Protein AF-A0A653D840-F1 (afdb_monomer_lite)

Sequence (716 aa):
MEGEEGAADGENFETDLDVPADEGDDDEIKEVEQMIEQAAEELQQVAEENQNLMQVLEEGEEEGEDGEQKPPAAAGDSAFKFDPEIDSAILKELDDAERQAKETANVIFQLKTRVGELAQKEKMTEEEAKELEAKNKELEQLMVDFEEKVKRIQQLIMQSNLFESMTPIQPMLQTRHKEDTLPQVLVCGITEENIPKIIVCDKKGTGTCKPKKQKTPRSPQTTATCTHRRPKSPIRQMAPMMSLMPQMPQMTQQPQMNMFAQKLNECICMQEKLAAENANLEGTRYELQGELMNKDQTVESLQRQLTGLQAELRMVCQENRALSQRLQQGSGAPCGPPCDTGSRPSSPQKQQKCGKGRGVCPADIESRLQEYSENTENLERQLRDMENEVRAMQEELTAVQRERAHLEHHRKMMCPPPPCYLPPCMPPPCMPPPCASVPPCMPMPCRSPPCVMPPPCTCDEDTGSSADQQVKEMKEQYNLLQDDFKSKLKEVGTLRAENQNLHAELEAERENLKVYQEKIRKLEDELKALLGDKGKGAGLKEQLMELEQQLAVAKQRFKDAQDELEELRLLVQDQQQQMDDYRNKYLETMQQVEEQRRQIDLMEMENQRVSEQVNLEIQRVKNQFQEKVQELMPLPDILKNTQMKLQEAQQMHLLAERNNESITRELNMYKEKLAALTNQLELAKSDEALGKAKRRTATKNRRLRAGAREYQRGES

Organism: Callosobruchus maculatus (NCBI:txid64391)

InterPro domains:
  IPR026099 Outer dense fiber protein 2/Protein BCAP [PTHR23162] (27-693)

pLDDT: mean 75.12, std 21.75, range [26.06, 98.38]

Secondary structure (DSSP, 8-state):
------------------PPP-TTHHHHHHHHHHHHHHHHHHHHHHHHHHHHHHHHHHTTSSS--------------------HHHHHHHHHHHHHHHHHHHHHHHHHHHHHHHHHHHHT-SS--HHHHHHHHHHHHHHHHHHHHHHHHHHHHHHHHHHT-TTTS----PPP-----TTS-PPEEEEEEE-TTS-EEEEEE--------PPPP----------------------------------------HHHHHHHHHHHHHHHHHHHHHHHHHHHHHHHHHHHHHHHHHHHHHHHHHHHHHHHHHHHHHHHHHHHHHHHHHHHHHS--PPPPP-------------PPPPTTS---HHHHHHHHHHHHHHHHHHHHHHHHHHHHHHHHHHHHHHHHHHHHHHHHHHHHHSPPPPP----------------------------------------------SHHHHHHHHHHHHHHHHHHHHHHHHHHHHHHHHHHHHHHHHHHHHHHHHHHHHHHHHHHHHHHHHHGGGGHHHHHHHHHHHHHHHHHHHHHHHHHHHHHHHHHHHHHHHHHHHHHHHHHHHHHHHHHHHHHHHHHHHHHHHHHHHHHHHHHHHHHHHHHHHHHHHHTTHHHHHHHHHHHHHHHHHHHHHHHHHHHHHHHHHHHHHHHHHHHHHHHHHHHHHHHHHHHHHHHHHHHHHHHHHHHHTT----

Foldseek 3Di:
DDDDDDDDDDDPPDDPDPDDDPPPVVVVVVVVVVVVVVVVVVVVVVVVVVVVVVVVVVVVPDPDPDDDDDDDDDDDCPVDDDDVVLVVVLVVLVVVLVVLVVVLVVLVVVLVVLVVVQVPDPDDDPVSVVVNVVSVVVNVVSVVVSVVSVVVSVVSVVVRCPVVVCPDDDPPDPPDDPPPDQFDWDQPQADPVRHTPTDGDDPDDPDDDDDDDDDDDDDDDDDDDDDDDDDDDDDDDDDDDDDDDDDDDDDPPPPVVVVVVVVVVVVVVVVVVVVVVVVVVVVVVVVVVVVVVVVVVVVVVVVVVVVVVVVVVVVVVVVVVVVVVVVVVVPPDDDDDDDDDDDDDDDDDDDDDDDPPDDDDVVNVVVVVVVVVVVVVVVVVVVVVVVVVVVVVVVVVVVVVVVVVVVVVVVVVPDDDDDDDDDDDDDDDDDDDDDDYYDDYDDDDDDDDDDDDDDDDDDDDDDDDDPVVVVVVVVVVVVVVVVVVVVVVVVVVVVVVVVVVVVVVVVVVVVVVVVVVVVVVVVVVVVVVVVVCCVVCVVVVVVVVVVVVVVVVVVVVVVVVVVVVVVVVVVVVVVVVVVVVVVVVVVVVVVVVVVVVVVVVVVVVVVVVVVVVVVVVVVVVVVVVVVVCVVCVCVVVVVVVVVVVVVVVVVVVVVVVVVVVVVVVVVVVVVVVVVVVVVVVVVVVVVVVVVVVVVVVVVVVVVVVVVVVVVPPPDD

Radius of gyration: 76.81 Å; chains: 1; bounding box: 176×128×312 Å

Structure (mmCIF, N/CA/C/O backbone):
data_AF-A0A653D840-F1
#
_entry.id   AF-A0A653D840-F1
#
loop_
_atom_site.group_PDB
_atom_site.id
_atom_site.type_symbol
_atom_site.label_atom_id
_atom_site.label_alt_id
_atom_site.label_comp_id
_atom_site.label_asym_id
_atom_site.label_entity_id
_atom_site.label_seq_id
_atom_site.pdbx_PDB_ins_code
_atom_site.Cartn_x
_atom_site.Cartn_y
_atom_site.Cartn_z
_atom_site.occupancy
_atom_site.B_iso_or_equiv
_atom_site.auth_seq_id
_atom_site.auth_comp_id
_atom_site.auth_asym_id
_atom_site.auth_atom_id
_atom_site.pdbx_PDB_model_num
ATOM 1 N N . MET A 1 1 ? 9.394 -15.070 -72.893 1.00 38.47 1 MET A N 1
ATOM 2 C CA . MET A 1 1 ? 10.376 -14.014 -72.602 1.00 38.47 1 MET A CA 1
ATOM 3 C C . MET A 1 1 ? 9.942 -13.409 -71.275 1.00 38.47 1 MET A C 1
ATOM 5 O O . MET A 1 1 ? 9.247 -12.404 -71.288 1.00 38.47 1 MET A O 1
ATOM 9 N N . GLU A 1 2 ? 10.031 -14.122 -70.145 1.00 41.50 2 GLU A N 1
ATOM 10 C CA . GLU A 1 2 ? 11.121 -14.986 -69.607 1.00 41.50 2 GLU A CA 1
ATOM 11 C C . GLU A 1 2 ? 12.355 -14.184 -69.181 1.00 41.50 2 GLU A C 1
ATOM 13 O O . GLU A 1 2 ? 12.830 -13.360 -69.959 1.00 41.50 2 GLU A O 1
ATOM 18 N N . GLY A 1 3 ? 12.882 -14.513 -67.996 1.00 42.03 3 GLY A N 1
ATOM 19 C CA . GLY A 1 3 ? 14.089 -13.930 -67.407 1.00 42.03 3 GLY A CA 1
ATOM 20 C C . GLY A 1 3 ? 13.822 -12.671 -66.561 1.00 42.03 3 GLY A C 1
ATOM 21 O O . GLY A 1 3 ? 13.050 -11.813 -66.978 1.00 42.03 3 GLY A O 1
ATOM 22 N N . GLU A 1 4 ? 14.407 -12.498 -65.373 1.00 47.88 4 GLU A N 1
ATOM 23 C CA . GLU A 1 4 ? 15.236 -13.417 -64.568 1.00 47.88 4 GLU A CA 1
ATOM 24 C C . GLU A 1 4 ? 14.936 -13.186 -63.074 1.00 47.88 4 GLU A C 1
ATOM 26 O O . GLU A 1 4 ? 14.755 -12.045 -62.648 1.00 47.88 4 GLU A O 1
ATOM 31 N N . GLU A 1 5 ? 14.881 -14.256 -62.278 1.00 47.09 5 GLU A N 1
ATOM 32 C CA . GLU A 1 5 ? 14.787 -14.167 -60.815 1.00 47.09 5 GLU A CA 1
ATOM 33 C C . GLU A 1 5 ? 16.201 -14.092 -60.228 1.00 47.09 5 GLU A C 1
ATOM 35 O O . GLU A 1 5 ? 17.003 -15.013 -60.383 1.00 47.09 5 GLU A O 1
ATOM 40 N N . GLY A 1 6 ? 16.523 -12.979 -59.566 1.00 47.53 6 GLY A N 1
ATOM 41 C CA . GLY A 1 6 ? 17.805 -12.800 -58.889 1.00 47.53 6 GLY A CA 1
ATOM 42 C C . GLY A 1 6 ? 17.801 -13.468 -57.519 1.00 47.53 6 GLY A C 1
ATOM 43 O O . GLY A 1 6 ? 17.358 -12.856 -56.549 1.00 47.53 6 GLY A O 1
ATOM 44 N N . ALA A 1 7 ? 18.308 -14.698 -57.434 1.00 42.75 7 ALA A N 1
ATOM 45 C CA . ALA A 1 7 ? 18.621 -15.316 -56.149 1.00 42.75 7 ALA A CA 1
ATOM 46 C C . ALA A 1 7 ? 19.710 -14.503 -55.426 1.00 42.75 7 ALA A C 1
ATOM 48 O O . ALA A 1 7 ? 20.712 -14.119 -56.032 1.00 42.75 7 ALA A O 1
ATOM 49 N N . ALA A 1 8 ? 19.505 -14.248 -54.135 1.00 50.47 8 ALA A N 1
ATOM 50 C CA . ALA A 1 8 ? 20.500 -13.658 -53.252 1.00 50.47 8 ALA A CA 1
ATOM 51 C C . ALA A 1 8 ? 20.873 -14.703 -52.198 1.00 50.47 8 ALA A C 1
ATOM 53 O O . ALA A 1 8 ? 20.041 -15.059 -51.363 1.00 50.47 8 ALA A O 1
ATOM 54 N N . ASP A 1 9 ? 22.104 -15.208 -52.264 1.00 42.38 9 ASP A N 1
ATOM 55 C CA . ASP A 1 9 ? 22.613 -16.187 -51.308 1.00 42.38 9 ASP A CA 1
ATOM 56 C C . ASP A 1 9 ? 22.750 -15.540 -49.921 1.00 42.38 9 ASP A C 1
ATOM 58 O O . ASP A 1 9 ? 23.583 -14.660 -49.701 1.00 42.38 9 ASP A O 1
ATOM 62 N N . GLY A 1 10 ? 21.903 -15.964 -48.982 1.00 50.12 10 GLY A N 1
ATOM 63 C CA . GLY A 1 10 ? 22.042 -15.623 -47.570 1.00 50.12 10 GLY A CA 1
ATOM 64 C C . GLY A 1 10 ? 23.066 -16.542 -46.916 1.00 50.12 10 GLY A C 1
ATOM 65 O O . GLY A 1 10 ? 22.800 -17.730 -46.744 1.00 50.12 10 GLY A O 1
ATOM 66 N N . GLU A 1 11 ? 24.230 -16.008 -46.548 1.00 47.94 11 GLU A N 1
ATOM 67 C CA . GLU A 1 11 ? 25.236 -16.758 -45.790 1.00 47.94 11 GLU A CA 1
ATOM 68 C C . GLU A 1 11 ? 24.712 -17.049 -44.372 1.00 47.94 11 GLU A C 1
ATOM 70 O O . GLU A 1 11 ? 24.687 -16.172 -43.508 1.00 47.94 11 GLU A O 1
ATOM 75 N N . ASN A 1 12 ? 24.281 -18.293 -44.136 1.00 42.53 12 ASN A N 1
ATOM 76 C CA . ASN A 1 12 ? 23.883 -18.773 -42.813 1.00 42.53 12 ASN A CA 1
ATOM 77 C C . ASN A 1 12 ? 25.105 -18.773 -41.881 1.00 42.53 12 ASN A C 1
ATOM 79 O O . ASN A 1 12 ? 25.986 -19.626 -41.989 1.00 42.53 12 ASN A O 1
ATOM 83 N N . PHE A 1 13 ? 25.158 -17.816 -40.956 1.00 50.16 13 PHE A N 1
ATOM 84 C CA . PHE A 1 13 ? 26.176 -17.765 -39.909 1.00 50.16 13 PHE A CA 1
ATOM 85 C C . PHE A 1 13 ? 25.707 -18.591 -38.703 1.00 50.16 13 PHE A C 1
ATOM 87 O O . PHE A 1 13 ? 25.208 -18.048 -37.719 1.00 50.16 13 PHE A O 1
ATOM 94 N N . GLU A 1 14 ? 25.820 -19.916 -38.814 1.00 44.62 14 GLU A N 1
ATOM 95 C CA . GLU A 1 14 ? 25.539 -20.849 -37.718 1.00 44.62 14 GLU A CA 1
ATOM 96 C C . GLU A 1 14 ? 26.558 -20.639 -36.585 1.00 44.62 14 GLU A C 1
ATOM 98 O O . GLU A 1 14 ? 27.717 -21.047 -36.667 1.00 44.62 14 GLU A O 1
ATOM 103 N N . THR A 1 15 ? 26.134 -19.951 -35.522 1.00 47.72 15 THR A N 1
ATOM 104 C CA . THR A 1 15 ? 26.882 -19.874 -34.265 1.00 47.72 15 THR A CA 1
ATOM 105 C C . THR A 1 15 ? 26.479 -21.026 -33.360 1.00 47.72 15 THR A C 1
ATOM 107 O O . THR A 1 15 ? 25.536 -20.890 -32.578 1.00 47.72 15 THR A O 1
ATOM 110 N N . ASP A 1 16 ? 27.223 -22.129 -33.437 1.00 43.56 16 ASP A N 1
ATOM 111 C CA . ASP A 1 16 ? 27.165 -23.208 -32.450 1.00 43.56 16 ASP A CA 1
ATOM 112 C C . ASP A 1 16 ? 27.583 -22.669 -31.070 1.00 43.56 16 ASP A C 1
ATOM 114 O O . ASP A 1 16 ? 28.765 -22.586 -30.722 1.00 43.56 16 ASP A O 1
ATOM 118 N N . LEU A 1 17 ? 26.588 -22.259 -30.285 1.00 45.84 17 LEU A N 1
ATOM 119 C CA . LEU A 1 17 ? 26.705 -21.992 -28.860 1.00 45.84 17 LEU A CA 1
ATOM 120 C C . LEU A 1 17 ? 25.919 -23.075 -28.125 1.00 45.84 17 LEU A C 1
ATOM 122 O O . LEU A 1 17 ? 24.742 -22.893 -27.823 1.00 45.84 17 LEU A O 1
ATOM 126 N N . ASP A 1 18 ? 26.600 -24.188 -27.839 1.00 42.91 18 ASP A N 1
ATOM 127 C CA . ASP A 1 18 ? 26.139 -25.229 -26.915 1.00 42.91 18 ASP A CA 1
ATOM 128 C C . ASP A 1 18 ? 25.967 -24.634 -25.504 1.00 42.91 18 ASP A C 1
ATOM 130 O O . ASP A 1 18 ? 26.844 -24.729 -24.640 1.00 42.91 18 ASP A O 1
ATOM 134 N N . VAL A 1 19 ? 24.827 -23.985 -25.269 1.00 47.69 19 VAL A N 1
ATOM 135 C CA . VAL A 1 19 ? 24.332 -23.703 -23.923 1.00 47.69 19 VAL A CA 1
ATOM 136 C C . VAL A 1 19 ? 23.741 -25.015 -23.404 1.00 47.69 19 VAL A C 1
ATOM 138 O O . VAL A 1 19 ? 22.802 -25.522 -24.021 1.00 47.69 19 VAL A O 1
ATOM 141 N N . PRO A 1 20 ? 24.268 -25.605 -22.316 1.00 49.97 20 PRO A N 1
ATOM 142 C CA . PRO A 1 20 ? 23.661 -26.796 -21.742 1.00 49.97 20 PRO A CA 1
ATOM 143 C C . PRO A 1 20 ? 22.250 -26.447 -21.264 1.00 49.97 20 PRO A C 1
ATOM 145 O O . PRO A 1 20 ? 22.075 -25.494 -20.505 1.00 49.97 20 PRO A O 1
ATOM 148 N N . ALA A 1 21 ? 21.253 -27.208 -21.717 1.00 49.97 21 ALA A N 1
ATOM 149 C CA . ALA A 1 21 ? 19.907 -27.121 -21.172 1.00 49.97 21 ALA A CA 1
ATOM 150 C C . ALA A 1 21 ? 19.949 -27.591 -19.712 1.00 49.97 21 ALA A C 1
ATOM 152 O O . ALA A 1 21 ? 20.305 -28.740 -19.441 1.00 49.97 21 ALA A O 1
ATOM 153 N N . ASP A 1 22 ? 19.641 -26.689 -18.784 1.00 54.12 22 ASP A N 1
ATOM 154 C CA . ASP A 1 22 ? 19.590 -26.995 -17.358 1.00 54.12 22 ASP A CA 1
ATOM 155 C C . ASP A 1 22 ? 18.198 -27.566 -17.047 1.00 54.12 22 ASP A C 1
ATOM 157 O O . ASP A 1 22 ? 17.257 -26.838 -16.743 1.00 54.12 22 ASP A O 1
ATOM 161 N N . GLU A 1 23 ? 18.037 -28.884 -17.216 1.00 57.94 23 GLU A N 1
ATOM 162 C CA . GLU A 1 23 ? 16.768 -29.623 -17.046 1.00 57.94 23 GLU A CA 1
ATOM 163 C C . GLU A 1 23 ? 16.310 -29.716 -15.562 1.00 57.94 23 GLU A C 1
ATOM 165 O O . GLU A 1 23 ? 15.686 -30.697 -15.162 1.00 57.94 23 GLU A O 1
ATOM 170 N N . GLY A 1 24 ? 16.665 -28.732 -14.724 1.00 54.69 24 GLY A N 1
ATOM 171 C CA . GLY A 1 24 ? 16.397 -28.697 -13.280 1.00 54.69 24 GLY A CA 1
ATOM 172 C C . GLY A 1 24 ? 15.178 -27.862 -12.870 1.00 54.69 24 GLY A C 1
ATOM 173 O O . GLY A 1 24 ? 14.378 -28.318 -12.055 1.00 54.69 24 GLY A O 1
ATOM 174 N N . ASP A 1 25 ? 15.007 -26.669 -13.449 1.00 57.34 25 ASP A N 1
ATOM 175 C CA . ASP A 1 25 ? 14.005 -25.684 -12.992 1.00 57.34 25 ASP A CA 1
ATOM 176 C C . ASP A 1 25 ? 12.556 -26.080 -13.348 1.00 57.34 25 ASP A C 1
ATOM 178 O O . ASP A 1 25 ? 11.593 -25.647 -12.711 1.00 57.34 25 ASP A O 1
ATOM 182 N N . ASP A 1 26 ? 12.396 -26.944 -14.353 1.00 69.38 26 ASP A N 1
ATOM 183 C CA . ASP A 1 26 ? 11.106 -27.374 -14.898 1.00 69.38 26 ASP A CA 1
ATOM 184 C C . ASP A 1 26 ? 10.212 -28.062 -13.850 1.00 69.38 26 ASP A C 1
ATOM 186 O O . ASP A 1 26 ? 8.989 -28.020 -13.976 1.00 69.38 26 ASP A O 1
ATOM 190 N N . ASP A 1 27 ? 10.775 -28.733 -12.840 1.00 76.44 27 ASP A N 1
ATOM 191 C CA . ASP A 1 27 ? 9.994 -29.428 -11.803 1.00 76.44 27 ASP A CA 1
ATOM 192 C C . ASP A 1 27 ? 9.594 -28.508 -10.632 1.00 76.44 27 ASP A C 1
ATOM 194 O O . ASP A 1 27 ? 8.494 -28.674 -10.102 1.00 76.44 27 ASP A O 1
ATOM 198 N N . GLU A 1 28 ? 10.387 -27.480 -10.295 1.00 78.56 28 GLU A N 1
ATOM 199 C CA . GLU A 1 28 ? 9.973 -26.455 -9.316 1.00 78.56 28 GLU A CA 1
ATOM 200 C C . GLU A 1 28 ? 8.800 -25.617 -9.856 1.00 78.56 28 GLU A C 1
ATOM 202 O O . GLU A 1 28 ? 7.852 -25.317 -9.126 1.00 78.56 28 GLU A O 1
ATOM 207 N N . ILE A 1 29 ? 8.801 -25.305 -11.160 1.00 79.31 29 ILE A N 1
ATOM 208 C CA . ILE A 1 29 ? 7.690 -24.598 -11.820 1.00 79.31 29 ILE A CA 1
ATOM 209 C C . ILE A 1 29 ? 6.385 -25.407 -11.720 1.00 79.31 29 ILE A C 1
ATOM 211 O O . ILE A 1 29 ? 5.345 -24.836 -11.388 1.00 79.31 29 ILE A O 1
ATOM 215 N N . LYS A 1 30 ? 6.429 -26.734 -11.920 1.00 84.44 30 LYS A N 1
ATOM 216 C CA . LYS A 1 30 ? 5.245 -27.608 -11.788 1.00 84.44 30 LYS A CA 1
ATOM 217 C C . LYS A 1 30 ? 4.700 -27.653 -10.357 1.00 84.44 30 LYS A C 1
ATOM 219 O O . LYS A 1 30 ? 3.484 -27.686 -10.182 1.00 84.44 30 LYS A O 1
ATOM 224 N N . GLU A 1 31 ? 5.562 -27.652 -9.337 1.00 88.50 31 GLU A N 1
ATOM 225 C CA . GLU A 1 31 ? 5.119 -27.621 -7.933 1.00 88.50 31 GLU A CA 1
ATOM 226 C C . GLU A 1 31 ? 4.430 -26.283 -7.594 1.00 88.50 31 GLU A C 1
ATOM 228 O O . GLU A 1 31 ? 3.411 -26.263 -6.899 1.00 88.50 31 GLU A O 1
ATOM 233 N N . VAL A 1 32 ? 4.909 -25.169 -8.163 1.00 80.44 32 VAL A N 1
ATOM 234 C CA . VAL A 1 32 ? 4.260 -23.852 -8.042 1.00 80.44 32 VAL A CA 1
ATOM 235 C C . VAL A 1 32 ? 2.920 -23.794 -8.786 1.00 80.44 32 VAL A C 1
ATOM 237 O O . VAL A 1 32 ? 1.943 -23.315 -8.210 1.00 80.44 32 VAL A O 1
ATOM 240 N N . GLU A 1 33 ? 2.827 -24.305 -10.019 1.00 87.62 33 GLU A N 1
ATOM 241 C CA . GLU A 1 33 ? 1.549 -24.391 -10.748 1.00 87.62 33 GLU A CA 1
ATOM 242 C C . GLU A 1 33 ? 0.517 -25.235 -9.981 1.00 87.62 33 GLU A C 1
ATOM 244 O O . GLU A 1 33 ? -0.631 -24.816 -9.827 1.00 87.62 33 GLU A O 1
ATOM 249 N N . GLN A 1 34 ? 0.935 -26.370 -9.413 1.00 93.62 34 GLN A N 1
ATOM 250 C CA . GLN A 1 34 ? 0.062 -27.257 -8.641 1.00 93.62 34 GLN A CA 1
ATOM 251 C C . GLN A 1 34 ? -0.420 -26.625 -7.320 1.00 93.62 34 GLN A C 1
ATOM 253 O O . GLN A 1 34 ? -1.578 -26.810 -6.943 1.00 93.62 34 GLN A O 1
ATOM 258 N N . MET A 1 35 ? 0.411 -25.818 -6.646 1.00 87.25 35 MET A N 1
ATOM 259 C CA . MET A 1 35 ? -0.032 -25.015 -5.495 1.00 87.25 35 MET A CA 1
ATOM 260 C C . MET A 1 35 ? -1.029 -23.913 -5.885 1.00 87.25 35 MET A C 1
ATOM 262 O O . MET A 1 35 ? -1.948 -23.628 -5.118 1.00 87.25 35 MET A O 1
ATOM 266 N N . ILE A 1 36 ? -0.874 -23.295 -7.062 1.00 87.75 36 ILE A N 1
ATOM 267 C CA . ILE A 1 36 ? -1.812 -22.278 -7.567 1.00 87.75 36 ILE A CA 1
ATOM 268 C C . ILE A 1 36 ? -3.166 -22.914 -7.915 1.00 87.75 36 ILE A C 1
ATOM 270 O O . ILE A 1 36 ? -4.204 -22.342 -7.581 1.00 87.75 36 ILE A O 1
ATOM 274 N N . GLU A 1 37 ? -3.166 -24.097 -8.536 1.00 93.81 37 GLU A N 1
ATOM 275 C CA . GLU A 1 37 ? -4.387 -24.842 -8.867 1.00 93.81 37 GLU A CA 1
ATOM 276 C C . GLU A 1 37 ? -5.144 -25.269 -7.595 1.00 93.81 37 GLU A C 1
ATOM 278 O O . GLU A 1 37 ? -6.329 -24.958 -7.461 1.00 93.81 37 GLU A O 1
ATOM 283 N N . GLN A 1 38 ? -4.457 -25.843 -6.595 1.00 91.50 38 GLN A N 1
ATOM 284 C CA . GLN A 1 38 ? -5.083 -26.194 -5.310 1.00 91.50 38 GLN A CA 1
ATOM 285 C C . GLN A 1 38 ? -5.644 -24.958 -4.576 1.00 91.50 38 GLN A C 1
ATOM 287 O O . GLN A 1 38 ? -6.762 -24.995 -4.062 1.00 91.50 38 GLN A O 1
ATOM 292 N N . ALA A 1 39 ? -4.908 -23.841 -4.547 1.00 84.81 39 ALA A N 1
ATOM 293 C CA . ALA A 1 39 ? -5.382 -22.610 -3.908 1.00 84.81 39 ALA A CA 1
ATOM 294 C C . ALA A 1 39 ? -6.620 -22.010 -4.608 1.00 84.81 39 ALA A C 1
ATOM 296 O O . ALA A 1 39 ? -7.442 -21.361 -3.957 1.00 84.81 39 ALA A O 1
ATOM 297 N N . ALA A 1 40 ? -6.775 -22.232 -5.919 1.00 88.12 40 ALA A N 1
ATOM 298 C CA . ALA A 1 40 ? -7.967 -21.841 -6.664 1.00 88.12 40 ALA A CA 1
ATOM 299 C C . ALA A 1 40 ? -9.177 -22.738 -6.338 1.00 88.12 40 ALA A C 1
ATOM 301 O O . ALA A 1 40 ? -10.276 -22.210 -6.154 1.00 88.12 40 ALA A O 1
ATOM 302 N N . GLU A 1 41 ? -8.983 -24.056 -6.201 1.00 93.19 41 GLU A N 1
ATOM 303 C CA . GLU A 1 41 ? -10.040 -24.980 -5.753 1.00 93.19 41 GLU A CA 1
ATOM 304 C C . GLU A 1 41 ? -10.527 -24.639 -4.332 1.00 93.19 41 GLU A C 1
ATOM 306 O O . GLU A 1 41 ? -11.734 -24.525 -4.108 1.00 93.19 41 GLU A O 1
ATOM 311 N N . GLU A 1 42 ? -9.612 -24.392 -3.386 1.00 89.44 42 GLU A N 1
ATOM 312 C CA . GLU A 1 42 ? -9.961 -24.008 -2.007 1.00 89.44 42 GLU A CA 1
ATOM 313 C C . GLU A 1 42 ? -10.734 -22.674 -1.956 1.00 89.44 42 GLU A C 1
ATOM 315 O O . GLU A 1 42 ? -11.730 -22.556 -1.235 1.00 89.44 42 GLU A O 1
ATOM 320 N N . LEU A 1 43 ? -10.343 -21.680 -2.765 1.00 89.75 43 LEU A N 1
ATOM 321 C CA . LEU A 1 43 ? -11.074 -20.412 -2.891 1.00 89.75 43 LEU A CA 1
ATOM 322 C C . LEU A 1 43 ? -12.479 -20.590 -3.481 1.00 89.75 43 LEU A C 1
ATOM 324 O O . LEU A 1 43 ? -13.417 -19.939 -3.012 1.00 89.75 43 LEU A O 1
ATOM 328 N N . GLN A 1 44 ? -12.648 -21.461 -4.482 1.00 93.12 44 GLN A N 1
ATOM 329 C CA . GLN A 1 44 ? -13.970 -21.735 -5.043 1.00 93.12 44 GLN A CA 1
ATOM 330 C C . GLN A 1 44 ? -14.859 -22.488 -4.042 1.00 93.12 44 GLN A C 1
ATOM 332 O O . GLN A 1 44 ? -16.023 -22.118 -3.885 1.00 93.12 44 GLN A O 1
ATOM 337 N N . GLN A 1 45 ? -14.322 -23.463 -3.301 1.00 92.81 45 GLN A N 1
ATOM 338 C CA . GLN A 1 45 ? -15.086 -24.154 -2.259 1.00 92.81 45 GLN A CA 1
ATOM 339 C C . GLN A 1 45 ? -15.577 -23.175 -1.178 1.00 92.81 45 GLN A C 1
ATOM 341 O O . GLN A 1 45 ? -16.746 -23.217 -0.799 1.00 92.81 45 GLN A O 1
ATOM 346 N N . VAL A 1 46 ? -14.733 -22.238 -0.729 1.00 87.38 46 VAL A N 1
ATOM 347 C CA . VAL A 1 46 ? -15.138 -21.196 0.234 1.00 87.38 46 VAL A CA 1
ATOM 348 C C . VAL A 1 46 ? -16.198 -20.252 -0.353 1.00 87.38 46 VAL A C 1
ATOM 350 O O . VAL A 1 46 ? -17.085 -19.800 0.375 1.00 87.38 46 VAL A O 1
ATOM 353 N N . ALA A 1 47 ? -16.166 -19.957 -1.655 1.00 85.75 47 ALA A N 1
ATOM 354 C CA . ALA A 1 47 ? -17.219 -19.176 -2.307 1.00 85.75 47 ALA A CA 1
ATOM 355 C C . ALA A 1 47 ? -18.564 -19.930 -2.333 1.00 85.75 47 ALA A C 1
ATOM 357 O O . ALA A 1 47 ? -19.596 -19.348 -1.997 1.00 85.75 47 ALA A O 1
ATOM 358 N N . GLU A 1 48 ? -18.550 -21.226 -2.655 1.00 91.81 48 GLU A N 1
ATOM 359 C CA . GLU A 1 48 ? -19.741 -22.084 -2.646 1.00 91.81 48 GLU A CA 1
ATOM 360 C C . GLU A 1 48 ? -20.295 -22.281 -1.220 1.00 91.81 48 GLU A C 1
ATOM 362 O O . GLU A 1 48 ? -21.506 -22.198 -1.013 1.00 91.81 48 GLU A O 1
ATOM 367 N N . GLU A 1 49 ? -19.446 -22.457 -0.201 1.00 85.94 49 GLU A N 1
ATOM 368 C CA . GLU A 1 49 ? -19.876 -22.540 1.206 1.00 85.94 49 GLU A CA 1
ATOM 369 C C . GLU A 1 49 ? -20.519 -21.229 1.696 1.00 85.94 49 GLU A C 1
ATOM 371 O O . GLU A 1 49 ? -21.585 -21.266 2.314 1.00 85.94 49 GLU A O 1
ATOM 376 N N . ASN A 1 50 ? -19.951 -20.066 1.354 1.00 78.50 50 ASN A N 1
ATOM 377 C CA . ASN A 1 50 ? -20.554 -18.765 1.673 1.00 78.50 50 ASN A CA 1
ATOM 378 C C . ASN A 1 50 ? -21.882 -18.530 0.931 1.00 78.50 50 ASN A C 1
ATOM 380 O O . ASN A 1 50 ? -22.814 -17.970 1.509 1.00 78.50 50 ASN A O 1
ATOM 384 N N . GLN A 1 51 ? -22.004 -18.977 -0.324 1.00 88.25 51 GLN A N 1
ATOM 385 C CA . GLN A 1 51 ? -23.253 -18.868 -1.082 1.00 88.25 51 GLN A CA 1
ATOM 386 C C . GLN A 1 51 ? -24.364 -19.741 -0.475 1.00 88.25 51 GLN A C 1
ATOM 388 O O . GLN A 1 51 ? -25.497 -19.279 -0.338 1.00 88.25 51 GLN A O 1
ATOM 393 N N . ASN A 1 52 ? -24.037 -20.962 -0.036 1.00 87.75 52 ASN A N 1
ATOM 394 C CA . ASN A 1 52 ? -24.966 -21.807 0.721 1.00 87.75 52 ASN A CA 1
ATOM 395 C C . ASN A 1 52 ? -25.359 -21.163 2.065 1.00 87.75 52 ASN A C 1
ATOM 397 O O . ASN A 1 52 ? -26.524 -21.220 2.452 1.00 87.75 52 ASN A O 1
ATOM 401 N N . LEU A 1 53 ? -24.417 -20.520 2.769 1.00 82.00 53 LEU A N 1
ATOM 402 C CA . LEU A 1 53 ? -24.699 -19.843 4.039 1.00 82.00 53 LEU A CA 1
ATOM 403 C C . LEU A 1 53 ? -25.677 -18.669 3.863 1.00 82.00 53 LEU A C 1
ATOM 405 O O . LEU A 1 53 ? -26.607 -18.533 4.653 1.00 82.00 53 LEU A O 1
ATOM 409 N N . MET A 1 54 ? -25.504 -17.863 2.809 1.00 83.12 54 MET A N 1
ATOM 410 C CA . MET A 1 54 ? -26.447 -16.798 2.441 1.00 83.12 54 MET A CA 1
ATOM 411 C C . MET A 1 54 ? -27.842 -17.356 2.136 1.00 83.12 54 MET A C 1
ATOM 413 O O . MET A 1 54 ? -28.828 -16.848 2.661 1.00 83.12 54 MET A O 1
ATOM 417 N N . GLN A 1 55 ? -27.928 -18.438 1.359 1.00 82.12 55 GLN A N 1
ATOM 418 C CA . GLN A 1 55 ? -29.206 -19.055 0.994 1.00 82.12 55 GLN A CA 1
ATOM 419 C C . GLN A 1 55 ? -29.962 -19.615 2.216 1.00 82.12 55 GLN A C 1
ATOM 421 O O . GLN A 1 55 ? -31.175 -19.464 2.312 1.00 82.12 55 GLN A O 1
ATOM 426 N N . VAL A 1 56 ? -29.246 -20.171 3.202 1.00 79.88 56 VAL A N 1
ATOM 427 C CA . VAL A 1 56 ? -29.822 -20.615 4.490 1.00 79.88 56 VAL A CA 1
ATOM 428 C C . VAL A 1 56 ? -30.310 -19.446 5.361 1.00 79.88 56 VAL A C 1
ATOM 430 O O . VAL A 1 56 ? -31.204 -19.638 6.185 1.00 79.88 56 VAL A O 1
ATOM 433 N N . LEU A 1 57 ? -29.751 -18.242 5.199 1.00 73.38 57 LEU A N 1
ATOM 434 C CA . LEU A 1 57 ? -30.237 -17.036 5.878 1.00 73.38 57 LEU A CA 1
ATOM 435 C C . LEU A 1 57 ? -31.481 -16.459 5.182 1.00 73.38 57 LEU A C 1
ATOM 437 O O . LEU A 1 57 ? -32.431 -16.099 5.872 1.00 73.38 57 LEU A O 1
ATOM 441 N N . GLU A 1 58 ? -31.517 -16.437 3.846 1.00 74.56 58 GLU A N 1
ATOM 442 C CA . GLU A 1 58 ? -32.690 -16.000 3.067 1.00 74.56 58 GLU A CA 1
ATOM 443 C C . GLU A 1 58 ? -33.907 -16.922 3.278 1.00 74.56 58 GLU A C 1
ATOM 445 O O . GLU A 1 58 ? -35.016 -16.438 3.502 1.00 74.56 58 GLU A O 1
ATOM 450 N N . GLU A 1 59 ? -33.713 -18.247 3.313 1.00 64.69 59 GLU A N 1
ATOM 451 C CA . GLU A 1 59 ? -34.778 -19.217 3.643 1.00 64.69 59 GLU A CA 1
ATOM 452 C C . GLU A 1 59 ? -35.258 -19.131 5.113 1.00 64.69 59 GLU A C 1
ATOM 454 O O . GLU A 1 59 ? -36.234 -19.784 5.490 1.00 64.69 59 GLU A O 1
ATOM 459 N N . GLY A 1 60 ? -34.601 -18.326 5.957 1.00 49.22 60 GLY A N 1
ATOM 460 C CA . GLY A 1 60 ? -34.920 -18.168 7.377 1.00 49.22 60 GLY A CA 1
ATOM 461 C C . GLY A 1 60 ? -36.013 -17.144 7.712 1.00 49.22 60 GLY A C 1
ATOM 462 O O . GLY A 1 60 ? -36.493 -17.154 8.847 1.00 49.22 60 GLY A O 1
ATOM 463 N N . GLU A 1 61 ? -36.412 -16.266 6.780 1.00 51.81 61 GLU A N 1
ATOM 464 C CA . GLU A 1 61 ? -37.263 -15.099 7.093 1.00 51.81 61 GLU A CA 1
ATOM 465 C C . GLU A 1 61 ? -38.740 -15.191 6.633 1.00 51.81 61 GLU A C 1
ATOM 467 O O . GLU A 1 61 ? -39.547 -14.362 7.057 1.00 51.81 61 GLU A O 1
ATOM 472 N N . GLU A 1 62 ? -39.155 -16.187 5.831 1.00 47.28 62 GLU A N 1
ATOM 473 C CA . GLU A 1 62 ? -40.518 -16.207 5.242 1.00 47.28 62 GLU A CA 1
ATOM 474 C C . GLU A 1 62 ? -41.661 -16.752 6.142 1.00 47.28 62 GLU A C 1
ATOM 476 O O . GLU A 1 62 ? -42.825 -16.433 5.889 1.00 47.28 62 GLU A O 1
ATOM 481 N N . GLU A 1 63 ? -41.410 -17.514 7.218 1.00 44.47 63 GLU A N 1
ATOM 482 C CA . GLU A 1 63 ? -42.487 -18.015 8.110 1.00 44.47 63 GLU A CA 1
ATOM 483 C C . GLU A 1 63 ? -42.743 -17.097 9.330 1.00 44.47 63 GLU A C 1
ATOM 485 O O . GLU A 1 63 ? -42.460 -17.458 10.476 1.00 44.47 63 GLU A O 1
ATOM 490 N N . GLY A 1 64 ? -43.305 -15.898 9.091 1.00 43.72 64 GLY A N 1
ATOM 491 C CA . GLY A 1 64 ? -43.507 -14.873 10.138 1.00 43.72 64 GLY A CA 1
ATOM 492 C C . GLY A 1 64 ? -44.804 -14.036 10.139 1.00 43.72 64 GLY A C 1
ATOM 493 O O . GLY A 1 64 ? -45.061 -13.345 11.130 1.00 43.72 64 GLY A O 1
ATOM 494 N N . GLU A 1 65 ? -45.649 -14.065 9.099 1.00 46.75 65 GLU A N 1
ATOM 495 C CA . GLU A 1 65 ? -46.879 -13.244 9.055 1.00 46.75 65 GLU A CA 1
ATOM 496 C C . GLU A 1 65 ? -48.074 -13.863 9.816 1.00 46.75 65 GLU A C 1
ATOM 498 O O . GLU A 1 65 ? -48.868 -14.596 9.235 1.00 46.75 65 GLU A O 1
ATOM 503 N N . ASP A 1 66 ? -48.245 -13.511 11.100 1.00 40.88 66 ASP A N 1
ATOM 504 C CA . ASP A 1 66 ? -49.563 -13.207 11.715 1.00 40.88 66 ASP A CA 1
ATOM 505 C C . ASP A 1 66 ? -49.390 -12.716 13.177 1.00 40.88 66 ASP A C 1
ATOM 507 O O . ASP A 1 66 ? -49.289 -13.506 14.121 1.00 40.88 66 ASP A O 1
ATOM 511 N N . GLY A 1 67 ? -49.325 -11.394 13.406 1.00 39.47 67 GLY A N 1
ATOM 512 C CA . GLY A 1 67 ? -48.872 -10.868 14.708 1.00 39.47 67 GLY A CA 1
ATOM 513 C C . GLY A 1 67 ? -49.127 -9.386 15.010 1.00 39.47 67 GLY A C 1
ATOM 514 O O . GLY A 1 67 ? -48.224 -8.698 15.481 1.00 39.47 67 GLY A O 1
ATOM 515 N N . GLU A 1 68 ? -50.337 -8.866 14.774 1.00 46.91 68 GLU A N 1
ATOM 516 C CA . GLU A 1 68 ? -50.670 -7.444 15.003 1.00 46.91 68 GLU A CA 1
ATOM 517 C C . GLU A 1 68 ? -50.604 -7.023 16.497 1.00 46.91 68 GLU A C 1
ATOM 519 O O . GLU A 1 68 ? -51.616 -6.986 17.202 1.00 46.91 68 GLU A O 1
ATOM 524 N N . GLN A 1 69 ? -49.420 -6.637 16.998 1.00 39.91 69 GLN A N 1
ATOM 525 C CA . GLN A 1 69 ? -49.271 -5.931 18.280 1.00 39.91 69 GLN A CA 1
ATOM 526 C C . GLN A 1 69 ? -48.396 -4.676 18.182 1.00 39.91 69 GLN A C 1
ATOM 528 O O . GLN A 1 69 ? -47.197 -4.705 17.925 1.00 39.91 69 GLN A O 1
ATOM 533 N N . LYS A 1 70 ? -49.041 -3.539 18.448 1.00 45.50 70 LYS A N 1
ATOM 534 C CA . LYS A 1 70 ? -48.505 -2.183 18.327 1.00 45.50 70 LYS A CA 1
ATOM 535 C C . LYS A 1 70 ? -47.809 -1.720 19.621 1.00 45.50 70 LYS A C 1
ATOM 537 O O . LYS A 1 70 ? -48.511 -1.498 20.613 1.00 45.50 70 LYS A O 1
ATOM 542 N N . PRO A 1 71 ? -46.482 -1.485 19.636 1.00 42.88 71 PRO A N 1
ATOM 543 C CA . PRO A 1 71 ? -45.808 -0.873 20.780 1.00 42.88 71 PRO A CA 1
ATOM 544 C C . PRO A 1 71 ? -46.133 0.634 20.899 1.00 42.88 71 PRO A C 1
ATOM 546 O O . PRO A 1 71 ? -46.505 1.280 19.911 1.00 42.88 71 PRO A O 1
ATOM 549 N N . PRO A 1 72 ? -46.018 1.231 22.101 1.00 43.78 72 PRO A N 1
ATOM 550 C CA . PRO A 1 72 ? -46.287 2.651 22.318 1.00 43.78 72 PRO A CA 1
ATOM 551 C C . PRO A 1 72 ? -45.146 3.540 21.800 1.00 43.78 72 PRO A C 1
ATOM 553 O O . PRO A 1 72 ? -43.970 3.210 21.929 1.00 43.78 72 PRO A O 1
ATOM 556 N N . ALA A 1 73 ? -45.493 4.713 21.269 1.00 42.75 73 ALA A N 1
ATOM 557 C CA . ALA A 1 73 ? -44.517 5.664 20.743 1.00 42.75 73 ALA A CA 1
ATOM 558 C C . ALA A 1 73 ? -43.656 6.293 21.857 1.00 42.75 73 ALA A C 1
ATOM 560 O O . ALA A 1 73 ? -44.151 7.084 22.663 1.00 42.75 73 ALA A O 1
ATOM 561 N N . ALA A 1 74 ? -42.355 5.995 21.848 1.00 38.00 74 ALA A N 1
ATOM 562 C CA . ALA A 1 74 ? -41.327 6.759 22.548 1.00 38.00 74 ALA A CA 1
ATOM 563 C C . ALA A 1 74 ? -40.628 7.689 21.541 1.00 38.00 74 ALA A C 1
ATOM 565 O O . ALA A 1 74 ? -40.194 7.248 20.480 1.00 38.00 74 ALA A O 1
ATOM 566 N N . ALA A 1 75 ? -40.556 8.987 21.841 1.00 47.72 75 ALA A N 1
ATOM 567 C CA . ALA A 1 75 ? -40.104 9.991 20.880 1.00 47.72 75 ALA A CA 1
ATOM 568 C C . ALA A 1 75 ? -38.567 10.075 20.792 1.00 47.72 75 ALA A C 1
ATOM 570 O O . ALA A 1 75 ? -37.934 10.778 21.579 1.00 47.72 75 ALA A O 1
ATOM 571 N N . GLY A 1 76 ? -37.990 9.396 19.799 1.00 42.72 76 GLY A N 1
ATOM 572 C CA . GLY A 1 76 ? -36.652 9.672 19.269 1.00 42.72 76 GLY A CA 1
ATOM 573 C C . GLY A 1 76 ? -36.774 10.272 17.869 1.00 42.72 76 GLY A C 1
ATOM 574 O O . GLY A 1 76 ? -36.947 9.534 16.905 1.00 42.72 76 GLY A O 1
ATOM 575 N N . ASP A 1 77 ? -36.732 11.602 17.759 1.00 45.53 77 ASP A N 1
ATOM 576 C CA . ASP A 1 77 ? -36.935 12.325 16.494 1.00 45.53 77 ASP A CA 1
ATOM 577 C C . ASP A 1 77 ? -35.663 12.279 15.625 1.00 45.53 77 ASP A C 1
ATOM 579 O O . ASP A 1 77 ? -34.871 13.223 15.575 1.00 45.53 77 ASP A O 1
ATOM 583 N N . SER A 1 78 ? -35.419 11.122 15.000 1.00 45.78 78 SER A N 1
ATOM 584 C CA . SER A 1 78 ? -34.321 10.937 14.048 1.00 45.78 78 SER A CA 1
ATOM 585 C C . SER A 1 78 ? -34.617 11.720 12.770 1.00 45.78 78 SER A C 1
ATOM 587 O O . SER A 1 78 ? -35.465 11.334 11.967 1.00 45.78 78 SER A O 1
ATOM 589 N N . ALA A 1 79 ? -33.905 12.829 12.570 1.00 50.22 79 ALA A N 1
ATOM 590 C CA . ALA A 1 79 ? -34.142 13.760 11.467 1.00 50.22 79 ALA A CA 1
ATOM 591 C C . ALA A 1 79 ? -33.729 13.235 10.070 1.00 50.22 79 ALA A C 1
ATOM 593 O O . ALA A 1 79 ? -33.825 13.976 9.092 1.00 50.22 79 ALA A O 1
ATOM 594 N N . PHE A 1 80 ? -33.297 11.974 9.958 1.00 52.81 80 PHE A N 1
ATOM 595 C CA . PHE A 1 80 ? -33.016 11.311 8.684 1.00 52.81 80 PHE A CA 1
ATOM 596 C C . PHE A 1 80 ? -34.241 10.534 8.202 1.00 52.81 80 PHE A C 1
ATOM 598 O O . PHE A 1 80 ? -34.512 9.418 8.644 1.00 52.81 80 PHE A O 1
ATOM 605 N N . LYS A 1 81 ? -34.970 11.131 7.256 1.00 58.53 81 LYS A N 1
ATOM 606 C CA . LYS A 1 81 ? -35.922 10.399 6.420 1.00 58.53 81 LYS A CA 1
ATOM 607 C C . LYS A 1 81 ? -35.164 9.776 5.256 1.00 58.53 81 LYS A C 1
ATOM 609 O O . LYS A 1 81 ? -34.811 10.489 4.323 1.00 58.53 81 LYS A O 1
ATOM 614 N N . PHE A 1 82 ? -34.933 8.473 5.337 1.00 68.69 82 PHE A N 1
ATOM 615 C CA . PHE A 1 82 ? -34.567 7.670 4.175 1.00 68.69 82 PHE A CA 1
ATOM 616 C C . PHE A 1 82 ? -35.720 7.679 3.167 1.00 68.69 82 PHE A C 1
ATOM 618 O O . PHE A 1 82 ? -36.891 7.702 3.564 1.00 68.69 82 PHE A O 1
ATOM 625 N N . ASP A 1 83 ? -35.379 7.687 1.882 1.00 78.44 83 ASP A N 1
ATOM 626 C CA . ASP A 1 83 ? -36.338 7.609 0.784 1.00 78.44 83 ASP A CA 1
ATOM 627 C C . ASP A 1 83 ? -36.075 6.291 0.041 1.00 78.44 83 ASP A C 1
ATOM 629 O O . ASP A 1 83 ? -35.145 6.217 -0.769 1.00 78.44 83 ASP A O 1
ATOM 633 N N . PRO A 1 84 ? -36.837 5.222 0.345 1.00 83.81 84 PRO A N 1
ATOM 634 C CA . PRO A 1 84 ? -36.503 3.875 -0.106 1.00 83.81 84 PRO A CA 1
ATOM 635 C C . PRO A 1 84 ? -36.574 3.715 -1.631 1.00 83.81 84 PRO A C 1
ATOM 637 O O . PRO A 1 84 ? -35.961 2.792 -2.162 1.00 83.81 84 PRO A O 1
ATOM 640 N N . GLU A 1 85 ? -37.263 4.609 -2.353 1.00 85.06 85 GLU A N 1
ATOM 641 C CA . GLU A 1 85 ? -37.227 4.626 -3.822 1.00 85.06 85 GLU A CA 1
ATOM 642 C C . GLU A 1 85 ? -35.858 5.094 -4.349 1.00 85.06 85 GLU A C 1
ATOM 644 O O . GLU A 1 85 ? -35.359 4.553 -5.338 1.00 85.06 85 GLU A O 1
ATOM 649 N N . ILE A 1 86 ? -35.216 6.054 -3.670 1.00 83.00 86 ILE A N 1
ATOM 650 C CA . ILE A 1 86 ? -33.880 6.555 -4.026 1.00 83.00 86 ILE A CA 1
ATOM 651 C C . ILE A 1 86 ? -32.808 5.537 -3.629 1.00 83.00 86 ILE A C 1
ATOM 653 O O . ILE A 1 86 ? -31.933 5.230 -4.439 1.00 83.00 86 ILE A O 1
ATOM 657 N N . ASP A 1 87 ? -32.893 4.975 -2.422 1.00 82.44 87 ASP A N 1
ATOM 658 C CA . ASP A 1 87 ? -31.920 3.989 -1.941 1.00 82.44 87 ASP A CA 1
ATOM 659 C C . ASP A 1 87 ? -31.972 2.697 -2.782 1.00 82.44 87 ASP A C 1
ATOM 661 O O . ASP A 1 87 ? -30.931 2.185 -3.196 1.00 82.44 87 ASP A O 1
ATOM 665 N N . SER A 1 88 ? -33.171 2.227 -3.157 1.00 89.62 88 SER A N 1
ATOM 666 C CA . SER A 1 88 ? -33.342 1.102 -4.092 1.00 89.62 88 SER A CA 1
ATOM 667 C C . SER A 1 88 ? -32.775 1.400 -5.489 1.00 89.62 88 SER A C 1
ATOM 669 O O . SER A 1 88 ? -32.156 0.526 -6.102 1.00 89.62 88 SER A O 1
ATOM 671 N N . ALA A 1 89 ? -32.918 2.633 -5.988 1.00 88.88 89 ALA A N 1
ATOM 672 C CA . ALA A 1 89 ? -32.324 3.042 -7.261 1.00 88.88 89 ALA A CA 1
ATOM 673 C C . ALA A 1 89 ? -30.785 3.119 -7.207 1.00 88.88 89 ALA A C 1
ATOM 675 O O . ALA A 1 89 ? -30.128 2.757 -8.183 1.00 88.88 89 ALA A O 1
ATOM 676 N N . ILE A 1 90 ? -30.207 3.553 -6.079 1.00 85.62 90 ILE A N 1
ATOM 677 C CA . ILE A 1 90 ? -28.751 3.569 -5.861 1.00 85.62 90 ILE A CA 1
ATOM 678 C C . ILE A 1 90 ? -28.201 2.141 -5.812 1.00 85.62 90 ILE A C 1
ATOM 680 O O . ILE A 1 90 ? -27.253 1.844 -6.537 1.00 85.62 90 ILE A O 1
ATOM 684 N N .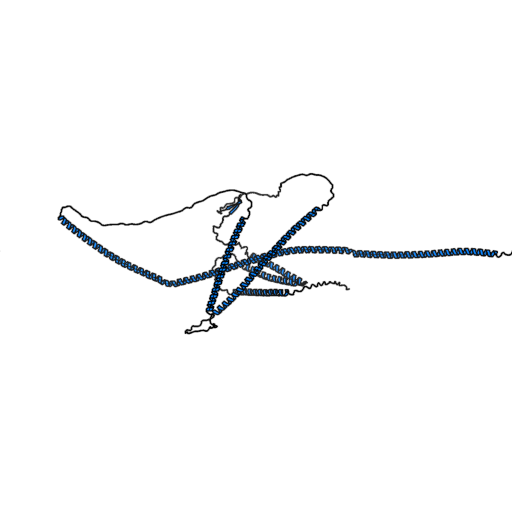 LEU A 1 91 ? -28.809 1.256 -5.013 1.00 88.31 91 LEU A N 1
ATOM 685 C CA . LEU A 1 91 ? -28.401 -0.150 -4.910 1.00 88.31 91 LEU A CA 1
ATOM 686 C C . LEU A 1 91 ? -28.452 -0.846 -6.276 1.00 88.31 91 LEU A C 1
ATOM 688 O O . LEU A 1 91 ? -27.470 -1.449 -6.694 1.00 88.31 91 LEU A O 1
ATOM 692 N N . LYS A 1 92 ? -29.533 -0.659 -7.038 1.00 91.62 92 LYS A N 1
ATOM 693 C CA . LYS A 1 92 ? -29.658 -1.276 -8.362 1.00 91.62 92 LYS A CA 1
ATOM 694 C C . LYS A 1 92 ? -28.597 -0.806 -9.367 1.00 91.62 92 LYS A C 1
ATOM 696 O O . LYS A 1 92 ? -28.090 -1.617 -10.138 1.00 91.62 92 LYS A O 1
ATOM 701 N N . GLU A 1 93 ? -28.263 0.486 -9.400 1.00 89.88 93 GLU A N 1
ATOM 702 C CA . GLU A 1 93 ? -27.194 0.974 -10.288 1.00 89.88 93 GLU A CA 1
ATOM 703 C C . GLU A 1 93 ? -25.801 0.525 -9.808 1.00 89.88 93 GLU A C 1
ATOM 705 O O . GLU A 1 93 ? -24.909 0.371 -10.641 1.00 89.88 93 GLU A O 1
ATOM 710 N N . LEU A 1 94 ? -25.611 0.257 -8.507 1.00 86.62 94 LEU A N 1
ATOM 711 C CA . LEU A 1 94 ? -24.404 -0.394 -7.984 1.00 86.62 94 LEU A CA 1
ATOM 712 C C . LEU A 1 94 ? -24.318 -1.861 -8.438 1.00 86.62 94 LEU A C 1
ATOM 714 O O . LEU A 1 94 ? -23.280 -2.243 -8.973 1.00 86.62 94 LEU A O 1
ATOM 718 N N . ASP A 1 95 ? -25.395 -2.647 -8.338 1.00 90.44 95 ASP A N 1
ATOM 719 C CA . ASP A 1 95 ? -25.449 -4.038 -8.829 1.00 90.44 95 ASP A CA 1
ATOM 720 C C . ASP A 1 95 ? -25.191 -4.121 -10.345 1.00 90.44 95 ASP A C 1
ATOM 722 O O . ASP A 1 95 ? -24.418 -4.952 -10.834 1.00 90.44 95 ASP A O 1
ATOM 726 N N . ASP A 1 96 ? -25.831 -3.237 -11.118 1.00 87.44 96 ASP A N 1
ATOM 727 C CA . ASP A 1 96 ? -25.651 -3.168 -12.568 1.00 87.44 96 ASP A CA 1
ATOM 728 C C . ASP A 1 96 ? -24.249 -2.639 -12.947 1.00 87.44 96 ASP A C 1
ATOM 730 O O . ASP A 1 96 ? -23.754 -2.969 -14.030 1.00 87.44 96 ASP A O 1
ATOM 734 N N . ALA A 1 97 ? -23.577 -1.861 -12.089 1.00 83.69 97 ALA A N 1
ATOM 735 C CA . ALA A 1 97 ? -22.172 -1.479 -12.263 1.00 83.69 97 ALA A CA 1
ATOM 736 C C . ALA A 1 97 ? -21.200 -2.605 -11.869 1.00 83.69 97 ALA A C 1
ATOM 738 O O . ALA A 1 97 ? -20.210 -2.811 -12.570 1.00 83.69 97 ALA A O 1
ATOM 739 N N . GLU A 1 98 ? -21.485 -3.372 -10.813 1.00 87.50 98 GLU A N 1
ATOM 740 C CA . GLU A 1 98 ? -20.667 -4.512 -10.381 1.00 87.50 98 GLU A CA 1
ATOM 741 C C . GLU A 1 98 ? -20.690 -5.641 -11.423 1.00 87.50 98 GLU A C 1
ATOM 743 O O . GLU A 1 98 ? -19.642 -6.181 -11.786 1.00 87.50 98 GLU A O 1
ATOM 748 N N . ARG A 1 99 ? -21.868 -5.945 -11.991 1.00 90.62 99 ARG A N 1
ATOM 749 C CA . ARG A 1 99 ? -21.996 -6.921 -13.086 1.00 90.62 99 ARG A CA 1
ATOM 750 C C . ARG A 1 99 ? -21.165 -6.515 -14.304 1.00 90.62 99 ARG A C 1
ATOM 752 O O . ARG A 1 99 ? -20.433 -7.339 -14.844 1.00 90.62 99 ARG A O 1
ATOM 759 N N . GLN A 1 100 ? -21.205 -5.236 -14.677 1.00 87.38 100 GLN A N 1
ATOM 760 C CA . GLN A 1 100 ? -20.387 -4.721 -15.776 1.00 87.38 100 GLN A CA 1
ATOM 761 C C . GLN A 1 100 ? -18.889 -4.712 -15.434 1.00 87.38 100 GLN A C 1
ATOM 763 O O . GLN A 1 100 ? -18.073 -5.001 -16.300 1.00 87.38 100 GLN A O 1
ATOM 768 N N . ALA A 1 101 ? -18.498 -4.442 -14.185 1.00 81.38 101 ALA A N 1
ATOM 769 C CA . ALA A 1 101 ? -17.100 -4.547 -13.766 1.00 81.38 101 ALA A CA 1
ATOM 770 C C . ALA A 1 101 ? -16.571 -5.989 -13.905 1.00 81.38 101 ALA A C 1
ATOM 772 O O . ALA A 1 101 ? -15.447 -6.181 -14.373 1.00 81.38 101 ALA A O 1
ATOM 773 N N . LYS A 1 102 ? -17.393 -7.001 -13.585 1.00 89.50 102 LYS A N 1
ATOM 774 C CA . LYS A 1 102 ? -17.085 -8.428 -13.806 1.00 89.50 102 LYS A CA 1
ATOM 775 C C . LYS A 1 102 ? -16.959 -8.769 -15.301 1.00 89.50 102 LYS A C 1
ATOM 777 O O . LYS A 1 102 ? -16.030 -9.478 -15.685 1.00 89.50 102 LYS A O 1
ATOM 782 N N . GLU A 1 103 ? -17.832 -8.230 -16.153 1.00 86.94 103 GLU A N 1
ATOM 783 C CA . GLU A 1 103 ? -17.750 -8.384 -17.617 1.00 86.94 103 GLU A CA 1
ATOM 784 C C . GLU A 1 103 ? -16.471 -7.741 -18.192 1.00 86.94 103 GLU A C 1
ATOM 786 O O . GLU A 1 103 ? -15.706 -8.406 -18.895 1.00 86.94 103 GLU A O 1
ATOM 791 N N . THR A 1 104 ? -16.168 -6.493 -17.821 1.00 82.62 104 THR A N 1
ATOM 792 C CA . THR A 1 104 ? -14.938 -5.785 -18.220 1.00 82.62 104 THR A CA 1
ATOM 793 C C . THR A 1 104 ? -13.679 -6.509 -17.737 1.00 82.62 104 THR A C 1
ATOM 795 O O . THR A 1 104 ? -12.726 -6.652 -18.503 1.00 82.62 104 THR A O 1
ATOM 798 N N . ALA A 1 105 ? -13.665 -7.028 -16.505 1.00 85.56 105 ALA A N 1
ATOM 799 C CA . ALA A 1 105 ? -12.543 -7.808 -15.980 1.00 85.56 105 ALA A CA 1
ATOM 800 C C . ALA A 1 105 ? -12.289 -9.091 -16.795 1.00 85.56 105 ALA A C 1
ATOM 802 O O . ALA A 1 105 ? -11.135 -9.432 -17.055 1.00 85.56 105 ALA A O 1
ATOM 803 N N . ASN A 1 106 ? -13.346 -9.764 -17.263 1.00 89.06 106 ASN A N 1
ATOM 804 C CA . ASN A 1 106 ? -13.235 -10.931 -18.141 1.00 89.06 106 ASN A CA 1
ATOM 805 C C . ASN A 1 106 ? -12.656 -10.552 -19.522 1.00 89.06 106 ASN A C 1
ATOM 807 O O . ASN A 1 106 ? -11.753 -11.225 -20.019 1.00 89.06 106 ASN A O 1
ATOM 811 N N . VAL A 1 107 ? -13.082 -9.427 -20.114 1.00 87.00 107 VAL A N 1
ATOM 812 C CA . VAL A 1 107 ? -12.497 -8.916 -21.373 1.00 87.00 107 VAL A CA 1
ATOM 813 C C . VAL A 1 107 ? -11.017 -8.542 -21.203 1.00 87.00 107 VAL A C 1
ATOM 815 O O . VAL A 1 107 ? -10.202 -8.901 -22.054 1.00 87.00 107 VAL A O 1
ATOM 818 N N . ILE A 1 108 ? -10.637 -7.908 -20.086 1.00 84.44 108 ILE A N 1
ATOM 819 C CA . ILE A 1 108 ? -9.231 -7.616 -19.745 1.00 84.44 108 ILE A CA 1
ATOM 820 C C . ILE A 1 108 ? -8.421 -8.910 -19.580 1.00 84.44 108 ILE A C 1
ATOM 822 O O . ILE A 1 108 ? -7.298 -8.992 -20.077 1.00 84.44 108 ILE A O 1
ATOM 826 N N . PHE A 1 109 ? -8.973 -9.931 -18.918 1.00 91.69 109 PHE A N 1
ATOM 827 C CA . PHE A 1 109 ? -8.313 -11.228 -18.752 1.00 91.69 109 PHE A CA 1
ATOM 828 C C . PHE A 1 109 ? -8.079 -11.921 -20.102 1.00 91.69 109 PHE A C 1
ATOM 830 O O . PHE A 1 109 ? -6.953 -12.317 -20.395 1.00 91.69 109 PHE A O 1
ATOM 837 N N . GLN A 1 110 ? -9.101 -11.981 -20.965 1.00 87.75 110 GLN A N 1
ATOM 838 C CA . GLN A 1 110 ? -8.983 -12.515 -22.329 1.00 87.75 110 GLN A CA 1
ATOM 839 C C . GLN A 1 110 ? -7.915 -11.770 -23.142 1.00 87.75 110 GLN A C 1
ATOM 841 O O . GLN A 1 110 ? -7.065 -12.409 -23.760 1.00 87.75 110 GLN A O 1
ATOM 846 N N . LEU A 1 111 ? -7.915 -10.431 -23.104 1.00 89.88 111 LEU A N 1
ATOM 847 C CA . LEU A 1 111 ? -6.888 -9.601 -23.742 1.00 89.88 111 LEU A CA 1
ATOM 848 C C . LEU A 1 111 ? -5.487 -9.922 -23.215 1.00 89.88 111 LEU A C 1
ATOM 850 O O . LEU A 1 111 ? -4.578 -10.139 -24.011 1.00 89.88 111 LEU A O 1
ATOM 854 N N . LYS A 1 112 ? -5.305 -9.992 -21.891 1.00 91.38 112 LYS A N 1
ATOM 855 C CA . LYS A 1 112 ? -4.008 -10.282 -21.264 1.00 91.38 112 LYS A CA 1
ATOM 856 C C . LYS A 1 112 ? -3.473 -11.654 -21.684 1.00 91.38 112 LYS A C 1
ATOM 858 O O . LYS A 1 112 ? -2.312 -11.749 -22.078 1.00 91.38 112 LYS A O 1
ATOM 863 N N . THR A 1 113 ? -4.311 -12.689 -21.642 1.00 93.06 113 THR A N 1
ATOM 864 C CA . THR A 1 113 ? -3.947 -14.047 -22.075 1.00 93.06 113 THR A CA 1
ATOM 865 C C . THR A 1 113 ? -3.587 -14.070 -23.560 1.00 93.06 113 THR A C 1
ATOM 867 O O . THR A 1 113 ? -2.519 -14.560 -23.921 1.00 93.06 113 THR A O 1
ATOM 870 N N . ARG A 1 114 ? -4.401 -13.440 -24.419 1.00 88.31 114 ARG A N 1
ATOM 871 C CA . ARG A 1 114 ? -4.163 -13.391 -25.870 1.00 88.31 114 ARG A CA 1
ATOM 872 C C . ARG A 1 114 ? -2.901 -12.605 -26.243 1.00 88.31 114 ARG A C 1
ATOM 874 O O . ARG A 1 114 ? -2.161 -13.025 -27.126 1.00 88.31 114 ARG A O 1
ATOM 881 N N . VAL A 1 115 ? -2.603 -11.505 -25.546 1.00 90.62 115 VAL A N 1
ATOM 882 C CA . VAL A 1 115 ? -1.326 -10.778 -25.684 1.00 90.62 115 VAL A CA 1
ATOM 883 C C . VAL A 1 115 ? -0.147 -11.658 -25.256 1.00 90.62 115 VAL A C 1
ATOM 885 O O . VAL A 1 115 ? 0.874 -11.653 -25.939 1.00 90.62 115 VAL A O 1
ATOM 888 N N . GLY A 1 116 ? -0.287 -12.444 -24.184 1.00 90.12 116 GLY A N 1
ATOM 889 C CA . GLY A 1 116 ? 0.726 -13.411 -23.746 1.00 90.12 116 GLY A CA 1
ATOM 890 C C . GLY A 1 116 ? 1.024 -14.483 -24.799 1.00 90.12 116 GLY A C 1
ATOM 891 O O . GLY A 1 116 ? 2.181 -14.664 -25.175 1.00 90.12 116 GLY A O 1
ATOM 892 N N . GLU A 1 117 ? -0.014 -15.130 -25.339 1.00 92.25 117 GLU A N 1
ATOM 893 C CA . GLU A 1 117 ? 0.110 -16.102 -26.439 1.00 92.25 117 GLU A CA 1
ATOM 894 C C . GLU A 1 117 ? 0.814 -15.510 -27.668 1.00 92.25 117 GLU A C 1
ATOM 896 O O . GLU A 1 117 ? 1.643 -16.166 -28.297 1.00 92.25 117 GLU A O 1
ATOM 901 N N . LEU A 1 118 ? 0.474 -14.272 -28.039 1.00 88.56 118 LEU A N 1
ATOM 902 C CA . LEU A 1 118 ? 1.030 -13.614 -29.221 1.00 88.56 118 LEU A CA 1
ATOM 903 C C . LEU A 1 118 ? 2.459 -13.107 -28.994 1.00 88.56 118 LEU A C 1
ATOM 905 O O . LEU A 1 118 ? 3.246 -13.116 -29.936 1.00 88.56 118 LEU A O 1
ATOM 909 N N . ALA A 1 119 ? 2.828 -12.739 -27.764 1.00 86.62 119 ALA A N 1
ATOM 910 C CA . ALA A 1 119 ? 4.201 -12.383 -27.403 1.00 86.62 119 ALA A CA 1
ATOM 911 C C . ALA A 1 119 ? 5.169 -13.581 -27.467 1.00 86.62 119 ALA A C 1
ATOM 913 O O . ALA A 1 119 ? 6.364 -13.389 -27.680 1.00 86.62 119 ALA A O 1
ATOM 914 N N . GLN A 1 120 ? 4.662 -14.813 -27.335 1.00 90.25 120 GLN A N 1
ATOM 915 C CA . GLN A 1 120 ? 5.439 -16.043 -27.541 1.00 90.25 120 GLN A CA 1
ATOM 916 C C . GLN A 1 120 ? 5.627 -16.405 -29.028 1.00 90.25 120 GLN A C 1
ATOM 918 O O . GLN A 1 120 ? 6.430 -17.282 -29.349 1.00 90.25 120 GLN A O 1
ATOM 923 N N . LYS A 1 121 ? 4.915 -15.752 -29.960 1.00 92.25 121 LYS A N 1
ATOM 924 C CA . LYS A 1 121 ? 5.048 -16.010 -31.401 1.00 92.25 121 LYS A CA 1
ATOM 925 C C . LYS A 1 121 ? 6.061 -15.067 -32.035 1.00 92.25 121 LYS A C 1
ATOM 927 O O . LYS A 1 121 ? 5.887 -13.855 -32.040 1.00 92.25 121 LYS A O 1
ATOM 932 N N . GLU A 1 122 ? 7.058 -15.645 -32.702 1.00 86.56 122 GLU A N 1
ATOM 933 C CA . GLU A 1 122 ? 8.084 -14.914 -33.463 1.00 86.56 122 GLU A CA 1
ATOM 934 C C . GLU A 1 122 ? 7.488 -13.964 -34.530 1.00 86.56 122 GLU A C 1
ATOM 936 O O . GLU A 1 122 ? 8.113 -12.974 -34.910 1.00 86.56 122 GLU A O 1
ATOM 941 N N . LYS A 1 123 ? 6.286 -14.272 -35.047 1.00 87.50 123 LYS A N 1
ATOM 942 C CA . LYS A 1 123 ? 5.590 -13.506 -36.093 1.00 87.50 123 LYS A CA 1
ATOM 943 C C . LYS A 1 123 ? 4.077 -13.495 -35.834 1.00 87.50 123 LYS A C 1
ATOM 945 O O . LYS A 1 123 ? 3.429 -14.533 -35.938 1.00 87.50 123 LYS A O 1
ATOM 950 N N . MET A 1 124 ? 3.522 -12.320 -35.530 1.00 88.31 124 MET A N 1
ATOM 951 C CA . MET A 1 124 ? 2.075 -12.076 -35.430 1.00 88.31 124 MET A CA 1
ATOM 952 C C . MET A 1 124 ? 1.447 -11.996 -36.830 1.00 88.31 124 MET A C 1
ATOM 954 O O . MET A 1 124 ? 2.007 -11.355 -37.723 1.00 88.31 124 MET A O 1
ATOM 958 N N . THR A 1 125 ? 0.283 -12.617 -37.034 1.00 94.50 125 THR A N 1
ATOM 959 C CA . THR A 1 125 ? -0.460 -12.522 -38.303 1.00 94.50 125 THR A CA 1
ATOM 960 C C . THR A 1 125 ? -1.374 -11.291 -38.362 1.00 94.50 125 THR A C 1
ATOM 962 O O . THR A 1 125 ? -1.769 -10.730 -37.341 1.00 94.50 125 THR A O 1
ATOM 965 N N . GLU A 1 126 ? -1.758 -10.870 -39.573 1.00 92.81 126 GLU A N 1
ATOM 966 C CA . GLU A 1 126 ? -2.681 -9.737 -39.771 1.00 92.81 126 GLU A CA 1
ATOM 967 C C . GLU A 1 126 ? -4.083 -10.008 -39.185 1.00 92.81 126 GLU A C 1
ATOM 969 O O . GLU A 1 126 ? -4.780 -9.078 -38.781 1.00 92.81 126 GLU A O 1
ATOM 974 N N . GLU A 1 127 ? -4.497 -11.278 -39.110 1.00 93.81 127 GLU A N 1
ATOM 975 C CA . GLU A 1 127 ? -5.771 -11.684 -38.506 1.00 93.81 127 GLU A CA 1
ATOM 976 C C . GLU A 1 127 ? -5.725 -11.564 -36.976 1.00 93.81 127 GLU A C 1
ATOM 978 O O . GLU A 1 127 ? -6.640 -10.994 -36.388 1.00 93.81 127 GLU A O 1
ATOM 983 N N . GLU A 1 128 ? -4.626 -11.986 -36.342 1.00 92.38 128 GLU A N 1
ATOM 984 C CA . GLU A 1 128 ? -4.403 -11.828 -34.895 1.00 92.38 128 GLU A CA 1
ATOM 985 C C . GLU A 1 128 ? -4.271 -10.351 -34.489 1.00 92.38 128 GLU A C 1
ATOM 987 O O . GLU A 1 128 ? -4.804 -9.940 -33.460 1.00 92.38 128 GLU A O 1
ATOM 992 N N . ALA A 1 129 ? -3.633 -9.520 -35.321 1.00 89.75 129 ALA A N 1
ATOM 993 C CA . ALA A 1 129 ? -3.575 -8.075 -35.098 1.00 89.75 129 ALA A CA 1
ATOM 994 C C . ALA A 1 129 ? -4.976 -7.425 -35.130 1.00 89.75 129 ALA A C 1
ATOM 996 O O . ALA A 1 129 ? -5.288 -6.580 -34.290 1.00 89.75 129 ALA A O 1
ATOM 997 N N . LYS A 1 130 ? -5.841 -7.850 -36.062 1.00 93.94 130 LYS A N 1
ATOM 998 C CA . LYS A 1 130 ? -7.238 -7.383 -36.172 1.00 93.94 130 LYS A CA 1
ATOM 999 C C . LYS A 1 130 ? -8.134 -7.905 -35.050 1.00 93.94 130 LYS A C 1
ATOM 1001 O O . LYS A 1 130 ? -9.023 -7.184 -34.602 1.00 93.94 130 LYS A O 1
ATOM 1006 N N . GLU A 1 131 ? -7.908 -9.133 -34.590 1.00 93.44 131 GLU A N 1
ATOM 1007 C CA . GLU A 1 131 ? -8.556 -9.687 -33.399 1.00 93.44 131 GLU A CA 1
ATOM 1008 C C . GLU A 1 131 ? -8.231 -8.831 -32.166 1.00 93.44 131 GLU A C 1
ATOM 1010 O O . GLU A 1 131 ? -9.139 -8.434 -31.432 1.00 93.44 131 GLU A O 1
ATOM 1015 N N . LEU A 1 132 ? -6.953 -8.473 -31.988 1.00 90.06 132 LEU A N 1
ATOM 1016 C CA . LEU A 1 132 ? -6.506 -7.627 -30.883 1.00 90.06 132 LEU A CA 1
ATOM 1017 C C . LEU A 1 132 ? -7.078 -6.203 -30.967 1.00 90.06 132 LEU A C 1
ATOM 1019 O O . LEU A 1 132 ? -7.537 -5.674 -29.958 1.00 90.06 132 LEU A O 1
ATOM 1023 N N . GLU A 1 133 ? -7.099 -5.594 -32.159 1.00 91.88 133 GLU A N 1
ATOM 1024 C CA . GLU A 1 133 ? -7.708 -4.275 -32.394 1.00 91.88 133 GLU A CA 1
ATOM 1025 C C . GLU A 1 133 ? -9.207 -4.281 -32.043 1.00 91.88 133 GLU A C 1
ATOM 1027 O O . GLU A 1 133 ? -9.694 -3.384 -31.350 1.00 91.88 133 GLU A O 1
ATOM 1032 N N . ALA A 1 134 ? -9.938 -5.325 -32.453 1.00 92.81 134 ALA A N 1
ATOM 1033 C CA . ALA A 1 134 ? -11.354 -5.486 -32.134 1.00 92.81 134 ALA A CA 1
ATOM 1034 C C . ALA A 1 134 ? -11.597 -5.667 -30.624 1.00 92.81 134 ALA A C 1
ATOM 1036 O O . ALA A 1 134 ? -12.483 -5.015 -30.071 1.00 92.81 134 ALA A O 1
ATOM 1037 N N . LYS A 1 135 ? -10.788 -6.495 -29.948 1.00 87.81 135 LYS A N 1
ATOM 1038 C CA . LYS A 1 135 ? -10.853 -6.706 -28.490 1.00 87.81 135 LYS A CA 1
ATOM 1039 C C . LYS A 1 135 ? -10.484 -5.453 -27.693 1.00 87.81 135 LYS A C 1
ATOM 1041 O O . LYS A 1 135 ? -11.152 -5.135 -26.713 1.00 87.81 135 LYS A O 1
ATOM 1046 N N . ASN A 1 136 ? -9.474 -4.698 -28.122 1.00 86.56 136 ASN A N 1
ATOM 1047 C CA . ASN A 1 136 ? -9.099 -3.446 -27.463 1.00 86.56 136 ASN A CA 1
ATOM 1048 C C . ASN A 1 136 ? -10.211 -2.388 -27.593 1.00 86.56 136 ASN A C 1
ATOM 1050 O O . ASN A 1 136 ? -10.503 -1.669 -26.643 1.00 86.56 136 ASN A O 1
ATOM 1054 N N . LYS A 1 137 ? -10.903 -2.353 -28.737 1.00 93.75 137 LYS A N 1
ATOM 1055 C CA . LYS A 1 137 ? -12.064 -1.481 -28.959 1.00 93.75 137 LYS A CA 1
ATOM 1056 C C . LYS A 1 137 ? -13.317 -1.903 -28.174 1.00 93.75 137 LYS A C 1
ATOM 1058 O O . LYS A 1 137 ? -14.095 -1.046 -27.762 1.00 93.75 137 LYS A O 1
ATOM 1063 N N . GLU A 1 138 ? -13.516 -3.204 -27.954 1.00 90.62 138 GLU A N 1
ATOM 1064 C CA . GLU A 1 138 ? -14.539 -3.730 -27.033 1.00 90.62 138 GLU A CA 1
ATOM 1065 C C . GLU A 1 138 ? -14.282 -3.227 -25.600 1.00 90.62 138 GLU A C 1
ATOM 1067 O O . GLU A 1 138 ? -15.196 -2.718 -24.949 1.00 90.62 138 GLU A O 1
ATOM 1072 N N . LEU A 1 139 ? -13.022 -3.263 -25.149 1.00 89.75 139 LEU A N 1
ATOM 1073 C CA . LEU A 1 139 ? -12.606 -2.721 -23.854 1.00 89.75 139 LEU A CA 1
ATOM 1074 C C . LEU A 1 139 ? -12.785 -1.192 -23.753 1.00 89.75 139 LEU A C 1
ATOM 1076 O O . LEU A 1 139 ? -13.288 -0.711 -22.738 1.00 89.75 139 LEU A O 1
ATOM 1080 N N . GLU A 1 140 ? -12.429 -0.424 -24.790 1.00 89.12 140 GLU A N 1
ATOM 1081 C CA . GLU A 1 140 ? -12.660 1.032 -24.826 1.00 89.12 140 GLU A CA 1
ATOM 1082 C C . GLU A 1 140 ? -14.144 1.385 -24.624 1.00 89.12 140 GLU A C 1
ATOM 1084 O O . GLU A 1 140 ? -14.458 2.268 -23.823 1.00 89.12 140 GLU A O 1
ATOM 1089 N N . GLN A 1 141 ? -15.064 0.677 -25.292 1.00 92.25 141 GLN A N 1
ATOM 1090 C CA . GLN A 1 141 ? -16.504 0.912 -25.133 1.00 92.25 141 GLN A CA 1
ATOM 1091 C C . GLN A 1 141 ? -16.983 0.565 -23.716 1.00 92.25 141 GLN A C 1
ATOM 1093 O O . GLN A 1 141 ? -17.673 1.370 -23.091 1.00 92.25 141 GLN A O 1
ATOM 1098 N N . LEU A 1 142 ? -16.574 -0.589 -23.175 1.00 87.44 142 LEU A N 1
ATOM 1099 C CA . LEU A 1 142 ? -16.943 -1.009 -21.818 1.00 87.44 142 LEU A CA 1
ATOM 1100 C C . LEU A 1 142 ? -16.465 -0.023 -20.741 1.00 87.44 142 LEU A C 1
ATOM 1102 O O . LEU A 1 142 ? -17.167 0.179 -19.747 1.00 87.44 142 LEU A O 1
ATOM 1106 N N . MET A 1 143 ? -15.310 0.619 -20.945 1.00 87.56 143 MET A N 1
ATOM 1107 C CA . MET A 1 143 ? -14.798 1.662 -20.052 1.00 87.56 143 MET A CA 1
ATOM 1108 C C . MET A 1 143 ? -15.598 2.970 -20.129 1.00 87.56 143 MET A C 1
ATOM 1110 O O . MET A 1 143 ? -15.828 3.590 -19.090 1.00 87.56 143 MET A O 1
ATOM 1114 N N . VAL A 1 144 ? -16.055 3.380 -21.319 1.00 91.88 144 VAL A N 1
ATOM 1115 C CA . VAL A 1 144 ? -16.937 4.553 -21.484 1.00 91.88 144 VAL A CA 1
ATOM 1116 C C . VAL A 1 144 ? -18.283 4.316 -20.798 1.00 91.88 144 VAL A C 1
ATOM 1118 O O . VAL A 1 144 ? -18.719 5.143 -19.996 1.00 91.88 144 VAL A O 1
ATOM 1121 N N . ASP A 1 145 ? -18.900 3.160 -21.043 1.00 83.06 145 ASP A N 1
ATOM 1122 C CA . ASP A 1 145 ? -20.191 2.782 -20.463 1.00 83.06 145 ASP A CA 1
ATOM 1123 C C . ASP A 1 145 ? -20.116 2.703 -18.920 1.00 83.06 145 ASP A C 1
ATOM 1125 O O . ASP A 1 145 ? -21.049 3.100 -18.214 1.00 83.06 145 ASP A O 1
ATOM 1129 N N . PHE A 1 146 ? -18.979 2.250 -18.373 1.00 85.25 146 PHE A N 1
ATOM 1130 C CA . PHE A 1 146 ? -18.718 2.259 -16.930 1.00 85.25 146 PHE A CA 1
ATOM 1131 C C . PHE A 1 146 ? -18.566 3.686 -16.375 1.00 85.25 146 PHE A C 1
ATOM 1133 O O . PHE A 1 146 ? -19.112 3.996 -15.314 1.00 85.25 146 PHE A O 1
ATOM 1140 N N . GLU A 1 147 ? -17.889 4.590 -17.094 1.00 87.25 147 GLU A N 1
ATOM 1141 C CA . GLU A 1 147 ? -17.779 6.001 -16.696 1.00 87.25 147 GLU A CA 1
ATOM 1142 C C . GLU A 1 147 ? -19.157 6.695 -16.664 1.00 87.25 147 GLU A C 1
ATOM 1144 O O . GLU A 1 147 ? -19.407 7.534 -15.794 1.00 87.25 147 GLU A O 1
ATOM 1149 N N . GLU A 1 148 ? -20.081 6.336 -17.566 1.00 90.94 148 GLU A N 1
ATOM 1150 C CA . GLU A 1 148 ? -21.470 6.816 -17.526 1.00 90.94 148 GLU A CA 1
ATOM 1151 C C . GLU A 1 148 ? -22.241 6.293 -16.303 1.00 90.94 148 GLU A C 1
ATOM 1153 O O . GLU A 1 148 ? -22.904 7.087 -15.625 1.00 90.94 148 GLU A O 1
ATOM 1158 N N . LYS A 1 149 ? -22.102 5.008 -15.940 1.00 85.44 149 LYS A N 1
ATOM 1159 C CA . LYS A 1 149 ? -22.688 4.470 -14.694 1.00 85.44 149 LYS A CA 1
ATOM 1160 C C . LYS A 1 149 ? -22.133 5.153 -13.446 1.00 85.44 149 LYS A C 1
ATOM 1162 O O . LYS A 1 149 ? -22.911 5.558 -12.585 1.00 85.44 149 LYS A O 1
ATOM 1167 N N . VAL A 1 150 ? -20.819 5.378 -13.365 1.00 85.06 150 VAL A N 1
ATOM 1168 C CA . VAL A 1 150 ? -20.202 6.103 -12.238 1.00 85.06 150 VAL A CA 1
ATOM 1169 C C . VAL A 1 150 ? -20.757 7.529 -12.123 1.00 85.06 150 VAL A C 1
ATOM 1171 O O . VAL A 1 150 ? -21.122 7.952 -11.025 1.00 85.06 150 VAL A O 1
ATOM 1174 N N . LYS A 1 151 ? -20.911 8.257 -13.241 1.00 91.12 151 LYS A N 1
ATOM 1175 C CA . LYS A 1 151 ? -21.558 9.586 -13.258 1.00 91.12 151 LYS A CA 1
ATOM 1176 C C . LYS A 1 151 ? -23.016 9.522 -12.790 1.00 91.12 151 LYS A C 1
ATOM 1178 O O . LYS A 1 151 ? -23.468 10.418 -12.078 1.00 91.12 151 LYS A O 1
ATOM 1183 N N . ARG A 1 152 ? -23.750 8.465 -13.150 1.00 89.19 152 ARG A N 1
ATOM 1184 C CA . ARG A 1 152 ? -25.152 8.260 -12.753 1.00 89.19 152 ARG A CA 1
ATOM 1185 C C . ARG A 1 152 ? -25.303 7.953 -11.262 1.00 89.19 152 ARG A C 1
ATOM 1187 O O . ARG A 1 152 ? -26.141 8.568 -10.609 1.00 89.19 152 ARG A O 1
ATOM 1194 N N . ILE A 1 153 ? -24.449 7.092 -10.709 1.00 84.50 153 ILE A N 1
ATOM 1195 C CA . ILE A 1 153 ? -24.381 6.800 -9.268 1.00 84.50 153 ILE A CA 1
ATOM 1196 C C . ILE A 1 153 ? -24.033 8.077 -8.488 1.00 84.50 153 ILE A C 1
ATOM 1198 O O . ILE A 1 153 ? -24.726 8.422 -7.533 1.00 84.50 153 ILE A O 1
ATOM 1202 N N . GLN A 1 154 ? -23.034 8.849 -8.939 1.00 82.00 154 GLN A N 1
ATOM 1203 C CA . GLN A 1 154 ? -22.720 10.161 -8.356 1.00 82.00 154 GLN A CA 1
ATOM 1204 C C . GLN A 1 154 ? -23.922 11.118 -8.409 1.00 82.00 154 GLN A C 1
ATOM 1206 O O . GLN A 1 154 ? -24.201 11.805 -7.428 1.00 82.00 154 GLN A O 1
ATOM 1211 N N . GLN A 1 155 ? -24.673 11.143 -9.515 1.00 88.31 155 GLN A N 1
ATOM 1212 C CA . GLN A 1 155 ? -25.865 11.981 -9.644 1.00 88.31 155 GLN A CA 1
ATOM 1213 C C . GLN A 1 155 ? -26.990 11.561 -8.683 1.00 88.31 155 GLN A C 1
ATOM 1215 O O . GLN A 1 155 ? -27.631 12.437 -8.104 1.00 88.31 155 GLN A O 1
ATOM 1220 N N . LEU A 1 156 ? -27.210 10.259 -8.467 1.00 84.88 156 LEU A N 1
ATOM 1221 C CA . LEU A 1 156 ? -28.179 9.754 -7.486 1.00 84.88 156 LEU A CA 1
ATOM 1222 C C . LEU A 1 156 ? -27.755 10.087 -6.044 1.00 84.88 156 LEU A C 1
ATOM 1224 O O . LEU A 1 156 ? -28.568 10.582 -5.267 1.00 84.88 156 LEU A O 1
ATOM 1228 N N . ILE A 1 157 ? -26.469 9.930 -5.711 1.00 80.81 157 ILE A N 1
ATOM 1229 C CA . ILE A 1 157 ? -25.900 10.309 -4.403 1.00 80.81 157 ILE A CA 1
ATOM 1230 C C . ILE A 1 157 ? -25.978 11.831 -4.165 1.00 80.81 157 ILE A C 1
ATOM 1232 O O . ILE A 1 157 ? -26.158 12.276 -3.034 1.00 80.81 157 ILE A O 1
ATOM 1236 N N . MET A 1 158 ? -25.895 12.653 -5.216 1.00 81.31 158 MET A N 1
ATOM 1237 C CA . MET A 1 158 ? -26.167 14.093 -5.109 1.00 81.31 158 MET A CA 1
ATOM 1238 C C . MET A 1 158 ? -27.665 14.402 -4.942 1.00 81.31 158 MET A C 1
ATOM 1240 O O . MET A 1 158 ? -28.012 15.365 -4.263 1.00 81.31 158 MET A O 1
ATOM 1244 N N . GLN A 1 159 ? -28.560 13.606 -5.537 1.00 80.69 159 GLN A N 1
ATOM 1245 C CA . GLN A 1 159 ? -30.014 13.787 -5.430 1.00 80.69 159 GLN A CA 1
ATOM 1246 C C . GLN A 1 159 ? -30.598 13.317 -4.090 1.00 80.69 159 GLN A C 1
ATOM 1248 O O . GLN A 1 159 ? -31.613 13.864 -3.660 1.00 80.69 159 GLN A O 1
ATOM 1253 N N . SER A 1 160 ? -29.961 12.372 -3.392 1.00 73.56 160 SER A N 1
ATOM 1254 C CA . SER A 1 160 ? -30.422 11.885 -2.081 1.00 73.56 160 SER A CA 1
ATOM 1255 C C . SER A 1 160 ? -30.253 12.898 -0.935 1.00 73.56 160 SER A C 1
ATOM 1257 O O . SER A 1 160 ? -30.726 12.657 0.171 1.00 73.56 160 SER A O 1
ATOM 1259 N N . ASN A 1 161 ? -29.617 14.056 -1.179 1.00 58.91 161 ASN A N 1
ATOM 1260 C CA . ASN A 1 161 ? -29.460 15.186 -0.243 1.00 58.91 161 ASN A CA 1
ATOM 1261 C C . ASN A 1 161 ? -28.761 14.881 1.106 1.00 58.91 161 ASN A C 1
ATOM 1263 O O . ASN A 1 161 ? -28.594 15.798 1.915 1.00 58.91 161 ASN A O 1
ATOM 1267 N N . LEU A 1 162 ? -28.274 13.652 1.325 1.00 58.16 162 LEU A N 1
ATOM 1268 C CA . LEU A 1 162 ? -27.686 13.162 2.586 1.00 58.16 162 LEU A CA 1
ATOM 1269 C C . LEU A 1 162 ? -26.539 14.027 3.143 1.00 58.16 162 LEU A C 1
ATOM 1271 O O . LEU A 1 162 ? -26.293 14.017 4.349 1.00 58.16 162 LEU A O 1
ATOM 1275 N N . PHE A 1 163 ? -25.855 14.792 2.287 1.00 52.00 163 PHE A N 1
ATOM 1276 C CA . PHE A 1 163 ? -24.787 15.714 2.681 1.00 52.00 163 PHE A CA 1
ATOM 1277 C C . PHE A 1 163 ? -25.232 17.168 2.891 1.00 52.00 163 PHE A C 1
ATOM 1279 O O . PHE A 1 163 ? -24.616 17.862 3.696 1.00 52.00 163 PHE A O 1
ATOM 1286 N N . GLU A 1 164 ? -26.289 17.654 2.232 1.00 51.50 164 GLU A N 1
ATOM 1287 C CA . GLU A 1 164 ? -26.692 19.069 2.348 1.00 51.50 164 GLU A CA 1
ATOM 1288 C C . GLU A 1 164 ? -27.609 19.316 3.563 1.00 51.50 164 GLU A C 1
ATOM 1290 O O . GLU A 1 164 ? -27.607 20.406 4.138 1.00 51.50 164 GLU A O 1
ATOM 1295 N N . SER A 1 165 ? -28.292 18.274 4.056 1.00 49.53 165 SER A N 1
ATOM 1296 C CA . SER A 1 165 ? -28.918 18.266 5.388 1.00 49.53 165 SER A CA 1
ATOM 1297 C C . SER A 1 165 ? -27.927 18.012 6.533 1.00 49.53 165 SER A C 1
ATOM 1299 O O . SER A 1 165 ? -28.299 18.147 7.701 1.00 49.53 165 SER A O 1
ATOM 1301 N N . MET A 1 166 ? -26.669 17.659 6.237 1.00 43.53 166 MET A N 1
ATOM 1302 C CA . MET A 1 166 ? -25.650 17.335 7.239 1.00 43.53 166 MET A CA 1
ATOM 1303 C C . MET A 1 166 ? -25.048 18.603 7.868 1.00 43.53 166 MET A C 1
ATOM 1305 O O . MET A 1 166 ? -23.856 18.893 7.749 1.00 43.53 166 MET A O 1
ATOM 1309 N N . THR A 1 167 ? -25.866 19.367 8.601 1.00 49.53 167 THR A N 1
ATOM 1310 C CA . THR A 1 167 ? -25.326 20.344 9.556 1.00 49.53 167 THR A CA 1
ATOM 1311 C C . THR A 1 167 ? -24.367 19.614 10.500 1.00 49.53 167 THR A C 1
ATOM 1313 O O . THR A 1 167 ? -24.785 18.618 11.097 1.00 49.53 167 THR A O 1
ATOM 1316 N N . PRO A 1 168 ? -23.110 20.073 10.661 1.00 41.25 168 PRO A N 1
ATOM 1317 C CA . PRO A 1 168 ? -22.114 19.343 11.433 1.00 41.25 168 PRO A CA 1
ATOM 1318 C C . PRO A 1 168 ? -22.618 19.150 12.860 1.00 41.25 168 PRO A C 1
ATOM 1320 O O . PRO A 1 168 ? -23.020 20.122 13.509 1.00 41.25 168 PRO A O 1
ATOM 1323 N N . ILE A 1 169 ? -22.607 17.896 13.322 1.00 44.28 169 ILE A N 1
ATOM 1324 C CA . ILE A 1 169 ? -23.155 17.493 14.619 1.00 44.28 169 ILE A CA 1
ATOM 1325 C C . ILE A 1 169 ? -22.477 18.327 15.708 1.00 44.28 169 ILE A C 1
ATOM 1327 O O . ILE A 1 169 ? -21.321 18.095 16.066 1.00 44.28 169 ILE A O 1
ATOM 1331 N N . GLN A 1 170 ? -23.197 19.315 16.248 1.00 42.22 170 GLN A N 1
ATOM 1332 C CA . GLN A 1 170 ? -22.757 19.965 17.473 1.00 42.22 170 GLN A CA 1
ATOM 1333 C C . GLN A 1 170 ? -22.770 18.892 18.564 1.00 42.22 170 GLN A C 1
ATOM 1335 O O . GLN A 1 170 ? -23.803 18.237 18.728 1.00 42.22 170 GLN A O 1
ATOM 1340 N N . PRO A 1 171 ? -21.655 18.679 19.289 1.00 38.69 171 PRO A N 1
ATOM 1341 C CA . PRO A 1 171 ? -21.577 17.618 20.283 1.00 38.69 171 PRO A CA 1
ATOM 1342 C C . PRO A 1 171 ? -22.719 17.793 21.281 1.00 38.69 171 PRO A C 1
ATOM 1344 O O . PRO A 1 171 ? -22.909 18.892 21.817 1.00 38.69 171 PRO A O 1
ATOM 1347 N N . MET A 1 172 ? -23.507 16.728 21.470 1.00 37.50 172 MET A N 1
ATOM 1348 C CA . MET A 1 172 ? -24.740 16.798 22.250 1.00 37.50 172 MET A CA 1
ATOM 1349 C C . MET A 1 172 ? -24.482 17.384 23.636 1.00 37.50 172 MET A C 1
ATOM 1351 O O . MET A 1 172 ? -23.435 17.166 24.246 1.00 37.50 172 MET A O 1
ATOM 1355 N N . LEU A 1 173 ? -25.460 18.157 24.107 1.00 41.31 173 LEU A N 1
ATOM 1356 C CA . LEU A 1 173 ? -25.352 19.014 25.280 1.00 41.31 173 LEU A CA 1
ATOM 1357 C C . LEU A 1 173 ? -24.973 18.240 26.553 1.00 41.31 173 LEU A C 1
ATOM 1359 O O . LEU A 1 173 ? -25.831 17.889 27.361 1.00 41.31 173 LEU A O 1
ATOM 1363 N N . GLN A 1 174 ? -23.669 18.152 26.827 1.00 44.41 174 GLN A N 1
ATOM 1364 C CA . GLN A 1 174 ? -23.198 18.340 28.193 1.00 44.41 174 GLN A CA 1
ATOM 1365 C C . GLN A 1 174 ? -23.810 19.653 28.692 1.00 44.41 174 GLN A C 1
ATOM 1367 O O . GLN A 1 174 ? -23.610 20.719 28.097 1.00 44.41 174 GLN A O 1
ATOM 1372 N N . THR A 1 175 ? -24.594 19.578 29.765 1.00 43.91 175 THR A N 1
ATOM 1373 C CA . THR A 1 175 ? -25.225 20.741 30.388 1.00 43.91 175 THR A CA 1
ATOM 1374 C C . THR A 1 175 ? -24.143 21.640 30.972 1.00 43.91 175 THR A C 1
ATOM 1376 O O . THR A 1 175 ? -23.739 21.454 32.117 1.00 43.91 175 THR A O 1
ATOM 1379 N N . ARG A 1 176 ? -23.647 22.598 30.176 1.00 39.59 176 ARG A N 1
ATOM 1380 C CA . ARG A 1 176 ? -22.550 23.490 30.572 1.00 39.59 176 ARG A CA 1
ATOM 1381 C C . ARG A 1 176 ? -22.868 24.177 31.896 1.00 39.59 176 ARG A C 1
ATOM 1383 O O . ARG A 1 176 ? -23.724 25.065 31.962 1.00 39.59 176 ARG A O 1
ATOM 1390 N N . HIS A 1 177 ? -22.132 23.791 32.932 1.00 47.38 177 HIS A N 1
ATOM 1391 C CA . HIS A 1 177 ? -22.112 24.513 34.189 1.00 47.38 177 HIS A CA 1
ATOM 1392 C C . HIS A 1 177 ? -21.578 25.928 33.923 1.00 47.38 177 HIS A C 1
ATOM 1394 O O . HIS A 1 177 ? -20.757 26.156 33.033 1.00 47.38 177 HIS A O 1
ATOM 1400 N N . LYS A 1 178 ? -22.063 26.922 34.675 1.00 48.81 178 LYS A N 1
ATOM 1401 C CA . LYS A 1 178 ? -21.713 28.341 34.443 1.00 48.81 178 LYS A CA 1
ATOM 1402 C C . LYS A 1 178 ? -20.267 28.695 34.821 1.00 48.81 178 LYS A C 1
ATOM 1404 O O . LYS A 1 178 ? -19.889 29.859 34.737 1.00 48.81 178 LYS A O 1
ATOM 1409 N N . GLU A 1 179 ? -19.487 27.703 35.228 1.00 55.16 179 GLU A N 1
ATOM 1410 C CA . GLU A 1 179 ? -18.135 27.829 35.766 1.00 55.16 179 GLU A CA 1
ATOM 1411 C C . GLU A 1 179 ? -17.071 27.669 34.658 1.00 55.16 179 GLU A C 1
ATOM 1413 O O . GLU A 1 179 ? -16.057 28.360 34.695 1.00 55.16 179 GLU A O 1
ATOM 1418 N N . ASP A 1 180 ? -17.359 26.924 33.580 1.00 51.38 180 ASP A N 1
ATOM 1419 C CA . ASP A 1 180 ? -16.436 26.691 32.447 1.00 51.38 180 ASP A CA 1
ATOM 1420 C C . ASP A 1 180 ? -16.362 27.841 31.419 1.00 51.38 180 ASP A C 1
ATOM 1422 O O . ASP A 1 180 ? -15.760 27.714 30.349 1.00 51.38 180 ASP A O 1
ATOM 1426 N N . THR A 1 181 ? -16.997 28.988 31.686 1.00 56.25 181 THR A N 1
ATOM 1427 C CA . THR A 1 181 ? -16.990 30.128 30.749 1.00 56.25 181 THR A CA 1
ATOM 1428 C C . THR A 1 181 ? -15.862 31.101 31.082 1.00 56.25 181 THR A C 1
ATOM 1430 O O . THR A 1 181 ? -16.094 32.169 31.650 1.00 56.25 181 THR A O 1
ATOM 1433 N N . LEU A 1 182 ? -14.634 30.739 30.694 1.00 60.50 182 LEU A N 1
ATOM 1434 C CA . LEU A 1 182 ? -13.474 31.633 30.779 1.00 60.50 182 LEU A CA 1
ATOM 1435 C C . LEU A 1 182 ? -13.769 32.985 30.087 1.00 60.50 182 LEU A C 1
ATOM 1437 O O . LEU A 1 182 ? -14.363 33.010 29.000 1.00 60.50 182 LEU A O 1
ATOM 1441 N N . PRO A 1 183 ? -13.382 34.125 30.692 1.00 67.56 183 PRO A N 1
ATOM 1442 C CA . PRO A 1 183 ? -13.702 35.446 30.161 1.00 67.56 183 PRO A CA 1
ATOM 1443 C C . PRO A 1 183 ? -12.974 35.704 28.836 1.00 67.56 183 PRO A C 1
ATOM 1445 O O . PRO A 1 183 ? -11.869 35.212 28.611 1.00 67.56 183 PRO A O 1
ATOM 1448 N N . GLN A 1 184 ? -13.569 36.506 27.944 1.00 63.69 184 GLN A N 1
ATOM 1449 C CA . GLN A 1 184 ? -12.936 36.788 26.653 1.00 63.69 184 GLN A CA 1
ATOM 1450 C C . GLN A 1 184 ? -11.711 37.689 26.829 1.00 63.69 184 GLN A C 1
ATOM 1452 O O . GLN A 1 184 ? -11.822 38.841 27.247 1.00 63.69 184 GLN A O 1
ATOM 1457 N N . VAL A 1 185 ? -10.547 37.146 26.478 1.00 67.25 185 VAL A N 1
ATOM 1458 C CA . VAL A 1 185 ? -9.254 37.827 26.523 1.00 67.25 185 VAL A CA 1
ATOM 1459 C C . VAL A 1 185 ? -8.921 38.415 25.154 1.00 67.25 185 VAL A C 1
ATOM 1461 O O . VAL A 1 185 ? -8.872 37.698 24.157 1.00 67.25 185 VAL A O 1
ATOM 1464 N N . LEU A 1 186 ? -8.642 39.717 25.115 1.00 67.25 186 LEU A N 1
ATOM 1465 C CA . LEU A 1 186 ? -8.110 40.426 23.953 1.00 67.25 186 LEU A CA 1
ATOM 1466 C C . LEU A 1 186 ? -6.677 40.880 24.248 1.00 67.25 186 LEU A C 1
ATOM 1468 O O . LEU A 1 186 ? -6.444 41.704 25.132 1.00 67.25 186 LEU A O 1
ATOM 1472 N N . VAL A 1 187 ? -5.710 40.356 23.493 1.00 76.19 187 VAL A N 1
ATOM 1473 C CA . VAL A 1 187 ? -4.302 40.765 23.588 1.00 76.19 187 VAL A CA 1
ATOM 1474 C C . VAL A 1 187 ? -4.091 42.023 22.744 1.00 76.19 187 VAL A C 1
ATOM 1476 O O . VAL A 1 187 ? -3.903 41.962 21.531 1.00 76.19 187 VAL A O 1
ATOM 1479 N N . CYS A 1 188 ? -4.152 43.188 23.386 1.00 54.50 188 CYS A N 1
ATOM 1480 C CA . CYS A 1 188 ? -4.083 44.492 22.731 1.00 54.50 188 CYS A CA 1
ATOM 1481 C C . CYS A 1 188 ? -2.635 45.011 22.647 1.00 54.50 188 CYS A C 1
ATOM 1483 O O . CYS A 1 188 ? -2.276 46.028 23.248 1.00 54.50 188 CYS A O 1
ATOM 1485 N N . GLY A 1 189 ? -1.804 44.301 21.881 1.00 63.47 189 GLY A N 1
ATOM 1486 C CA . GLY A 1 189 ? -0.392 44.632 21.669 1.00 63.47 189 GLY A CA 1
ATOM 1487 C C . GLY A 1 189 ? 0.528 44.211 22.820 1.00 63.47 189 GLY A C 1
ATOM 1488 O O . GLY A 1 189 ? 0.142 43.453 23.709 1.00 63.47 189 GLY A O 1
ATOM 1489 N N . ILE A 1 190 ? 1.767 44.701 22.782 1.00 68.44 190 ILE A N 1
ATOM 1490 C CA . ILE A 1 190 ? 2.856 44.337 23.702 1.00 68.44 190 ILE A CA 1
ATOM 1491 C C . ILE A 1 190 ? 3.309 45.581 24.487 1.00 68.44 190 ILE A C 1
ATOM 1493 O O . ILE A 1 190 ? 3.171 46.706 23.999 1.00 68.44 190 ILE A O 1
ATOM 1497 N N . THR A 1 191 ? 3.807 45.416 25.714 1.00 59.94 191 THR A N 1
ATOM 1498 C CA . THR A 1 191 ? 4.503 46.486 26.448 1.00 59.94 191 THR A CA 1
ATOM 1499 C C . THR A 1 191 ? 5.933 46.674 25.942 1.00 59.94 191 THR A C 1
ATOM 1501 O O . THR A 1 191 ? 6.482 45.829 25.240 1.00 59.94 191 THR A O 1
ATOM 1504 N N . GLU A 1 192 ? 6.565 47.769 26.366 1.00 62.22 192 GLU A N 1
ATOM 1505 C CA . GLU A 1 192 ? 8.001 48.031 26.172 1.00 62.22 192 GLU A CA 1
ATOM 1506 C C . GLU A 1 192 ? 8.897 46.984 26.878 1.00 62.22 192 GLU A C 1
ATOM 1508 O O . GLU A 1 192 ? 10.078 46.870 26.569 1.00 62.22 192 GLU A O 1
ATOM 1513 N N . GLU A 1 193 ? 8.318 46.162 27.762 1.00 58.62 193 GLU A N 1
ATOM 1514 C CA . GLU A 1 193 ? 8.950 45.029 28.457 1.00 58.62 193 GLU A CA 1
ATOM 1515 C C . GLU A 1 193 ? 8.667 43.672 27.767 1.00 58.62 193 GLU A C 1
ATOM 1517 O O . GLU A 1 193 ? 8.909 42.616 28.344 1.00 58.62 193 GLU A O 1
ATOM 1522 N N . ASN A 1 194 ? 8.120 43.676 26.543 1.00 65.06 194 ASN A N 1
ATOM 1523 C CA . ASN A 1 194 ? 7.671 42.489 25.794 1.00 65.06 194 ASN A CA 1
ATOM 1524 C C . ASN A 1 194 ? 6.568 41.640 26.471 1.00 65.06 194 ASN A C 1
ATOM 1526 O O . ASN A 1 194 ? 6.285 40.524 26.031 1.00 65.06 194 ASN A O 1
ATOM 1530 N N . ILE A 1 195 ? 5.867 42.173 27.477 1.00 64.31 195 ILE A N 1
ATOM 1531 C CA . ILE A 1 195 ? 4.720 41.495 28.099 1.00 64.31 195 ILE A CA 1
ATOM 1532 C C . ILE A 1 195 ? 3.441 41.809 27.293 1.00 64.31 195 ILE A C 1
ATOM 1534 O O . ILE A 1 195 ? 3.155 42.983 27.036 1.00 64.31 195 ILE A O 1
ATOM 1538 N N . PRO A 1 196 ? 2.635 40.812 26.876 1.00 64.88 196 PRO A N 1
ATOM 1539 C CA . PRO A 1 196 ? 1.389 41.063 26.153 1.00 64.88 196 PRO A CA 1
ATOM 1540 C C . PRO A 1 196 ? 0.366 41.815 27.021 1.00 64.88 196 PRO A C 1
ATOM 1542 O O . PRO A 1 196 ? 0.076 41.425 28.153 1.00 64.88 196 PRO A O 1
ATOM 1545 N N . LYS A 1 197 ? -0.242 42.876 26.474 1.00 63.81 197 LYS A N 1
ATOM 1546 C CA . LYS A 1 197 ? -1.329 43.633 27.119 1.00 63.81 197 LYS A CA 1
ATOM 1547 C C . LYS A 1 197 ? -2.641 42.852 27.038 1.00 63.81 197 LYS A C 1
ATOM 1549 O O . LYS A 1 197 ? -3.475 43.072 26.162 1.00 63.81 197 LYS A O 1
ATOM 1554 N N . ILE A 1 198 ? -2.793 41.921 27.971 1.00 73.75 198 ILE A N 1
ATOM 1555 C CA . ILE A 1 198 ? -3.985 41.099 28.186 1.00 73.75 198 ILE A CA 1
ATOM 1556 C C . ILE A 1 198 ? -5.114 41.974 28.758 1.00 73.75 198 ILE A C 1
ATOM 1558 O O . ILE A 1 198 ? -5.064 42.394 29.912 1.00 73.75 198 ILE A O 1
ATOM 1562 N N . ILE A 1 199 ? -6.139 42.253 27.948 1.00 70.31 199 ILE A N 1
ATOM 1563 C CA . ILE A 1 199 ? -7.380 42.907 28.381 1.00 70.31 199 ILE A CA 1
ATOM 1564 C C . ILE A 1 199 ? -8.455 41.830 28.537 1.00 70.31 199 ILE A C 1
ATOM 1566 O O . ILE A 1 199 ? -8.816 41.157 27.573 1.00 70.31 199 ILE A O 1
ATOM 1570 N N . VAL A 1 200 ? -8.971 41.669 29.754 1.00 71.75 200 VAL A N 1
ATOM 1571 C CA . VAL A 1 200 ? -10.028 40.702 30.077 1.00 71.75 200 VAL A CA 1
ATOM 1572 C C . VAL A 1 200 ? -11.387 41.405 30.015 1.00 71.75 200 VAL A C 1
ATOM 1574 O O . VAL A 1 200 ? -11.634 42.349 30.765 1.00 71.75 200 VAL A O 1
ATOM 1577 N N . CYS A 1 201 ? -12.267 40.975 29.110 1.00 61.06 201 CYS A N 1
ATOM 1578 C CA . CYS A 1 201 ? -13.557 41.617 28.858 1.00 61.06 201 CYS A CA 1
ATOM 1579 C C . CYS A 1 201 ? -14.731 40.853 29.495 1.00 61.06 201 CYS A C 1
ATOM 1581 O O . CYS A 1 201 ? -15.271 39.904 28.921 1.00 61.06 201 CYS A O 1
ATOM 1583 N N . ASP A 1 202 ? -15.176 41.334 30.658 1.00 58.84 202 ASP A N 1
ATOM 1584 C CA . ASP A 1 202 ? -16.402 40.896 31.338 1.00 58.84 202 ASP A CA 1
ATOM 1585 C C . ASP A 1 202 ? -17.655 41.204 30.490 1.00 58.84 202 ASP A C 1
ATOM 1587 O O . ASP A 1 202 ? -18.008 42.365 30.266 1.00 58.84 202 ASP A O 1
ATOM 1591 N N . LYS A 1 203 ? -18.387 40.172 30.048 1.00 56.50 203 LYS A N 1
ATOM 1592 C CA . LYS A 1 203 ? -19.648 40.335 29.295 1.00 56.50 203 LYS A CA 1
ATOM 1593 C C . LYS A 1 203 ? -20.824 40.709 30.206 1.00 56.50 203 LYS A C 1
ATOM 1595 O O . LYS A 1 203 ? -21.694 39.886 30.482 1.00 56.50 203 LYS A O 1
ATOM 1600 N N . LYS A 1 204 ? -20.888 41.971 30.642 1.00 51.72 204 LYS A N 1
ATOM 1601 C CA . LYS A 1 204 ? -22.027 42.524 31.400 1.00 51.72 204 LYS A CA 1
ATOM 1602 C C . LYS A 1 204 ? -22.810 43.567 30.596 1.00 51.72 204 LYS A C 1
ATOM 1604 O O . LYS A 1 204 ? -22.337 44.675 30.382 1.00 51.72 204 LYS A O 1
ATOM 1609 N N . GLY A 1 205 ? -24.055 43.224 30.252 1.00 46.62 205 GLY A N 1
ATOM 1610 C CA . GLY A 1 205 ? -25.102 44.172 29.848 1.00 46.62 205 GLY A CA 1
ATOM 1611 C C . GLY A 1 205 ? -25.185 44.501 28.352 1.00 46.62 205 GLY A C 1
ATOM 1612 O O . GLY A 1 205 ? -24.397 45.274 27.815 1.00 46.62 205 GLY A O 1
ATOM 1613 N N . THR A 1 206 ? -26.234 44.011 27.688 1.00 45.41 206 THR A N 1
ATOM 1614 C CA . THR A 1 206 ? -26.629 44.415 26.327 1.00 45.41 206 THR A CA 1
ATOM 1615 C C . THR A 1 206 ? -27.287 45.803 26.318 1.00 45.41 206 THR A C 1
ATOM 1617 O O . THR A 1 206 ? -28.504 45.934 26.184 1.00 45.41 206 THR A O 1
ATOM 1620 N N . GLY A 1 207 ? -26.485 46.859 26.473 1.00 41.66 207 GLY A N 1
ATOM 1621 C CA . GLY A 1 207 ? -26.932 48.250 26.343 1.00 41.66 207 GLY A CA 1
ATOM 1622 C C . GLY A 1 207 ? -27.026 48.694 24.878 1.00 41.66 207 GLY A C 1
ATOM 1623 O O . GLY A 1 207 ? -26.010 48.824 24.199 1.00 41.66 207 GLY A O 1
ATOM 1624 N N . THR A 1 208 ? -28.234 48.958 24.372 1.00 50.50 208 THR A N 1
ATOM 1625 C CA . THR A 1 208 ? -28.444 49.355 22.967 1.00 50.50 208 THR A CA 1
ATOM 1626 C C . THR A 1 208 ? -27.852 50.734 22.659 1.00 50.50 208 THR A C 1
ATOM 1628 O O . THR A 1 208 ? -28.362 51.744 23.149 1.00 50.50 208 THR A O 1
ATOM 1631 N N . CYS A 1 209 ? -26.848 50.810 21.781 1.00 32.78 209 CYS A N 1
ATOM 1632 C CA . CYS A 1 209 ? -26.253 52.078 21.349 1.00 32.78 209 CYS A CA 1
ATOM 1633 C C . CYS A 1 209 ? -26.349 52.249 19.821 1.00 32.78 209 CYS A C 1
ATOM 1635 O O . CYS A 1 209 ? -25.883 51.407 19.058 1.00 32.78 209 CYS A O 1
ATOM 1637 N N . LYS A 1 210 ? -27.003 53.327 19.362 1.00 41.06 210 LYS A N 1
ATOM 1638 C CA . LYS A 1 210 ? -27.298 53.567 17.934 1.00 41.06 210 LYS A CA 1
ATOM 1639 C C . LYS A 1 210 ? -26.123 54.264 17.226 1.00 41.06 210 LYS A C 1
ATOM 1641 O O . LYS A 1 210 ? -25.673 55.296 17.729 1.00 41.06 210 LYS A O 1
ATOM 1646 N N . PRO A 1 211 ? -25.690 53.823 16.029 1.00 44.75 211 PRO A N 1
ATOM 1647 C CA . PRO A 1 211 ? -24.676 54.540 15.258 1.00 44.75 211 PRO A CA 1
ATOM 1648 C C . PRO A 1 211 ? -25.223 55.873 14.714 1.00 44.75 211 PRO A C 1
ATOM 1650 O O . PRO A 1 211 ? -26.240 55.912 14.016 1.00 44.75 211 PRO A O 1
ATOM 1653 N N . LYS A 1 212 ? -24.537 56.986 15.006 1.00 35.16 212 LYS A N 1
ATOM 1654 C CA . LYS A 1 212 ? -24.800 58.298 14.383 1.00 35.16 212 LYS A CA 1
ATOM 1655 C C . LYS A 1 212 ? -24.031 58.431 13.063 1.00 35.16 212 LYS A C 1
ATOM 1657 O O . LYS A 1 212 ? -22.872 58.049 12.969 1.00 35.16 212 LYS A O 1
ATOM 1662 N N . LYS A 1 213 ? -24.671 59.030 12.052 1.00 43.75 213 LYS A N 1
ATOM 1663 C CA . LYS A 1 213 ? -24.080 59.293 10.727 1.00 43.75 213 LYS A CA 1
ATOM 1664 C C . LYS A 1 213 ? -23.140 60.509 10.743 1.00 43.75 213 LYS A C 1
ATOM 1666 O O . LYS A 1 213 ? -23.620 61.616 10.964 1.00 43.75 213 LYS A O 1
ATOM 1671 N N . GLN A 1 214 ? -21.878 60.326 10.353 1.00 37.06 214 GLN A N 1
ATOM 1672 C CA . GLN A 1 214 ? -20.977 61.340 9.767 1.00 37.06 214 GLN A CA 1
ATOM 1673 C C . GLN A 1 214 ? -20.090 60.592 8.748 1.00 37.06 214 GLN A C 1
ATOM 1675 O O . GLN A 1 214 ? -19.461 59.612 9.117 1.00 37.06 214 GLN A O 1
ATOM 1680 N N . LYS A 1 215 ? -20.200 60.794 7.426 1.00 36.53 215 LYS A N 1
ATOM 1681 C CA . LYS A 1 215 ? -19.806 61.955 6.590 1.00 36.53 215 LYS A CA 1
ATOM 1682 C C . LYS A 1 215 ? -18.292 62.241 6.565 1.00 36.53 215 LYS A C 1
ATOM 1684 O O . LYS A 1 215 ? -17.822 63.124 7.272 1.00 36.53 215 LYS A O 1
ATOM 1689 N N . THR A 1 216 ? -17.601 61.618 5.611 1.00 33.16 216 THR A N 1
ATOM 1690 C CA . THR A 1 216 ? -16.363 62.109 4.967 1.00 33.16 216 THR A CA 1
ATOM 1691 C C . THR A 1 216 ? -16.446 61.879 3.440 1.00 33.16 216 THR A C 1
ATOM 1693 O O . THR A 1 216 ? -17.299 61.095 3.010 1.00 33.16 216 THR A O 1
ATOM 1696 N N . PRO A 1 217 ? -15.676 62.600 2.593 1.00 41.91 217 PRO A N 1
ATOM 1697 C CA . PRO A 1 217 ? -15.894 62.624 1.140 1.00 41.91 217 PRO A CA 1
ATOM 1698 C C . PRO A 1 217 ? -14.792 61.956 0.286 1.00 41.91 217 PRO A C 1
ATOM 1700 O O . PRO A 1 217 ? -13.658 61.803 0.719 1.00 41.91 217 PRO A O 1
ATOM 1703 N N . ARG A 1 218 ? -15.169 61.653 -0.968 1.00 31.89 218 ARG A N 1
ATOM 1704 C CA . ARG A 1 218 ? -14.361 61.456 -2.198 1.00 31.89 218 ARG A CA 1
ATOM 1705 C C . ARG A 1 218 ? -12.828 61.328 -2.071 1.00 31.89 218 ARG A C 1
ATOM 1707 O O . ARG A 1 218 ? -12.137 62.317 -1.840 1.00 31.89 218 ARG A O 1
ATOM 1714 N N . SER A 1 219 ? -12.311 60.177 -2.494 1.00 33.56 219 SER A N 1
ATOM 1715 C CA . SER A 1 219 ? -10.986 60.049 -3.117 1.00 33.56 219 SER A CA 1
ATOM 1716 C C . SER A 1 219 ? -11.046 60.297 -4.638 1.00 33.56 219 SER A C 1
ATOM 1718 O O . SER A 1 219 ? -12.106 60.147 -5.255 1.00 33.56 219 SER A O 1
ATOM 1720 N N . PRO A 1 220 ? -9.910 60.657 -5.258 1.00 48.09 220 PRO A N 1
ATOM 1721 C CA . PRO A 1 220 ? -9.607 60.331 -6.650 1.00 48.09 220 PRO A CA 1
ATOM 1722 C C . PRO A 1 220 ? -8.316 59.490 -6.785 1.00 48.09 220 PRO A C 1
ATOM 1724 O O . PRO A 1 220 ? -7.611 59.226 -5.814 1.00 48.09 220 PRO A O 1
ATOM 1727 N N . GLN A 1 221 ? -8.030 59.056 -8.013 1.00 35.28 221 GLN A N 1
ATOM 1728 C CA . GLN A 1 221 ? -6.876 58.234 -8.412 1.00 35.28 221 GLN A CA 1
ATOM 1729 C C . GLN A 1 221 ? -5.531 58.982 -8.308 1.00 35.28 221 GLN A C 1
ATOM 1731 O O . GLN A 1 221 ? -5.498 60.193 -8.520 1.00 35.28 221 GLN A O 1
ATOM 1736 N N . THR A 1 222 ? -4.407 58.266 -8.149 1.00 30.83 222 THR A N 1
ATOM 1737 C CA . THR A 1 222 ? -3.380 58.093 -9.216 1.00 30.83 222 THR A CA 1
ATOM 1738 C C . THR A 1 222 ? -2.184 57.229 -8.787 1.00 30.83 222 THR A C 1
ATOM 1740 O O . THR A 1 222 ? -1.948 56.980 -7.610 1.00 30.83 222 THR A O 1
ATOM 1743 N N . THR A 1 223 ? -1.448 56.743 -9.788 1.00 35.19 223 THR A N 1
ATOM 1744 C CA . THR A 1 223 ? -0.183 55.992 -9.708 1.00 35.19 223 THR A CA 1
ATOM 1745 C C . THR A 1 223 ? 1.019 56.863 -9.319 1.00 35.19 223 THR A C 1
ATOM 1747 O O . THR A 1 223 ? 1.059 58.006 -9.767 1.00 35.19 223 THR A O 1
ATOM 1750 N N . ALA A 1 224 ? 2.065 56.290 -8.698 1.00 30.45 224 ALA A N 1
ATOM 1751 C CA . ALA A 1 224 ? 3.456 56.375 -9.206 1.00 30.45 224 ALA A CA 1
ATOM 1752 C C . ALA A 1 224 ? 4.508 55.659 -8.326 1.00 30.45 224 ALA A C 1
ATOM 1754 O O . ALA A 1 224 ? 4.395 55.566 -7.108 1.00 30.45 224 ALA A O 1
ATOM 1755 N N . THR A 1 225 ? 5.583 55.227 -8.987 1.00 37.94 225 THR A N 1
ATOM 1756 C CA . THR A 1 225 ? 6.883 54.791 -8.443 1.00 37.94 225 THR A CA 1
ATOM 1757 C C . THR A 1 225 ? 7.630 55.876 -7.655 1.00 37.94 225 THR A C 1
ATOM 1759 O O . THR A 1 225 ? 7.549 57.050 -8.014 1.00 37.94 225 THR A O 1
ATOM 1762 N N . CYS A 1 226 ? 8.529 55.487 -6.741 1.00 26.42 226 CYS A N 1
ATOM 1763 C CA . CYS A 1 226 ? 9.694 56.311 -6.382 1.00 26.42 226 CYS A CA 1
ATOM 1764 C C . CYS A 1 226 ? 10.945 55.449 -6.101 1.00 26.42 226 CYS A C 1
ATOM 1766 O O . CYS A 1 226 ? 10.849 54.231 -5.974 1.00 26.42 226 CYS A O 1
ATOM 1768 N N . THR A 1 227 ? 12.126 56.074 -6.065 1.00 33.50 227 THR A N 1
ATOM 1769 C CA . THR A 1 227 ? 13.451 55.420 -5.991 1.00 33.50 227 THR A CA 1
ATOM 1770 C C . THR A 1 227 ? 14.316 56.034 -4.870 1.00 33.50 227 THR A C 1
ATOM 1772 O O . THR A 1 227 ? 13.800 56.818 -4.081 1.00 33.50 227 THR A O 1
ATOM 1775 N N . HIS A 1 228 ? 15.635 55.750 -4.864 1.00 33.19 228 HIS A N 1
ATOM 1776 C CA . HIS A 1 228 ? 16.690 56.373 -4.029 1.00 33.19 228 HIS A CA 1
ATOM 1777 C C . HIS A 1 228 ? 16.788 55.857 -2.560 1.00 33.19 228 HIS A C 1
ATOM 1779 O O . HIS A 1 228 ? 15.794 55.440 -1.988 1.00 33.19 228 HIS A O 1
ATOM 1785 N N . ARG A 1 229 ? 17.962 55.829 -1.884 1.00 29.80 229 ARG A N 1
ATOM 1786 C CA . ARG A 1 229 ? 19.333 56.266 -2.267 1.00 29.80 229 ARG A CA 1
ATOM 1787 C C . ARG A 1 229 ? 20.469 55.551 -1.486 1.00 29.80 229 ARG A C 1
ATOM 1789 O O . ARG A 1 229 ? 20.298 55.152 -0.343 1.00 29.80 229 ARG A O 1
ATOM 1796 N N . ARG A 1 230 ? 21.665 55.511 -2.098 1.00 38.25 230 ARG A N 1
ATOM 1797 C CA . ARG A 1 230 ? 23.020 55.375 -1.478 1.00 38.25 230 ARG A CA 1
ATOM 1798 C C . ARG A 1 230 ? 23.366 56.628 -0.612 1.00 38.25 230 ARG A C 1
ATOM 1800 O O . ARG A 1 230 ? 22.622 57.598 -0.769 1.00 38.25 230 ARG A O 1
ATOM 1807 N N . PRO A 1 231 ? 24.469 56.722 0.197 1.00 53.47 231 PRO A N 1
ATOM 1808 C CA . PRO A 1 231 ? 25.795 56.082 -0.005 1.00 53.47 231 PRO A CA 1
ATOM 1809 C C . PRO A 1 231 ? 26.645 55.720 1.253 1.00 53.47 231 PRO A C 1
ATOM 1811 O O . PRO A 1 231 ? 26.287 56.045 2.380 1.00 53.47 231 PRO A O 1
ATOM 1814 N N . LYS A 1 232 ? 27.870 55.195 1.029 1.00 32.12 232 LYS A N 1
ATOM 1815 C CA . LYS A 1 232 ? 29.124 55.709 1.644 1.00 32.12 232 LYS A CA 1
ATOM 1816 C C . LYS A 1 232 ? 30.397 55.220 0.916 1.00 32.12 232 LYS A C 1
ATOM 1818 O O . LYS A 1 232 ? 30.360 54.251 0.168 1.00 32.12 232 LYS A O 1
ATOM 1823 N N . SER A 1 233 ? 31.482 55.977 1.092 1.00 41.56 233 SER A N 1
ATOM 1824 C CA . SER A 1 233 ? 32.883 55.824 0.620 1.00 41.56 233 SER A CA 1
ATOM 1825 C C . SER A 1 233 ? 33.734 56.849 1.434 1.00 41.56 233 SER A C 1
ATOM 1827 O O . SER A 1 233 ? 33.110 57.504 2.281 1.00 41.56 233 SER A O 1
ATOM 1829 N N . PRO A 1 234 ? 35.057 57.094 1.241 1.00 60.31 234 PRO A N 1
ATOM 1830 C CA . PRO A 1 234 ? 36.037 56.535 0.288 1.00 60.31 234 PRO A CA 1
ATOM 1831 C C . PRO A 1 234 ? 37.405 56.161 0.935 1.00 60.31 234 PRO A C 1
ATOM 1833 O O . PRO A 1 234 ? 37.551 56.215 2.150 1.00 60.31 234 PRO A O 1
ATOM 1836 N N . ILE A 1 235 ? 38.436 55.887 0.117 1.00 34.41 235 ILE A N 1
ATOM 1837 C CA . ILE A 1 235 ? 39.864 56.198 0.386 1.00 34.41 235 ILE A CA 1
ATOM 1838 C C . ILE A 1 235 ? 40.617 56.355 -0.962 1.00 34.41 235 ILE A C 1
ATOM 1840 O O . ILE A 1 235 ? 40.058 56.034 -2.011 1.00 34.41 235 ILE A O 1
ATOM 1844 N N . ARG A 1 236 ? 41.812 56.974 -0.969 1.00 44.47 236 ARG A N 1
ATOM 1845 C CA . ARG A 1 236 ? 42.437 57.597 -2.162 1.00 44.47 236 ARG A CA 1
ATOM 1846 C C . ARG A 1 236 ? 43.975 57.638 -2.095 1.00 44.47 236 ARG A C 1
ATOM 1848 O O . ARG A 1 236 ? 44.497 58.165 -1.116 1.00 44.47 236 ARG A O 1
ATOM 1855 N N . GLN A 1 237 ? 44.666 57.225 -3.167 1.00 35.28 237 GLN A N 1
ATOM 1856 C CA . GLN A 1 237 ? 46.035 57.637 -3.576 1.00 35.28 237 GLN A CA 1
ATOM 1857 C C . GLN A 1 237 ? 46.330 57.057 -4.984 1.00 35.28 237 GLN A C 1
ATOM 1859 O O . GLN A 1 237 ? 45.934 55.931 -5.248 1.00 35.28 237 GLN A O 1
ATOM 1864 N N . MET A 1 238 ? 46.678 57.862 -5.999 1.00 36.78 238 MET A N 1
ATOM 1865 C CA . MET A 1 238 ? 47.992 58.434 -6.396 1.00 36.78 238 MET A CA 1
ATOM 1866 C C . MET A 1 238 ? 48.732 57.576 -7.445 1.00 36.78 238 MET A C 1
ATOM 1868 O O . MET A 1 238 ? 48.755 56.357 -7.350 1.00 36.78 238 MET A O 1
ATOM 1872 N N . ALA A 1 239 ? 49.314 58.237 -8.454 1.00 38.44 239 ALA A N 1
ATOM 1873 C CA . ALA A 1 239 ? 50.074 57.633 -9.561 1.00 38.44 239 ALA A CA 1
ATOM 1874 C C . ALA A 1 239 ? 51.596 57.847 -9.383 1.00 38.44 239 ALA A C 1
ATOM 1876 O O . ALA A 1 239 ? 52.003 58.558 -8.461 1.00 38.44 239 ALA A O 1
ATOM 1877 N N . PRO A 1 240 ? 52.439 57.287 -10.274 1.00 57.69 240 PRO A N 1
ATOM 1878 C CA . PRO A 1 240 ? 52.993 58.149 -11.331 1.00 57.69 240 PRO A CA 1
ATOM 1879 C C . PRO A 1 240 ? 53.151 57.478 -12.716 1.00 57.69 240 PRO A C 1
ATOM 1881 O O . PRO A 1 240 ? 53.035 56.266 -12.867 1.00 57.69 240 PRO A O 1
ATOM 1884 N N . MET A 1 241 ? 53.446 58.292 -13.737 1.00 46.66 241 MET A N 1
ATOM 1885 C CA . MET A 1 241 ? 53.877 57.849 -15.077 1.00 46.66 241 MET A CA 1
ATOM 1886 C C . MET A 1 241 ? 55.376 57.501 -15.088 1.00 46.66 241 MET A C 1
ATOM 1888 O O . MET A 1 241 ? 56.122 58.122 -14.334 1.00 46.66 241 MET A O 1
ATOM 1892 N N . MET A 1 242 ? 55.832 56.655 -16.026 1.00 40.00 242 MET A N 1
ATOM 1893 C CA . MET A 1 242 ? 57.074 56.880 -16.799 1.00 40.00 242 MET A CA 1
ATOM 1894 C C . MET A 1 242 ? 57.273 55.866 -17.947 1.00 40.00 242 MET A C 1
ATOM 1896 O O . MET A 1 242 ? 56.818 54.732 -17.864 1.00 40.00 242 MET A O 1
ATOM 1900 N N . SER A 1 243 ? 58.071 56.284 -18.940 1.00 39.34 243 SER A N 1
ATOM 1901 C CA . SER A 1 243 ? 58.716 55.492 -20.009 1.00 39.34 243 SER A CA 1
ATOM 1902 C C . SER A 1 243 ? 57.864 54.943 -21.172 1.00 39.34 243 SER A C 1
ATOM 1904 O O . SER A 1 243 ? 56.801 54.361 -20.986 1.00 39.34 243 SER A O 1
ATOM 1906 N N . LEU A 1 244 ? 58.397 55.085 -22.396 1.00 47.41 244 LEU A N 1
ATOM 1907 C CA . LEU A 1 244 ? 57.914 54.437 -23.622 1.00 47.41 244 LEU A CA 1
ATOM 1908 C C . LEU A 1 244 ? 58.937 53.403 -24.113 1.00 47.41 244 LEU A C 1
ATOM 1910 O O . LEU A 1 244 ? 60.115 53.728 -24.245 1.00 47.41 244 LEU A O 1
ATOM 1914 N N . MET A 1 245 ? 58.465 52.227 -24.530 1.00 42.28 245 MET A N 1
ATOM 1915 C CA . MET A 1 245 ? 59.120 51.400 -25.553 1.00 42.28 245 MET A CA 1
ATOM 1916 C C . MET A 1 245 ? 58.060 50.683 -26.408 1.00 42.28 245 MET A C 1
ATOM 1918 O O . MET A 1 245 ? 57.006 50.327 -25.880 1.00 42.28 245 MET A O 1
ATOM 1922 N N . PRO A 1 246 ? 58.303 50.467 -27.716 1.00 50.66 246 PRO A N 1
ATOM 1923 C CA . PRO A 1 246 ? 57.381 49.736 -28.579 1.00 50.66 246 PRO A CA 1
ATOM 1924 C C . PRO A 1 246 ? 57.492 48.228 -28.316 1.00 50.66 246 PRO A C 1
ATOM 1926 O O . PRO A 1 246 ? 58.533 47.620 -28.559 1.00 50.66 246 PRO A O 1
ATOM 1929 N N . GLN A 1 247 ? 56.417 47.619 -27.819 1.00 39.38 247 GLN A N 1
ATOM 1930 C CA . GLN A 1 247 ? 56.371 46.184 -27.543 1.00 39.38 247 GLN A CA 1
ATOM 1931 C C . GLN A 1 247 ? 55.884 45.405 -28.776 1.00 39.38 247 GLN A C 1
ATOM 1933 O O . GLN A 1 247 ? 54.927 45.805 -29.438 1.00 39.38 247 GLN A O 1
ATOM 1938 N N . MET A 1 248 ? 56.548 44.288 -29.082 1.00 43.81 248 MET A N 1
ATOM 1939 C CA . MET A 1 248 ? 56.128 43.343 -30.127 1.00 43.81 248 MET A CA 1
ATOM 1940 C C . MET A 1 248 ? 54.750 42.736 -29.791 1.00 43.81 248 MET A C 1
ATOM 1942 O O . MET A 1 248 ? 54.452 42.553 -28.608 1.00 43.81 248 MET A O 1
ATOM 1946 N N . PRO A 1 249 ? 53.918 42.379 -30.790 1.00 45.50 249 PRO A N 1
ATOM 1947 C CA . PRO A 1 249 ? 52.581 41.844 -30.545 1.00 45.50 249 PRO A CA 1
ATOM 1948 C C . PRO A 1 249 ? 52.640 40.460 -29.878 1.00 45.50 249 PRO A C 1
ATOM 1950 O O . PRO A 1 249 ? 52.968 39.461 -30.518 1.00 45.50 249 PRO A O 1
ATOM 1953 N N . GLN A 1 250 ? 52.292 40.390 -28.592 1.00 44.78 250 GLN A N 1
ATOM 1954 C CA . GLN A 1 250 ? 52.030 39.122 -27.907 1.00 44.78 250 GLN A CA 1
ATOM 1955 C C . GLN A 1 250 ? 50.624 38.613 -28.257 1.00 44.78 250 GLN A C 1
ATOM 1957 O O . GLN A 1 250 ? 49.658 39.374 -28.218 1.00 44.78 250 GLN A O 1
ATOM 1962 N N . MET A 1 251 ? 50.493 37.319 -28.566 1.00 47.16 251 MET A N 1
ATOM 1963 C CA . MET A 1 251 ? 49.185 36.687 -28.767 1.00 47.16 251 MET A CA 1
ATOM 1964 C C . MET A 1 251 ? 48.444 36.517 -27.435 1.00 47.16 251 MET A C 1
ATOM 1966 O O . MET A 1 251 ? 48.885 35.794 -26.543 1.00 47.16 251 MET A O 1
ATOM 1970 N N . THR A 1 252 ? 47.273 37.136 -27.320 1.00 51.94 252 THR A N 1
ATOM 1971 C CA . THR A 1 252 ? 46.429 37.146 -26.117 1.00 51.94 252 THR A CA 1
ATOM 1972 C C . THR A 1 252 ? 45.532 35.904 -25.996 1.00 51.94 252 THR A C 1
ATOM 1974 O O . THR A 1 252 ? 44.308 36.006 -25.987 1.00 51.94 252 THR A O 1
ATOM 1977 N N . GLN A 1 253 ? 46.126 34.712 -25.853 1.00 53.56 253 GLN A N 1
ATOM 1978 C CA . GLN A 1 253 ? 45.371 33.457 -25.639 1.00 53.56 253 GLN A CA 1
ATOM 1979 C C . GLN A 1 253 ? 44.952 33.194 -24.172 1.00 53.56 253 GLN A C 1
ATOM 1981 O O . GLN A 1 253 ? 44.128 32.320 -23.909 1.00 53.56 253 GLN A O 1
ATOM 1986 N N . GLN A 1 254 ? 45.456 33.966 -23.200 1.00 51.53 254 GLN A N 1
ATOM 1987 C CA . GLN A 1 254 ? 45.231 33.715 -21.765 1.00 51.53 254 GLN A CA 1
ATOM 1988 C C . GLN A 1 254 ? 43.767 33.644 -21.258 1.00 51.53 254 GLN A C 1
ATOM 1990 O O . GLN A 1 254 ? 43.528 32.818 -20.374 1.00 51.53 254 GLN A O 1
ATOM 1995 N N . PRO A 1 255 ? 42.769 34.426 -21.733 1.00 57.38 255 PRO A N 1
ATOM 1996 C CA . PRO A 1 255 ? 41.446 34.419 -21.092 1.00 57.38 255 PRO A CA 1
ATOM 1997 C C . PRO A 1 255 ? 40.665 33.108 -21.286 1.00 57.38 255 PRO A C 1
ATOM 1999 O O . PRO A 1 255 ? 39.855 32.755 -20.431 1.00 57.38 255 PRO A O 1
ATOM 2002 N N . GLN A 1 256 ? 40.916 32.357 -22.365 1.00 57.94 256 GLN A N 1
ATOM 2003 C CA . GLN A 1 256 ? 40.246 31.070 -22.600 1.00 57.94 256 GLN A CA 1
ATOM 2004 C C . GLN A 1 256 ? 40.771 29.961 -21.677 1.00 57.94 256 GLN A C 1
ATOM 2006 O O . GLN A 1 256 ? 39.992 29.127 -21.219 1.00 57.94 256 GLN A O 1
ATOM 2011 N N . MET A 1 257 ? 42.066 29.978 -21.345 1.00 58.78 257 MET A N 1
ATOM 2012 C CA . MET A 1 257 ? 42.676 28.966 -20.478 1.00 58.78 257 MET A CA 1
ATOM 2013 C C . MET A 1 257 ? 42.126 29.028 -19.042 1.00 58.78 257 MET A C 1
ATOM 2015 O O . MET A 1 257 ? 41.845 27.987 -18.452 1.00 58.78 257 MET A O 1
ATOM 2019 N N . ASN A 1 258 ? 41.886 30.231 -18.507 1.00 67.62 258 ASN A N 1
ATOM 2020 C CA . ASN A 1 258 ? 41.285 30.398 -17.177 1.00 67.62 258 ASN A CA 1
ATOM 2021 C C . ASN A 1 258 ? 39.823 29.920 -17.126 1.00 67.62 258 ASN A C 1
ATOM 2023 O O . ASN A 1 258 ? 39.441 29.264 -16.162 1.00 67.62 258 ASN A O 1
ATOM 2027 N N . MET A 1 259 ? 39.028 30.186 -18.171 1.00 72.88 259 MET A N 1
ATOM 2028 C CA . MET A 1 259 ? 37.659 29.654 -18.296 1.00 72.88 259 MET A CA 1
ATOM 2029 C C . MET A 1 259 ? 37.639 28.120 -18.306 1.00 72.88 259 MET A C 1
ATOM 2031 O O . MET A 1 259 ? 36.771 27.506 -17.688 1.00 72.88 259 MET A O 1
ATOM 2035 N N . PHE A 1 260 ? 38.601 27.491 -18.990 1.00 79.50 260 PHE A N 1
ATOM 2036 C CA . PHE A 1 260 ? 38.709 26.033 -19.027 1.00 79.50 260 PHE A CA 1
ATOM 2037 C C . PHE A 1 260 ? 39.127 25.463 -17.664 1.00 79.50 260 PHE A C 1
ATOM 2039 O O . PHE A 1 260 ? 38.525 24.502 -17.195 1.00 79.50 260 PHE A O 1
ATOM 2046 N N . ALA A 1 261 ? 40.096 26.093 -16.991 1.00 80.75 261 ALA A N 1
ATOM 2047 C CA . ALA A 1 261 ? 40.530 25.702 -15.650 1.00 80.75 261 ALA A CA 1
ATOM 2048 C C . ALA A 1 261 ? 39.411 25.834 -14.598 1.00 80.75 261 ALA A C 1
ATOM 2050 O O . ALA A 1 261 ? 39.259 24.945 -13.766 1.00 80.75 261 ALA A O 1
ATOM 2051 N N . GLN A 1 262 ? 38.598 26.896 -14.660 1.00 85.12 262 GLN A N 1
ATOM 2052 C CA . GLN A 1 262 ? 37.437 27.068 -13.777 1.00 85.12 262 GLN A CA 1
ATOM 2053 C C . GLN A 1 262 ? 36.413 25.946 -13.967 1.00 85.12 262 GLN A C 1
ATOM 2055 O O . GLN A 1 262 ? 36.069 25.283 -12.993 1.00 85.12 262 GLN A O 1
ATOM 2060 N N . LYS A 1 263 ? 36.011 25.659 -15.214 1.00 90.44 263 LYS A N 1
ATOM 2061 C CA . LYS A 1 263 ? 35.087 24.552 -15.508 1.00 90.44 263 LYS A CA 1
ATOM 2062 C C . LYS A 1 263 ? 35.635 23.189 -15.092 1.00 90.44 263 LYS A C 1
ATOM 2064 O O . LYS A 1 263 ? 34.887 22.370 -14.574 1.00 90.44 263 LYS A O 1
ATOM 2069 N N . LEU A 1 264 ? 36.934 22.944 -15.281 1.00 89.06 264 LEU A N 1
ATOM 2070 C CA . LEU A 1 264 ? 37.567 21.703 -14.831 1.00 89.06 264 LEU A CA 1
ATOM 2071 C C . LEU A 1 264 ? 37.459 21.551 -13.305 1.00 89.06 264 LEU A C 1
ATOM 2073 O O . LEU A 1 264 ? 37.122 20.478 -12.814 1.00 89.06 264 LEU A O 1
ATOM 2077 N N . ASN A 1 265 ? 37.691 22.637 -12.564 1.00 92.19 265 ASN A N 1
ATOM 2078 C CA . ASN A 1 265 ? 37.608 22.656 -11.105 1.00 92.19 265 ASN A CA 1
ATOM 2079 C C . ASN A 1 265 ? 36.159 22.512 -10.598 1.00 92.19 265 ASN A C 1
ATOM 2081 O O . ASN A 1 265 ? 35.928 21.846 -9.594 1.00 92.19 265 ASN A O 1
ATOM 2085 N N . GLU A 1 266 ? 35.178 23.085 -11.303 1.00 91.25 266 GLU A N 1
ATOM 2086 C CA . GLU A 1 266 ? 33.744 22.876 -11.043 1.00 91.25 266 GLU A CA 1
ATOM 2087 C C . GLU A 1 266 ? 33.338 21.409 -11.260 1.00 91.25 266 GLU A C 1
ATOM 2089 O O . GLU A 1 266 ? 32.675 20.829 -10.400 1.00 91.25 266 GLU A O 1
ATOM 2094 N N . CYS A 1 267 ? 33.789 20.777 -12.352 1.00 90.69 267 CYS A N 1
ATOM 2095 C CA . CYS A 1 267 ? 33.557 19.353 -12.605 1.00 90.69 267 CYS A CA 1
ATOM 2096 C C . CYS A 1 267 ? 34.188 18.457 -11.528 1.00 90.69 267 CYS A C 1
ATOM 2098 O O . CYS A 1 267 ? 33.537 17.520 -11.074 1.00 90.69 267 CYS A O 1
ATOM 2100 N N . ILE A 1 268 ? 35.415 18.757 -11.082 1.00 91.44 268 ILE A N 1
ATOM 2101 C CA . ILE A 1 268 ? 36.089 18.009 -10.006 1.00 91.44 268 ILE A CA 1
ATOM 2102 C C . ILE A 1 268 ? 35.291 18.117 -8.700 1.00 91.44 268 ILE A C 1
ATOM 2104 O O . ILE A 1 268 ? 34.913 17.090 -8.143 1.00 91.44 268 ILE A O 1
ATOM 2108 N N . CYS A 1 269 ? 34.929 19.327 -8.258 1.00 92.75 269 CYS A N 1
ATOM 2109 C CA . CYS A 1 269 ? 34.132 19.505 -7.038 1.00 92.75 269 CYS A CA 1
ATOM 2110 C C . CYS A 1 269 ? 32.717 18.903 -7.133 1.00 92.75 269 CYS A C 1
ATOM 2112 O O . CYS A 1 269 ? 32.122 18.567 -6.110 1.00 92.75 269 CYS A O 1
ATOM 2114 N N . MET A 1 270 ? 32.150 18.769 -8.336 1.00 94.00 270 MET A N 1
ATOM 2115 C CA . MET A 1 270 ? 30.892 18.047 -8.550 1.00 94.00 270 MET A CA 1
ATOM 2116 C C . MET A 1 270 ? 31.089 16.528 -8.453 1.00 94.00 270 MET A C 1
ATOM 2118 O O . MET A 1 270 ? 30.278 15.847 -7.832 1.00 94.00 270 MET A O 1
ATOM 2122 N N . GLN A 1 271 ? 32.182 15.995 -9.001 1.00 89.56 271 GLN A N 1
ATOM 2123 C CA . GLN A 1 271 ? 32.494 14.567 -8.936 1.00 89.56 271 GLN A CA 1
ATOM 2124 C C . GLN A 1 271 ? 32.894 14.115 -7.519 1.00 89.56 271 GLN A C 1
ATOM 2126 O O . GLN A 1 271 ? 32.520 13.019 -7.109 1.00 89.56 271 GLN A O 1
ATOM 2131 N N . GLU A 1 272 ? 33.558 14.971 -6.736 1.00 92.69 272 GLU A N 1
ATOM 2132 C CA . GLU A 1 272 ? 33.805 14.753 -5.300 1.00 92.69 272 GLU A CA 1
ATOM 2133 C C . GLU A 1 272 ? 32.497 14.656 -4.496 1.00 92.69 272 GLU A C 1
ATOM 2135 O O . GLU A 1 272 ? 32.372 13.792 -3.628 1.00 92.69 272 GLU A O 1
ATOM 2140 N N . LYS A 1 273 ? 31.493 15.493 -4.808 1.00 94.38 273 LYS A N 1
ATOM 2141 C CA . LYS A 1 273 ? 30.162 15.413 -4.180 1.00 94.38 273 LYS A CA 1
ATOM 2142 C C . LYS A 1 273 ? 29.428 14.130 -4.542 1.00 94.38 273 LYS A C 1
ATOM 2144 O O . LYS A 1 273 ? 28.977 13.440 -3.640 1.00 94.38 273 LYS A O 1
ATOM 2149 N N . LEU A 1 274 ? 29.373 13.779 -5.827 1.00 92.44 274 LEU A N 1
ATOM 2150 C CA . LEU A 1 274 ? 28.729 12.542 -6.284 1.00 92.44 274 LEU A CA 1
ATOM 2151 C C . LEU A 1 274 ? 29.398 11.295 -5.680 1.00 92.44 274 LEU A C 1
ATOM 2153 O O . LEU A 1 274 ? 28.714 10.336 -5.337 1.00 92.44 274 LEU A O 1
ATOM 2157 N N . ALA A 1 275 ? 30.720 11.314 -5.477 1.00 92.31 275 ALA A N 1
ATOM 2158 C CA . ALA A 1 275 ? 31.424 10.247 -4.767 1.00 92.31 275 ALA A CA 1
ATOM 2159 C C . ALA A 1 275 ? 31.037 10.170 -3.275 1.00 92.31 275 ALA A C 1
ATOM 2161 O O . ALA A 1 275 ? 30.845 9.073 -2.754 1.00 92.31 275 ALA A O 1
ATOM 2162 N N . ALA A 1 276 ? 30.887 11.312 -2.594 1.00 92.25 276 ALA A N 1
ATOM 2163 C CA . ALA A 1 276 ? 30.444 11.362 -1.199 1.00 92.25 276 ALA A CA 1
ATOM 2164 C C . ALA A 1 276 ? 28.966 10.959 -1.026 1.00 92.25 276 ALA A C 1
ATOM 2166 O O . ALA A 1 276 ? 28.629 10.248 -0.080 1.00 92.25 276 ALA A O 1
ATOM 2167 N N . GLU A 1 277 ? 28.095 11.366 -1.950 1.00 93.38 277 GLU A N 1
ATOM 2168 C CA . GLU A 1 277 ? 26.678 10.990 -1.981 1.00 93.38 277 GLU A CA 1
ATOM 2169 C C . GLU A 1 277 ? 26.518 9.486 -2.255 1.00 93.38 277 GLU A C 1
ATOM 2171 O O . GLU A 1 277 ? 25.812 8.815 -1.506 1.00 93.38 277 GLU A O 1
ATOM 2176 N N . ASN A 1 278 ? 27.260 8.919 -3.215 1.00 91.56 278 ASN A N 1
ATOM 2177 C CA . ASN A 1 278 ? 27.289 7.471 -3.452 1.00 91.56 278 ASN A CA 1
ATOM 2178 C C . ASN A 1 278 ? 27.805 6.680 -2.239 1.00 91.56 278 ASN A C 1
ATOM 2180 O O . ASN A 1 278 ? 27.224 5.654 -1.898 1.00 91.56 278 ASN A O 1
ATOM 2184 N N . ALA A 1 279 ? 28.856 7.152 -1.558 1.00 94.75 279 ALA A N 1
ATOM 2185 C CA . ALA A 1 279 ? 29.366 6.496 -0.350 1.00 94.75 279 ALA A CA 1
ATOM 2186 C C . ALA A 1 279 ? 28.344 6.518 0.805 1.00 94.75 279 ALA A C 1
ATOM 2188 O O . ALA A 1 279 ? 28.230 5.546 1.550 1.00 94.75 279 ALA A O 1
ATOM 2189 N N . ASN A 1 280 ? 27.569 7.601 0.931 1.00 94.75 280 ASN A N 1
ATOM 2190 C CA . ASN A 1 280 ? 26.483 7.701 1.905 1.00 94.75 280 ASN A CA 1
ATOM 2191 C C . ASN A 1 280 ? 25.308 6.770 1.549 1.00 94.75 280 ASN A C 1
ATOM 2193 O O . ASN A 1 280 ? 24.808 6.056 2.415 1.00 94.75 280 ASN A O 1
ATOM 2197 N N . LEU A 1 281 ? 24.914 6.722 0.270 1.00 92.00 281 LEU A N 1
ATOM 2198 C CA . LEU A 1 281 ? 23.887 5.801 -0.228 1.00 92.00 281 LEU A CA 1
ATOM 2199 C C . LEU A 1 281 ? 24.285 4.336 -0.001 1.00 92.00 281 LEU A C 1
ATOM 2201 O O . LEU A 1 281 ? 23.465 3.553 0.478 1.00 92.00 281 LEU A O 1
ATOM 2205 N N . GLU A 1 282 ? 25.542 3.965 -0.263 1.00 94.56 282 GLU A N 1
ATOM 2206 C CA . GLU A 1 282 ? 26.013 2.604 0.003 1.00 94.56 282 GLU A CA 1
ATOM 2207 C C . GLU A 1 282 ? 26.005 2.277 1.505 1.00 94.56 282 GLU A C 1
ATOM 2209 O O . GLU A 1 282 ? 25.577 1.188 1.884 1.00 94.56 282 GLU A O 1
ATOM 2214 N N . GLY A 1 283 ? 26.370 3.237 2.365 1.00 93.50 283 GLY A N 1
ATOM 2215 C CA . GLY A 1 283 ? 26.210 3.128 3.819 1.00 93.50 283 GLY A CA 1
ATOM 2216 C C . GLY A 1 283 ? 24.767 2.814 4.225 1.00 93.50 283 GLY A C 1
ATOM 2217 O O . GLY A 1 283 ? 24.519 1.787 4.856 1.00 93.50 283 GLY A O 1
ATOM 2218 N N . THR A 1 284 ? 23.803 3.627 3.775 1.00 92.44 284 THR A N 1
ATOM 2219 C CA . THR A 1 284 ? 22.376 3.395 4.071 1.00 92.44 284 THR A CA 1
ATOM 2220 C C . THR A 1 284 ? 21.847 2.076 3.499 1.00 92.44 284 THR A C 1
ATOM 2222 O O . THR A 1 284 ? 20.987 1.450 4.114 1.00 92.44 284 THR A O 1
ATOM 2225 N N . ARG A 1 285 ? 22.387 1.587 2.369 1.00 95.56 285 ARG A N 1
ATOM 2226 C CA . ARG A 1 285 ? 22.049 0.259 1.828 1.00 95.56 285 ARG A CA 1
ATOM 2227 C C . ARG A 1 285 ? 22.456 -0.856 2.794 1.00 95.56 285 ARG A C 1
ATOM 2229 O O . ARG A 1 285 ? 21.665 -1.767 3.019 1.00 95.56 285 ARG A O 1
ATOM 2236 N N . TYR A 1 286 ? 23.659 -0.790 3.371 1.00 95.25 286 TYR A N 1
ATOM 2237 C CA . TYR A 1 286 ? 24.111 -1.781 4.354 1.00 95.25 286 TYR A CA 1
ATOM 2238 C C . TYR A 1 286 ? 23.329 -1.696 5.677 1.00 95.25 286 TYR A C 1
ATOM 2240 O O . TYR A 1 286 ? 23.031 -2.735 6.263 1.00 95.25 286 TYR A O 1
ATOM 2248 N N . GLU A 1 287 ? 22.948 -0.495 6.127 1.00 93.06 287 GLU A N 1
ATOM 2249 C CA . GLU A 1 287 ? 22.093 -0.320 7.313 1.00 93.06 287 GLU A CA 1
ATOM 2250 C C . GLU A 1 287 ? 20.700 -0.938 7.103 1.00 93.06 287 GLU A C 1
ATOM 2252 O O . GLU A 1 287 ? 20.266 -1.759 7.912 1.00 93.06 287 GLU A O 1
ATOM 2257 N N . LEU A 1 288 ? 20.039 -0.638 5.977 1.00 92.56 288 LEU A N 1
ATOM 2258 C CA . LEU A 1 288 ? 18.736 -1.216 5.622 1.00 92.56 288 LEU A CA 1
ATOM 2259 C C . LEU A 1 288 ? 18.796 -2.741 5.442 1.00 92.56 288 LEU A C 1
ATOM 2261 O O . LEU A 1 288 ? 17.884 -3.444 5.873 1.00 92.56 288 LEU A O 1
ATOM 2265 N N . GLN A 1 289 ? 19.879 -3.270 4.862 1.00 91.00 289 GLN A N 1
ATOM 2266 C CA . GLN A 1 289 ? 20.098 -4.716 4.745 1.00 91.00 289 GLN A CA 1
ATOM 2267 C C . GLN A 1 289 ? 20.273 -5.386 6.122 1.00 91.00 289 GLN A C 1
ATOM 2269 O O . GLN A 1 289 ? 19.784 -6.496 6.335 1.00 91.00 289 GLN A O 1
ATOM 2274 N N . GLY A 1 290 ? 20.924 -4.708 7.073 1.00 93.62 290 GLY A N 1
ATOM 2275 C CA . GLY A 1 290 ? 21.030 -5.160 8.462 1.00 93.62 290 GLY A CA 1
ATOM 2276 C C . GLY A 1 290 ? 19.693 -5.120 9.210 1.00 93.62 290 GLY A C 1
ATOM 2277 O O . GLY A 1 290 ? 19.360 -6.065 9.925 1.00 93.62 290 GLY A O 1
ATOM 2278 N N . GLU A 1 291 ? 18.894 -4.066 9.022 1.00 93.69 291 GLU A N 1
ATOM 2279 C CA . GLU A 1 291 ? 17.532 -4.001 9.565 1.00 93.69 291 GLU A CA 1
ATOM 2280 C C . GLU A 1 291 ? 16.621 -5.099 9.011 1.00 93.69 291 GLU A C 1
ATOM 2282 O O . GLU A 1 291 ? 15.827 -5.654 9.771 1.00 93.69 291 GLU A O 1
ATOM 2287 N N . LEU A 1 292 ? 16.725 -5.408 7.715 1.00 93.25 292 LEU A N 1
ATOM 2288 C CA . LEU A 1 292 ? 15.927 -6.449 7.071 1.00 93.25 292 LEU A CA 1
ATOM 2289 C C . LEU A 1 292 ? 16.214 -7.817 7.702 1.00 93.25 292 LEU A C 1
ATOM 2291 O O . LEU A 1 292 ? 15.301 -8.409 8.266 1.00 93.25 292 LEU A O 1
ATOM 2295 N N . MET A 1 293 ? 17.483 -8.239 7.780 1.00 92.06 293 MET A N 1
ATOM 2296 C CA . MET A 1 293 ? 17.826 -9.531 8.400 1.00 92.06 293 MET A CA 1
ATOM 2297 C C . MET A 1 293 ? 17.446 -9.622 9.890 1.00 92.06 293 MET A C 1
ATOM 2299 O O . MET A 1 293 ? 17.150 -10.711 10.382 1.00 92.06 293 MET A O 1
ATOM 2303 N N . ASN A 1 294 ? 17.426 -8.504 10.626 1.00 94.19 294 ASN A N 1
ATOM 2304 C CA . ASN A 1 294 ? 16.924 -8.477 12.007 1.00 94.19 294 ASN A CA 1
ATOM 2305 C C . ASN A 1 294 ? 15.394 -8.658 12.073 1.00 94.19 294 ASN A C 1
ATOM 2307 O O . ASN A 1 294 ? 14.886 -9.307 12.993 1.00 94.19 294 ASN A O 1
ATOM 2311 N N . LYS A 1 295 ? 14.648 -8.111 11.104 1.00 92.19 295 LYS A N 1
ATOM 2312 C CA . LYS A 1 295 ? 13.199 -8.334 10.960 1.00 92.19 295 LYS A CA 1
ATOM 2313 C C . LYS A 1 295 ? 12.919 -9.783 10.547 1.00 92.19 295 LYS A C 1
ATOM 2315 O O . LYS A 1 295 ? 12.087 -10.416 11.189 1.00 92.19 295 LYS A O 1
ATOM 2320 N N . ASP A 1 296 ? 13.678 -10.346 9.610 1.00 91.94 296 ASP A N 1
ATOM 2321 C CA . ASP A 1 296 ? 13.542 -11.744 9.173 1.00 91.94 296 ASP A CA 1
ATOM 2322 C C . ASP A 1 296 ? 13.765 -12.732 10.335 1.00 91.94 296 ASP A C 1
ATOM 2324 O O . ASP A 1 296 ? 12.925 -13.593 10.597 1.00 91.94 296 ASP A O 1
ATOM 2328 N N . GLN A 1 297 ? 14.825 -12.544 11.135 1.00 96.12 297 GLN A N 1
ATOM 2329 C CA . GLN A 1 297 ? 15.064 -13.337 12.355 1.00 96.12 297 GLN A CA 1
ATOM 2330 C C . GLN A 1 297 ? 13.941 -13.193 13.396 1.00 96.12 297 GLN A C 1
ATOM 2332 O O . GLN A 1 297 ? 13.647 -14.137 14.137 1.00 96.12 297 GLN A O 1
ATOM 2337 N N . THR A 1 298 ? 13.294 -12.025 13.457 1.00 93.94 298 THR A N 1
ATOM 2338 C CA . THR A 1 298 ? 12.129 -11.795 14.323 1.00 93.94 298 THR A CA 1
ATOM 2339 C C . THR A 1 298 ? 10.908 -12.562 13.804 1.00 93.94 298 THR A C 1
ATOM 2341 O O . THR A 1 298 ? 10.228 -13.220 14.591 1.00 93.94 298 THR A O 1
ATOM 2344 N N . VAL A 1 299 ? 10.669 -12.555 12.487 1.00 92.12 299 VAL A N 1
ATOM 2345 C CA . VAL A 1 299 ? 9.594 -13.319 11.833 1.00 92.12 299 VAL A CA 1
ATOM 2346 C C . VAL A 1 299 ? 9.784 -14.823 12.037 1.00 92.12 299 VAL A C 1
ATOM 2348 O O . VAL A 1 299 ? 8.842 -15.480 12.475 1.00 92.12 299 VAL A O 1
ATOM 2351 N N . GLU A 1 300 ? 10.990 -15.371 11.841 1.00 94.50 300 GLU A N 1
ATOM 2352 C CA . GLU A 1 300 ? 11.263 -16.786 12.140 1.00 94.50 300 GLU A CA 1
ATOM 2353 C C . GLU A 1 300 ? 10.966 -17.143 13.607 1.00 94.50 300 GLU A C 1
ATOM 2355 O O . GLU A 1 300 ? 10.459 -18.226 13.907 1.00 94.50 300 GLU A O 1
ATOM 2360 N N . SER A 1 301 ? 11.312 -16.251 14.542 1.00 93.81 301 SER A N 1
ATOM 2361 C CA . SER A 1 301 ? 11.075 -16.458 15.973 1.00 93.81 301 SER A CA 1
ATOM 2362 C C . SER A 1 301 ? 9.575 -16.521 16.281 1.00 93.81 301 SER A C 1
ATOM 2364 O O . SER A 1 301 ? 9.118 -17.438 16.967 1.00 93.81 301 SER A O 1
ATOM 2366 N N . LEU A 1 302 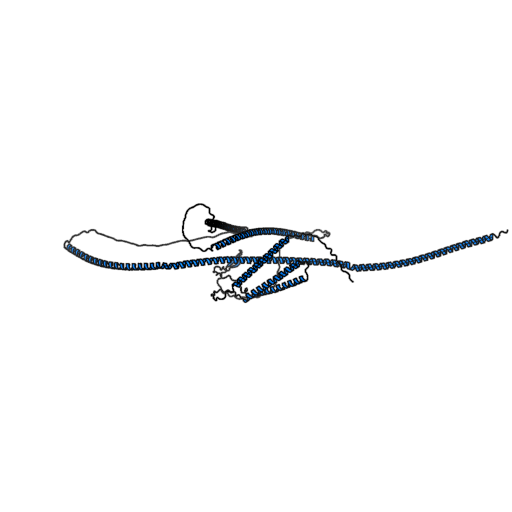? 8.793 -15.606 15.701 1.00 91.75 302 LEU A N 1
ATOM 2367 C CA . LEU A 1 302 ? 7.334 -15.576 15.827 1.00 91.75 302 LEU A CA 1
ATOM 2368 C C . LEU A 1 302 ? 6.671 -16.787 15.147 1.00 91.75 302 LEU A C 1
ATOM 2370 O O . LEU A 1 302 ? 5.765 -17.381 15.724 1.00 91.75 302 LEU A O 1
ATOM 2374 N N . GLN A 1 303 ? 7.155 -17.230 13.981 1.00 89.38 303 GLN A N 1
ATOM 2375 C CA . GLN A 1 303 ? 6.691 -18.462 13.323 1.00 89.38 303 GLN A CA 1
ATOM 2376 C C . GLN A 1 303 ? 6.962 -19.712 14.178 1.00 89.38 303 GLN A C 1
ATOM 2378 O O . GLN A 1 303 ? 6.107 -20.597 14.286 1.00 89.38 303 GLN A O 1
ATOM 2383 N N . ARG A 1 304 ? 8.123 -19.777 14.844 1.00 95.25 304 ARG A N 1
ATOM 2384 C CA . ARG A 1 304 ? 8.463 -20.851 15.795 1.00 95.25 304 ARG A CA 1
ATOM 2385 C C . ARG A 1 304 ? 7.584 -20.826 17.054 1.00 95.25 304 ARG A C 1
ATOM 2387 O O . ARG A 1 304 ? 7.249 -21.889 17.570 1.00 95.25 304 ARG A O 1
ATOM 2394 N N . GLN A 1 305 ? 7.151 -19.653 17.518 1.00 95.12 305 GLN A N 1
ATOM 2395 C CA . GLN A 1 305 ? 6.173 -19.538 18.611 1.00 95.12 305 GLN A CA 1
ATOM 2396 C C . GLN A 1 305 ? 4.756 -19.935 18.162 1.00 95.12 305 GLN A C 1
ATOM 2398 O O . GLN A 1 305 ? 4.101 -20.734 18.832 1.00 95.12 305 GLN A O 1
ATOM 2403 N N . LEU A 1 306 ? 4.304 -19.447 17.002 1.00 90.44 306 LEU A N 1
ATOM 2404 C CA . LEU A 1 306 ? 2.988 -19.748 16.430 1.00 90.44 306 LEU A CA 1
ATOM 2405 C C . LEU A 1 306 ? 2.798 -21.255 16.194 1.00 90.44 306 LEU A C 1
ATOM 2407 O O . LEU A 1 306 ? 1.768 -21.815 16.565 1.00 90.44 306 LEU A O 1
ATOM 2411 N N . THR A 1 307 ? 3.800 -21.929 15.627 1.00 92.00 307 THR A N 1
ATOM 2412 C CA . THR A 1 307 ? 3.756 -23.385 15.394 1.00 92.00 307 THR A CA 1
ATOM 2413 C C . THR A 1 307 ? 3.751 -24.195 16.697 1.00 92.00 307 THR A C 1
ATOM 2415 O O . THR A 1 307 ? 3.092 -25.237 16.753 1.00 92.00 307 THR A O 1
ATOM 2418 N N . GLY A 1 308 ? 4.387 -23.693 17.764 1.00 93.00 308 GLY A N 1
ATOM 2419 C CA . GLY A 1 308 ? 4.270 -24.237 19.122 1.00 93.00 308 GLY A CA 1
ATOM 2420 C C . GLY A 1 308 ? 2.844 -24.135 19.673 1.00 93.00 308 GLY A C 1
ATOM 2421 O O . GLY A 1 308 ? 2.234 -25.154 19.997 1.00 93.00 308 GLY A O 1
ATOM 2422 N N . LEU A 1 309 ? 2.262 -22.931 19.674 1.00 94.56 309 LEU A N 1
ATOM 2423 C CA . LEU A 1 309 ? 0.885 -22.694 20.136 1.00 94.56 309 LEU A CA 1
ATOM 2424 C C . LEU A 1 309 ? -0.151 -23.497 19.327 1.00 94.56 309 LEU A C 1
ATOM 2426 O O . LEU A 1 309 ? -1.091 -24.057 19.890 1.00 94.56 309 LEU A O 1
ATOM 2430 N N . GLN A 1 310 ? 0.045 -23.646 18.013 1.00 89.06 310 GLN A N 1
ATOM 2431 C CA . GLN A 1 310 ? -0.788 -24.509 17.165 1.00 89.06 310 GLN A CA 1
ATOM 2432 C C . GLN A 1 310 ? -0.659 -26.006 17.496 1.00 89.06 310 GLN A C 1
ATOM 2434 O O . GLN A 1 310 ? -1.558 -26.785 17.160 1.00 89.06 310 GLN A O 1
ATOM 2439 N N . ALA A 1 311 ? 0.451 -26.456 18.086 1.00 92.69 311 ALA A N 1
ATOM 2440 C CA . ALA A 1 311 ? 0.602 -27.829 18.569 1.00 92.69 311 ALA A CA 1
ATOM 2441 C C . ALA A 1 311 ? -0.086 -28.013 19.932 1.00 92.69 311 ALA A C 1
ATOM 2443 O O . ALA A 1 311 ? -0.832 -28.977 20.110 1.00 92.69 311 ALA A O 1
ATOM 2444 N N . GLU A 1 312 ? 0.079 -27.058 20.850 1.00 95.25 312 GLU A N 1
ATOM 2445 C CA . GLU A 1 312 ? -0.595 -27.040 22.156 1.00 95.25 312 GLU A CA 1
ATOM 2446 C C . GLU A 1 312 ? -2.122 -27.000 22.009 1.00 95.25 312 GLU A C 1
ATOM 2448 O O . GLU A 1 312 ? -2.820 -27.837 22.584 1.00 95.25 312 GLU A O 1
ATOM 2453 N N . LEU A 1 313 ? -2.653 -26.126 21.145 1.00 93.31 313 LEU A N 1
ATOM 2454 C CA . LEU A 1 313 ? -4.085 -26.059 20.842 1.00 93.31 313 LEU A CA 1
ATOM 2455 C C . LEU A 1 313 ? -4.618 -27.399 20.304 1.00 93.31 313 LEU A C 1
ATOM 2457 O O . LEU A 1 313 ? -5.673 -27.865 20.733 1.00 93.31 313 LEU A O 1
ATOM 2461 N N . ARG A 1 314 ? -3.864 -28.081 19.427 1.00 94.25 314 ARG A N 1
ATOM 2462 C CA . ARG A 1 314 ? -4.220 -29.427 18.938 1.00 94.25 314 ARG A CA 1
ATOM 2463 C C . ARG A 1 314 ? -4.256 -30.471 20.055 1.00 94.25 314 ARG A C 1
ATOM 2465 O O . ARG A 1 314 ? -5.124 -31.344 20.011 1.00 94.25 314 ARG A O 1
ATOM 2472 N N . MET A 1 315 ? -3.363 -30.391 21.043 1.00 93.06 315 MET A N 1
ATOM 2473 C CA . MET A 1 315 ? -3.397 -31.266 22.222 1.00 93.06 315 MET A CA 1
ATOM 2474 C C . MET A 1 315 ? -4.635 -30.982 23.083 1.00 93.06 315 MET A C 1
ATOM 2476 O O . MET A 1 315 ? -5.393 -31.907 23.373 1.00 93.06 315 MET A O 1
ATOM 2480 N N . VAL A 1 316 ? -4.917 -29.712 23.393 1.00 94.44 316 VAL A N 1
ATOM 2481 C CA . VAL A 1 316 ? -6.107 -29.298 24.162 1.00 94.44 316 VAL A CA 1
ATOM 2482 C C . VAL A 1 316 ? -7.407 -29.725 23.466 1.00 94.44 316 VAL A C 1
ATOM 2484 O O . VAL A 1 316 ? -8.315 -30.249 24.113 1.00 94.44 316 VAL A O 1
ATOM 2487 N N . CYS A 1 317 ? -7.503 -29.594 22.139 1.00 91.62 317 CYS A N 1
ATOM 2488 C CA . CYS A 1 317 ? -8.650 -30.086 21.371 1.00 91.62 317 CYS A CA 1
ATOM 2489 C C . CYS A 1 317 ? -8.803 -31.618 21.436 1.00 91.62 317 CYS A C 1
ATOM 2491 O O . CYS A 1 317 ? -9.930 -32.114 21.514 1.00 91.62 317 CYS A O 1
ATOM 2493 N N . GLN A 1 318 ? -7.703 -32.383 21.435 1.00 94.38 318 GLN A N 1
ATOM 2494 C CA . GLN A 1 318 ? -7.753 -33.841 21.610 1.00 94.38 318 GLN A CA 1
ATOM 2495 C C . GLN A 1 318 ? -8.203 -34.236 23.023 1.00 94.38 318 GLN A C 1
ATOM 2497 O O . GLN A 1 318 ? -9.050 -35.123 23.162 1.00 94.38 318 GLN A O 1
ATOM 2502 N N . GLU A 1 319 ? -7.703 -33.563 24.061 1.00 94.19 319 GLU A N 1
ATOM 2503 C CA . GLU A 1 319 ? -8.116 -33.820 25.444 1.00 94.19 319 GLU A CA 1
ATOM 2504 C C . GLU A 1 319 ? -9.584 -33.467 25.678 1.00 94.19 319 GLU A C 1
ATOM 2506 O O . GLU A 1 319 ? -10.331 -34.302 26.193 1.00 94.19 319 GLU A O 1
ATOM 2511 N N . ASN A 1 320 ? -10.042 -32.300 25.212 1.00 88.44 320 ASN A N 1
ATOM 2512 C CA . ASN A 1 320 ? -11.453 -31.922 25.275 1.00 88.44 320 ASN A CA 1
ATOM 2513 C C . ASN A 1 320 ? -12.340 -32.948 24.555 1.00 88.44 320 ASN A C 1
ATOM 2515 O O . ASN A 1 320 ? -13.330 -33.402 25.126 1.00 88.44 320 ASN A O 1
ATOM 2519 N N . ARG A 1 321 ? -11.948 -33.428 23.366 1.00 94.06 321 ARG A N 1
ATOM 2520 C CA . ARG A 1 321 ? -12.679 -34.491 22.650 1.00 94.06 321 ARG A CA 1
ATOM 2521 C C . ARG A 1 321 ? -12.737 -35.802 23.448 1.00 94.06 321 ARG A C 1
ATOM 2523 O O . ARG A 1 321 ? -13.786 -36.449 23.484 1.00 94.06 321 ARG A O 1
ATOM 2530 N N . ALA A 1 322 ? -11.650 -36.186 24.120 1.00 91.44 322 ALA A N 1
ATOM 2531 C CA . ALA A 1 322 ? -11.602 -37.373 24.977 1.00 91.44 322 ALA A CA 1
ATOM 2532 C C . ALA A 1 322 ? -12.436 -37.216 26.268 1.00 91.44 322 ALA A C 1
ATOM 2534 O O . ALA A 1 322 ? -13.079 -38.173 26.710 1.00 91.44 322 ALA A O 1
ATOM 2535 N N . LEU A 1 323 ? -12.472 -36.018 26.859 1.00 91.94 323 LEU A N 1
ATOM 2536 C CA . LEU A 1 323 ? -13.328 -35.684 28.001 1.00 91.94 323 LEU A CA 1
ATOM 2537 C C . LEU A 1 323 ? -14.812 -35.703 27.608 1.00 91.94 323 LEU A C 1
ATOM 2539 O O . LEU A 1 323 ? -15.608 -36.343 28.296 1.00 91.94 323 LEU A O 1
ATOM 2543 N N . SER A 1 324 ? -15.183 -35.111 26.468 1.00 89.06 324 SER A N 1
ATOM 2544 C CA . SER A 1 324 ? -16.553 -35.146 25.937 1.00 89.06 324 SER A CA 1
ATOM 2545 C C . SER A 1 324 ? -17.040 -36.576 25.682 1.00 89.06 324 SER A C 1
ATOM 2547 O O . SER A 1 324 ? -18.155 -36.921 26.075 1.00 89.06 324 SER A O 1
ATOM 2549 N N . GLN A 1 325 ? -16.199 -37.447 25.110 1.00 90.62 325 GLN A N 1
ATOM 2550 C CA . GLN A 1 325 ? -16.530 -38.870 24.942 1.00 90.62 325 GLN A CA 1
ATOM 2551 C C . GLN A 1 325 ? -16.738 -39.588 26.285 1.00 90.62 325 GLN A C 1
ATOM 2553 O O . GLN A 1 325 ? -17.664 -40.389 26.416 1.00 90.62 325 GLN A O 1
ATOM 2558 N N . ARG A 1 326 ? -15.918 -39.293 27.305 1.00 87.19 326 ARG A N 1
ATOM 2559 C CA . ARG A 1 326 ? -16.084 -39.859 28.657 1.00 87.19 326 ARG A CA 1
ATOM 2560 C C . ARG A 1 326 ? -17.376 -39.385 29.328 1.00 87.19 326 ARG A C 1
ATOM 2562 O O . ARG A 1 326 ? -18.041 -40.194 29.970 1.00 87.19 326 ARG A O 1
ATOM 2569 N N . LEU A 1 327 ? -17.762 -38.121 29.145 1.00 83.56 327 LEU A N 1
ATOM 2570 C CA . LEU A 1 327 ? -19.032 -37.580 29.643 1.00 83.56 327 LEU A CA 1
ATOM 2571 C C . LEU A 1 327 ? -20.239 -38.251 28.967 1.00 83.56 327 LEU A C 1
ATOM 2573 O O . LEU A 1 327 ? -21.148 -38.701 29.663 1.00 83.56 327 LEU A O 1
ATOM 2577 N N . GLN A 1 328 ? -20.216 -38.411 27.639 1.00 78.12 328 GLN A N 1
ATOM 2578 C CA . GLN A 1 328 ? -21.269 -39.117 26.891 1.00 78.12 328 GLN A CA 1
ATOM 2579 C C . GLN A 1 328 ? -21.382 -40.606 27.267 1.00 78.12 328 GLN A C 1
ATOM 2581 O O . GLN A 1 328 ? -22.481 -41.153 27.290 1.00 78.12 328 GLN A O 1
ATOM 2586 N N . GLN A 1 329 ? -20.272 -41.270 27.604 1.00 77.25 329 GLN A N 1
ATOM 2587 C CA . GLN A 1 329 ? -20.294 -42.654 28.100 1.00 77.25 329 GLN A CA 1
ATOM 2588 C C . GLN A 1 329 ? -20.772 -42.764 29.560 1.00 77.25 329 GLN A C 1
ATOM 2590 O O . GLN A 1 329 ? -21.258 -43.820 29.965 1.00 77.25 329 GLN A O 1
ATOM 2595 N N . GLY A 1 330 ? -20.658 -41.693 30.353 1.00 62.53 330 GLY A N 1
ATOM 2596 C CA . GLY A 1 330 ? -21.061 -41.665 31.763 1.00 62.53 330 GLY A CA 1
ATOM 2597 C C . GLY A 1 330 ? -22.565 -41.485 32.007 1.00 62.53 330 GLY A C 1
ATOM 2598 O O . GLY A 1 330 ? -23.057 -41.897 33.055 1.00 62.53 330 GLY A O 1
ATOM 2599 N N . SER A 1 331 ? -23.308 -40.903 31.062 1.00 54.00 331 SER A N 1
ATOM 2600 C CA . SER A 1 331 ? -24.726 -40.536 31.236 1.00 54.00 331 SER A CA 1
ATOM 2601 C C . SER A 1 331 ? -25.741 -41.631 30.857 1.00 54.00 331 SER A C 1
ATOM 2603 O O . SER A 1 331 ? -26.941 -41.444 31.048 1.00 54.00 331 SER A O 1
ATOM 2605 N N . GLY A 1 332 ? -25.291 -42.778 30.335 1.00 48.50 332 GLY A N 1
ATOM 2606 C CA . GLY A 1 332 ? -26.145 -43.773 29.664 1.00 48.50 332 GLY A CA 1
ATOM 2607 C C . GLY A 1 332 ? -26.623 -44.989 30.477 1.00 48.50 332 GLY A C 1
ATOM 2608 O O . GLY A 1 332 ? -27.042 -45.969 29.865 1.00 48.50 332 GLY A O 1
ATOM 2609 N N . ALA A 1 333 ? -26.537 -44.995 31.814 1.00 44.94 333 ALA A N 1
ATOM 2610 C CA . ALA A 1 333 ? -26.778 -46.194 32.638 1.00 44.94 333 ALA A CA 1
ATOM 2611 C C . ALA A 1 333 ? -27.999 -46.078 33.589 1.00 44.94 333 ALA A C 1
ATOM 2613 O O . ALA A 1 333 ? -27.899 -45.416 34.624 1.00 44.94 333 ALA A O 1
ATOM 2614 N N . PRO A 1 334 ? -29.136 -46.754 33.313 1.00 48.12 334 PRO A N 1
ATOM 2615 C CA . PRO A 1 334 ? -30.290 -46.785 34.220 1.00 48.12 334 PRO A CA 1
ATOM 2616 C C . PRO A 1 334 ? -30.052 -47.669 35.457 1.00 48.12 334 PRO A C 1
ATOM 2618 O O . PRO A 1 334 ? -29.586 -48.804 35.344 1.00 48.12 334 PRO A O 1
ATOM 2621 N N . CYS A 1 335 ? -30.428 -47.184 36.644 1.00 37.47 335 CYS A N 1
ATOM 2622 C CA . CYS A 1 335 ? -30.268 -47.920 37.903 1.00 37.47 335 CYS A CA 1
ATOM 2623 C C . CYS A 1 335 ? -31.254 -49.097 38.055 1.00 37.47 335 CYS A C 1
ATOM 2625 O O . CYS A 1 335 ? -32.460 -48.941 37.866 1.00 37.47 335 CYS A O 1
ATOM 2627 N N . GLY A 1 336 ? -30.741 -50.255 38.488 1.00 37.81 336 GLY A N 1
ATOM 2628 C CA . GLY A 1 336 ? -31.535 -51.410 38.933 1.00 37.81 336 GLY A CA 1
ATOM 2629 C C . GLY A 1 336 ? -31.799 -51.427 40.454 1.00 37.81 336 GLY A C 1
ATOM 2630 O O . GLY A 1 336 ? -31.125 -50.712 41.198 1.00 37.81 336 GLY A O 1
ATOM 2631 N N . PRO A 1 337 ? -32.774 -52.227 40.934 1.00 51.19 337 PRO A N 1
ATOM 2632 C CA . PRO A 1 337 ? -33.241 -52.213 42.327 1.00 51.19 337 PRO A CA 1
ATOM 2633 C C . PRO A 1 337 ? -32.310 -52.949 43.323 1.00 51.19 337 PRO A C 1
ATOM 2635 O O . PRO A 1 337 ? -31.488 -53.769 42.911 1.00 51.19 337 PRO A O 1
ATOM 2638 N N . PRO A 1 338 ? -32.440 -52.686 44.641 1.00 61.00 338 PRO A N 1
ATOM 2639 C CA . PRO A 1 338 ? -31.520 -53.188 45.666 1.00 61.00 338 PRO A CA 1
ATOM 2640 C C . PRO A 1 338 ? -31.839 -54.614 46.147 1.00 61.00 338 PRO A C 1
ATOM 2642 O O . PRO A 1 338 ? -33.003 -54.999 46.258 1.00 61.00 338 PRO A O 1
ATOM 2645 N N . CYS A 1 339 ? -30.805 -55.367 46.541 1.00 32.94 339 CYS A N 1
ATOM 2646 C CA . CYS A 1 339 ? -30.948 -56.642 47.249 1.00 32.94 339 CYS A CA 1
ATOM 2647 C C . CYS A 1 339 ? -29.912 -56.819 48.379 1.00 32.94 339 CYS A C 1
ATOM 2649 O O . CYS A 1 339 ? -28.728 -56.528 48.227 1.00 32.94 339 CYS A O 1
ATOM 2651 N N . ASP A 1 340 ? -30.432 -57.287 49.510 1.00 37.38 340 ASP A N 1
ATOM 2652 C CA . ASP A 1 340 ? -29.904 -57.288 50.880 1.00 37.38 340 ASP A CA 1
ATOM 2653 C C . ASP A 1 340 ? -28.868 -58.407 51.196 1.00 37.38 340 ASP A C 1
ATOM 2655 O O . ASP A 1 340 ? -28.638 -59.322 50.410 1.00 37.38 340 ASP A O 1
ATOM 2659 N N . THR A 1 341 ? -28.333 -58.384 52.422 1.00 39.94 341 THR A N 1
ATOM 2660 C CA . THR A 1 341 ? -27.671 -59.467 53.186 1.00 39.94 341 THR A CA 1
ATOM 2661 C C . THR A 1 341 ? -26.253 -59.956 52.809 1.00 39.94 341 THR A C 1
ATOM 2663 O O . THR A 1 341 ? -26.052 -60.778 51.925 1.00 39.94 341 THR A O 1
ATOM 2666 N N . GLY A 1 342 ? -25.290 -59.643 53.690 1.00 44.41 342 GLY A N 1
ATOM 2667 C CA . GLY A 1 342 ? -24.777 -60.672 54.619 1.00 44.41 342 GLY A CA 1
ATOM 2668 C C . GLY A 1 342 ? -23.423 -61.376 54.368 1.00 44.41 342 GLY A C 1
ATOM 2669 O O . GLY A 1 342 ? -23.217 -62.047 53.367 1.00 44.41 342 GLY A O 1
ATOM 2670 N N . SER A 1 343 ? -22.604 -61.393 55.434 1.00 36.44 343 SER A N 1
ATOM 2671 C CA . SER A 1 343 ? -21.608 -62.433 55.806 1.00 36.44 343 SER A CA 1
ATOM 2672 C C . SER A 1 343 ? -20.130 -62.326 55.356 1.00 36.44 343 SER A C 1
ATOM 2674 O O . SER A 1 343 ? -19.764 -62.402 54.189 1.00 36.44 343 SER A O 1
ATOM 2676 N N . ARG A 1 344 ? -19.257 -62.275 56.377 1.00 40.75 344 ARG A N 1
ATOM 2677 C CA . ARG A 1 344 ? -17.817 -62.650 56.405 1.00 40.75 344 ARG A CA 1
ATOM 2678 C C . ARG A 1 344 ? -17.685 -64.201 56.535 1.00 40.75 344 ARG A C 1
ATOM 2680 O O . ARG A 1 344 ? -18.721 -64.800 56.824 1.00 40.75 344 ARG A O 1
ATOM 2687 N N . PRO A 1 345 ? -16.499 -64.875 56.433 1.00 56.75 345 PRO A N 1
ATOM 2688 C CA . PRO A 1 345 ? -15.177 -64.403 56.900 1.00 56.75 345 PRO A CA 1
ATOM 2689 C C . PRO A 1 345 ? -13.897 -64.833 56.119 1.00 56.75 345 PRO A C 1
ATOM 2691 O O . PRO A 1 345 ? -13.914 -65.653 55.210 1.00 56.75 345 PRO A O 1
ATOM 2694 N N . SER A 1 346 ? -12.755 -64.363 56.651 1.00 37.59 346 SER A N 1
ATOM 2695 C CA . SER A 1 346 ? -11.378 -64.919 56.582 1.00 37.59 346 SER A CA 1
ATOM 2696 C C . SER A 1 346 ? -10.518 -64.813 55.302 1.00 37.59 346 SER A C 1
ATOM 2698 O O . SER A 1 346 ? -10.951 -65.011 54.176 1.00 37.59 346 SER A O 1
ATOM 2700 N N . SER A 1 347 ? -9.244 -64.493 55.561 1.00 40.03 347 SER A N 1
ATOM 2701 C CA . SER A 1 347 ? -8.095 -64.253 54.665 1.00 40.03 347 SER A CA 1
ATOM 2702 C C . SER A 1 347 ? -7.319 -65.563 54.343 1.00 40.03 347 SER A C 1
ATOM 2704 O O . SER A 1 347 ? -7.733 -66.605 54.853 1.00 40.03 347 SER A O 1
ATOM 2706 N N . PRO A 1 348 ? -6.152 -65.566 53.637 1.00 62.22 348 PRO A N 1
ATOM 2707 C CA . PRO A 1 348 ? -5.417 -64.455 53.003 1.00 62.22 348 PRO A CA 1
ATOM 2708 C C . PRO A 1 348 ? -4.878 -64.729 51.568 1.00 62.22 348 PRO A C 1
ATOM 2710 O O . PRO A 1 348 ? -5.025 -65.809 51.011 1.00 62.22 348 PRO A O 1
ATOM 2713 N N . GLN A 1 349 ? -4.159 -63.737 51.018 1.00 49.06 349 GLN A N 1
ATOM 2714 C CA . GLN A 1 349 ? -3.155 -63.854 49.940 1.00 49.06 349 GLN A CA 1
ATOM 2715 C C . GLN A 1 349 ? -3.565 -64.508 48.599 1.00 49.06 349 GLN A C 1
ATOM 2717 O O . GLN A 1 349 ? -3.252 -65.666 48.320 1.00 49.06 349 GLN A O 1
ATOM 2722 N N . LYS A 1 350 ? -4.006 -63.668 47.650 1.00 41.84 350 LYS A N 1
ATOM 2723 C CA . LYS A 1 350 ? -3.347 -63.588 46.329 1.00 41.84 350 LYS A CA 1
ATOM 2724 C C . LYS A 1 350 ? -3.597 -62.241 45.650 1.00 41.84 350 LYS A C 1
ATOM 2726 O O . LYS A 1 350 ? -4.653 -61.642 45.807 1.00 41.84 350 LYS A O 1
ATOM 2731 N N . GLN A 1 351 ? -2.598 -61.775 44.908 1.00 50.75 351 GLN A N 1
ATOM 2732 C CA . GLN A 1 351 ? -2.577 -60.477 44.231 1.00 50.75 351 GLN A CA 1
ATOM 2733 C C . GLN A 1 351 ? -3.472 -60.526 42.979 1.00 50.75 351 GLN A C 1
ATOM 2735 O O . GLN A 1 351 ? -3.021 -60.871 41.887 1.00 50.75 351 GLN A O 1
ATOM 2740 N N . GLN A 1 352 ? -4.772 -60.271 43.149 1.00 45.88 352 GLN A N 1
ATOM 2741 C CA . GLN A 1 352 ? -5.732 -60.281 42.044 1.00 45.88 352 GLN A CA 1
ATOM 2742 C C . GLN A 1 352 ? -5.597 -59.013 41.194 1.00 45.88 352 GLN A C 1
ATOM 2744 O O . GLN A 1 352 ? -5.671 -57.901 41.707 1.00 45.88 352 GLN A O 1
ATOM 2749 N N . LYS A 1 353 ? -5.436 -59.191 39.878 1.00 50.91 353 LYS A N 1
ATOM 2750 C CA . LYS A 1 353 ? -5.547 -58.097 38.905 1.00 50.91 353 LYS A CA 1
ATOM 2751 C C . LYS A 1 353 ? -6.992 -57.593 38.871 1.00 50.91 353 LYS A C 1
ATOM 2753 O O . LYS A 1 353 ? -7.915 -58.408 38.868 1.00 50.91 353 LYS A O 1
ATOM 2758 N N . CYS A 1 354 ? -7.173 -56.276 38.800 1.00 55.03 354 CYS A N 1
ATOM 2759 C CA . CYS A 1 354 ? -8.482 -55.633 38.693 1.00 55.03 354 CYS A CA 1
ATOM 2760 C C . CYS A 1 354 ? -9.259 -56.202 37.492 1.00 55.03 354 CYS A C 1
ATOM 2762 O O . CYS A 1 354 ? -8.783 -56.167 36.356 1.00 55.03 354 CYS A O 1
ATOM 2764 N N . GLY A 1 355 ? -10.433 -56.784 37.746 1.00 49.91 355 GLY A N 1
ATOM 2765 C CA . GLY A 1 355 ? -11.238 -57.424 36.706 1.00 49.91 355 GLY A CA 1
ATOM 2766 C C . GLY A 1 355 ? -11.910 -56.400 35.791 1.00 49.91 355 GLY A C 1
ATOM 2767 O O . GLY A 1 355 ? -12.489 -55.430 36.275 1.00 49.91 355 GLY A O 1
ATOM 2768 N N . LYS A 1 356 ? -11.880 -56.643 34.472 1.00 53.91 356 LYS A N 1
ATOM 2769 C CA . LYS A 1 356 ? -12.632 -55.847 33.485 1.00 53.91 356 LYS A CA 1
ATOM 2770 C C . LYS A 1 356 ? -14.109 -55.758 33.902 1.00 53.91 356 LYS A C 1
ATOM 2772 O O . LYS A 1 356 ? -14.734 -56.795 34.111 1.00 53.91 356 LYS A O 1
ATOM 2777 N N . GLY A 1 357 ? -14.664 -54.546 33.978 1.00 57.88 357 GLY A N 1
ATOM 2778 C CA . GLY A 1 357 ? -16.096 -54.325 34.234 1.00 57.88 357 GLY A CA 1
ATOM 2779 C C . GLY A 1 357 ? -16.487 -53.926 35.664 1.00 57.88 357 GLY A C 1
ATOM 2780 O O . GLY A 1 357 ? -17.671 -53.935 35.984 1.00 57.88 357 GLY A O 1
ATOM 2781 N N . ARG A 1 358 ? -15.536 -53.546 36.527 1.00 53.75 358 ARG A N 1
ATOM 2782 C CA . ARG A 1 358 ? -15.817 -52.683 37.691 1.00 53.75 358 ARG A CA 1
ATOM 2783 C C . ARG A 1 358 ? -15.057 -51.364 37.527 1.00 53.75 358 ARG A C 1
ATOM 2785 O O . ARG A 1 358 ? -14.074 -51.327 36.791 1.00 53.75 358 ARG A O 1
ATOM 2792 N N . GLY A 1 359 ? -15.582 -50.296 38.129 1.00 64.06 359 GLY A N 1
ATOM 2793 C CA . GLY A 1 359 ? -15.109 -48.923 37.920 1.00 64.06 359 GLY A CA 1
ATOM 2794 C C . GLY A 1 359 ? -13.651 -48.686 38.326 1.00 64.06 359 GLY A C 1
ATOM 2795 O O . GLY A 1 359 ? -13.029 -49.536 38.963 1.00 64.06 359 GLY A O 1
ATOM 2796 N N . VAL A 1 360 ? -13.141 -47.511 37.939 1.00 65.44 360 VAL A N 1
ATOM 2797 C CA . VAL A 1 360 ? -11.780 -47.019 38.220 1.00 65.44 360 VAL A CA 1
ATOM 2798 C C . VAL A 1 360 ? -11.402 -47.277 39.684 1.00 65.44 360 VAL A C 1
ATOM 2800 O O . VAL A 1 360 ? -12.223 -47.060 40.579 1.00 65.44 360 VAL A O 1
ATOM 2803 N N . CYS A 1 361 ? -10.186 -47.775 39.938 1.00 65.44 361 CYS A N 1
ATOM 2804 C CA . CYS A 1 361 ? -9.768 -48.102 41.299 1.00 65.44 361 CYS A CA 1
ATOM 2805 C C . CYS A 1 361 ? -9.765 -46.822 42.150 1.00 65.44 361 CYS A C 1
ATOM 2807 O O . CYS A 1 361 ? -9.266 -45.805 41.668 1.00 65.44 361 CYS A O 1
ATOM 2809 N N . PRO A 1 362 ? -10.241 -46.834 43.410 1.00 78.62 362 PRO A N 1
ATOM 2810 C CA . PRO A 1 362 ? -10.187 -45.650 44.267 1.00 78.62 362 PRO A CA 1
ATOM 2811 C C . PRO A 1 362 ? -8.783 -45.036 44.372 1.00 78.62 362 PRO A C 1
ATOM 2813 O O . PRO A 1 362 ? -8.667 -43.819 44.363 1.00 78.62 362 PRO A O 1
ATOM 2816 N N . ALA A 1 363 ? -7.729 -45.862 44.353 1.00 75.06 363 ALA A N 1
ATOM 2817 C CA . ALA A 1 363 ? -6.340 -45.399 44.327 1.00 75.06 363 ALA A CA 1
ATOM 2818 C C . ALA A 1 363 ? -5.944 -44.696 43.010 1.00 75.06 363 ALA A C 1
ATOM 2820 O O . ALA A 1 363 ? -5.148 -43.765 43.040 1.00 75.06 363 ALA A O 1
ATOM 2821 N N . ASP A 1 364 ? -6.516 -45.087 41.863 1.00 78.75 364 ASP A N 1
ATOM 2822 C CA . ASP A 1 364 ? -6.294 -44.381 40.590 1.00 78.75 364 ASP A CA 1
ATOM 2823 C C . ASP A 1 364 ? -7.034 -43.027 40.595 1.00 78.75 364 ASP A C 1
ATOM 2825 O O . ASP A 1 364 ? -6.559 -42.054 40.016 1.00 78.75 364 ASP A O 1
ATOM 2829 N N . ILE A 1 365 ? -8.198 -42.941 41.258 1.00 81.00 365 ILE A N 1
ATOM 2830 C CA . ILE A 1 365 ? -8.941 -41.680 41.433 1.00 81.00 365 ILE A CA 1
ATOM 2831 C C . ILE A 1 365 ? -8.171 -40.743 42.371 1.00 81.00 365 ILE A C 1
ATOM 2833 O O . ILE A 1 365 ? -7.986 -39.577 42.043 1.00 81.00 365 ILE A O 1
ATOM 2837 N N . GLU A 1 366 ? -7.688 -41.258 43.501 1.00 87.06 366 GLU A N 1
ATOM 2838 C CA . GLU A 1 366 ? -6.880 -40.525 44.482 1.00 87.06 366 GLU A CA 1
ATOM 2839 C C . GLU A 1 366 ? -5.562 -40.032 43.858 1.00 87.06 366 GLU A C 1
ATOM 2841 O O . GLU A 1 366 ? -5.244 -38.850 43.959 1.00 87.06 366 GLU A O 1
ATOM 2846 N N . SER A 1 367 ? -4.873 -40.881 43.084 1.00 90.50 367 SER A N 1
ATOM 2847 C CA . SER A 1 367 ? -3.674 -40.493 42.329 1.00 90.50 367 SER A CA 1
ATOM 2848 C C . SER A 1 367 ? -3.944 -39.400 41.291 1.00 90.50 367 SER A C 1
ATOM 2850 O O . SER A 1 367 ? -3.109 -38.515 41.130 1.00 90.50 367 SER A O 1
ATOM 2852 N N . ARG A 1 368 ? -5.089 -39.428 40.590 1.00 89.00 368 ARG A N 1
ATOM 2853 C CA . ARG A 1 368 ? -5.438 -38.380 39.612 1.00 89.00 368 ARG A CA 1
ATOM 2854 C C . ARG A 1 368 ? -5.918 -37.090 40.277 1.00 89.00 368 ARG A C 1
ATOM 2856 O O . ARG A 1 368 ? -5.670 -36.016 39.749 1.00 89.00 368 ARG A O 1
ATOM 2863 N N . LEU A 1 369 ? -6.569 -37.163 41.439 1.00 90.81 369 LEU A N 1
ATOM 2864 C CA . LEU A 1 369 ? -6.873 -35.976 42.247 1.00 90.81 369 LEU A CA 1
ATOM 2865 C C . LEU A 1 369 ? -5.590 -35.308 42.757 1.00 90.81 369 LEU A C 1
ATOM 2867 O O . LEU A 1 369 ? -5.505 -34.084 42.738 1.00 90.81 369 LEU A O 1
ATOM 2871 N N . GLN A 1 370 ? -4.583 -36.095 43.143 1.00 91.69 370 GLN A N 1
ATOM 2872 C CA . GLN A 1 370 ? -3.271 -35.567 43.511 1.00 91.69 370 GLN A CA 1
ATOM 2873 C C . GLN A 1 370 ? -2.533 -34.965 42.298 1.00 91.69 370 GLN A C 1
ATOM 2875 O O . GLN A 1 370 ? -2.031 -33.852 42.401 1.00 91.69 370 GLN A O 1
ATOM 2880 N N . GLU A 1 371 ? -2.560 -35.616 41.130 1.00 92.06 371 GLU A N 1
ATOM 2881 C CA . GLU A 1 371 ? -2.037 -35.076 39.857 1.00 92.06 371 GLU A CA 1
ATOM 2882 C C . GLU A 1 371 ? -2.690 -33.729 39.482 1.00 92.06 371 GLU A C 1
ATOM 2884 O O . GLU A 1 371 ? -1.997 -32.774 39.129 1.00 92.06 371 GLU A O 1
ATOM 2889 N N . TYR A 1 372 ? -4.016 -33.601 39.626 1.00 89.12 372 TYR A N 1
ATOM 2890 C CA . TYR A 1 372 ? -4.705 -32.318 39.437 1.00 89.12 372 TYR A CA 1
ATOM 2891 C C . TYR A 1 372 ? -4.325 -31.276 40.505 1.00 89.12 372 TYR A C 1
ATOM 2893 O O . TYR A 1 372 ? -4.208 -30.098 40.170 1.00 89.12 372 TYR A O 1
ATOM 2901 N N . SER A 1 373 ? -4.092 -31.679 41.761 1.00 93.44 373 SER A N 1
ATOM 2902 C CA . SER A 1 373 ? -3.621 -30.781 42.829 1.00 93.44 373 SER A CA 1
ATOM 2903 C C . SER A 1 373 ? -2.231 -30.225 42.515 1.00 93.44 373 SER A C 1
ATOM 2905 O O . SER A 1 373 ? -2.032 -29.014 42.539 1.00 93.44 373 SER A O 1
ATOM 2907 N N . GLU A 1 374 ? -1.287 -31.093 42.146 1.00 93.31 374 GLU A N 1
ATOM 2908 C CA . GLU A 1 374 ? 0.093 -30.720 41.815 1.00 93.31 374 GLU A CA 1
ATOM 2909 C C . GLU A 1 374 ? 0.151 -29.842 40.549 1.00 93.31 374 GLU A C 1
ATOM 2911 O O . GLU A 1 374 ? 0.869 -28.841 40.523 1.00 93.31 374 GLU A O 1
ATOM 2916 N N . ASN A 1 375 ? -0.670 -30.127 39.530 1.00 95.38 375 ASN A N 1
ATOM 2917 C CA . ASN A 1 375 ? -0.801 -29.253 38.358 1.00 95.38 375 ASN A CA 1
ATOM 2918 C C . ASN A 1 375 ? -1.441 -27.895 38.691 1.00 95.38 375 ASN A C 1
ATOM 2920 O O . ASN A 1 375 ? -0.997 -26.876 38.163 1.00 95.38 375 ASN A O 1
ATOM 2924 N N . THR A 1 376 ? -2.424 -27.847 39.596 1.00 90.94 376 THR A N 1
ATOM 2925 C CA . THR A 1 376 ? -3.027 -26.579 40.050 1.00 90.94 376 THR A CA 1
ATOM 2926 C C . THR A 1 376 ? -2.013 -25.735 40.827 1.00 90.94 376 THR A C 1
ATOM 2928 O O . THR A 1 376 ? -1.874 -24.548 40.547 1.00 90.94 376 THR A O 1
ATOM 2931 N N . GLU A 1 377 ? -1.228 -26.338 41.729 1.00 94.31 377 GLU A N 1
ATOM 2932 C CA . GLU A 1 377 ? -0.144 -25.642 42.443 1.00 94.31 377 GLU A CA 1
ATOM 2933 C C . GLU A 1 377 ? 0.962 -25.133 41.502 1.00 94.31 377 GLU A C 1
ATOM 2935 O O . GLU A 1 377 ? 1.551 -24.077 41.746 1.00 94.31 377 GLU A O 1
ATOM 2940 N N . ASN A 1 378 ? 1.253 -25.860 40.418 1.00 93.00 378 ASN A N 1
ATOM 2941 C CA . ASN A 1 378 ? 2.224 -25.432 39.410 1.00 93.00 378 ASN A CA 1
ATOM 2942 C C . ASN A 1 378 ? 1.700 -24.263 38.557 1.00 93.00 378 ASN A C 1
ATOM 2944 O O . ASN A 1 378 ? 2.452 -23.315 38.331 1.00 93.00 378 ASN A O 1
ATOM 2948 N N . LEU A 1 379 ? 0.424 -24.279 38.153 1.00 89.88 379 LEU A N 1
ATOM 2949 C CA . LEU A 1 379 ? -0.219 -23.156 37.457 1.00 89.88 379 LEU A CA 1
ATOM 2950 C C . LEU A 1 379 ? -0.325 -21.919 38.361 1.00 89.88 379 LEU A C 1
ATOM 2952 O O . LEU A 1 379 ? 0.018 -20.819 37.934 1.00 89.88 379 LEU A O 1
ATOM 2956 N N . GLU A 1 380 ? -0.704 -22.085 39.633 1.00 90.25 380 GLU A N 1
ATOM 2957 C CA . GLU A 1 380 ? -0.667 -20.992 40.614 1.00 90.25 380 GLU A CA 1
ATOM 2958 C C . GLU A 1 380 ? 0.738 -20.397 40.766 1.00 90.25 380 GLU A C 1
ATOM 2960 O O . GLU A 1 380 ? 0.871 -19.186 40.940 1.00 90.25 380 GLU A O 1
ATOM 2965 N N . ARG A 1 381 ? 1.795 -21.218 40.705 1.00 95.81 381 ARG A N 1
ATOM 2966 C CA . ARG A 1 381 ? 3.179 -20.731 40.763 1.00 95.81 381 ARG A CA 1
ATOM 2967 C C . ARG A 1 381 ? 3.536 -19.920 39.517 1.00 95.81 381 ARG A C 1
ATOM 2969 O O . ARG A 1 381 ? 3.974 -18.786 39.662 1.00 95.81 381 ARG A O 1
ATOM 2976 N N . GLN A 1 382 ? 3.258 -20.449 38.324 1.00 92.75 382 GLN A N 1
ATOM 2977 C CA . GLN A 1 382 ? 3.501 -19.754 37.053 1.00 92.75 382 GLN A CA 1
ATOM 2978 C C . GLN A 1 382 ? 2.769 -18.406 36.971 1.00 92.75 382 GLN A C 1
ATOM 2980 O O . GLN A 1 382 ? 3.365 -17.414 36.558 1.00 92.75 382 GLN A O 1
ATOM 2985 N N . LEU A 1 383 ? 1.511 -18.338 37.423 1.00 92.69 383 LEU A N 1
ATOM 2986 C CA . LEU A 1 383 ? 0.758 -17.082 37.480 1.00 92.69 383 LEU A CA 1
ATOM 2987 C C . LEU A 1 383 ? 1.400 -16.069 38.440 1.00 92.69 383 LEU A C 1
ATOM 2989 O O . LEU A 1 383 ? 1.554 -14.907 38.074 1.00 92.69 383 LEU A O 1
ATOM 2993 N N . ARG A 1 384 ? 1.837 -16.496 39.634 1.00 93.12 384 ARG A N 1
ATOM 2994 C CA . ARG A 1 384 ? 2.537 -15.624 40.601 1.00 93.12 384 ARG A CA 1
ATOM 2995 C C . ARG A 1 384 ? 3.886 -15.135 40.072 1.00 93.12 384 ARG A C 1
ATOM 2997 O O . ARG A 1 384 ? 4.254 -13.989 40.322 1.00 93.12 384 ARG A O 1
ATOM 3004 N N . ASP A 1 385 ? 4.623 -15.981 39.360 1.00 93.25 385 ASP A N 1
ATOM 3005 C CA . ASP A 1 385 ? 5.910 -15.614 38.766 1.00 93.25 385 ASP A CA 1
ATOM 3006 C C . ASP A 1 385 ? 5.704 -14.581 37.639 1.00 93.25 385 ASP A C 1
ATOM 3008 O O . ASP A 1 385 ? 6.330 -13.520 37.662 1.00 93.25 385 ASP A O 1
ATOM 3012 N N . MET A 1 386 ? 4.717 -14.792 36.760 1.00 92.88 386 MET A N 1
ATOM 3013 C CA . MET A 1 386 ? 4.318 -13.829 35.723 1.00 92.88 386 MET A CA 1
ATOM 3014 C C . MET A 1 386 ? 3.784 -12.502 36.304 1.00 92.88 386 MET A C 1
ATOM 3016 O O . MET A 1 386 ? 4.124 -11.429 35.807 1.00 92.88 386 MET A O 1
ATOM 3020 N N . GLU A 1 387 ? 3.004 -12.528 37.394 1.00 93.56 387 GLU A N 1
ATOM 3021 C CA . GLU A 1 387 ? 2.588 -11.315 38.126 1.00 93.56 387 GLU A CA 1
ATOM 3022 C C . GLU A 1 387 ? 3.788 -10.504 38.647 1.00 93.56 387 GLU A C 1
ATOM 3024 O O . GLU A 1 387 ? 3.743 -9.269 38.678 1.00 93.56 387 GLU A O 1
ATOM 3029 N N . ASN A 1 388 ? 4.860 -11.179 39.074 1.00 94.12 388 ASN A N 1
ATOM 3030 C CA . ASN A 1 388 ? 6.077 -10.523 39.546 1.00 94.12 388 ASN A CA 1
ATOM 3031 C C . ASN A 1 388 ? 6.894 -9.934 38.384 1.00 94.12 388 ASN A C 1
ATOM 3033 O O . ASN A 1 388 ? 7.392 -8.816 38.519 1.00 94.12 388 ASN A O 1
ATOM 3037 N N . GLU A 1 389 ? 6.981 -10.617 37.239 1.00 95.50 389 GLU A N 1
ATOM 3038 C CA . GLU A 1 389 ? 7.627 -10.089 36.026 1.00 95.50 389 GLU A CA 1
ATOM 3039 C C . GLU A 1 389 ? 6.892 -8.859 35.470 1.00 95.50 389 GLU A C 1
ATOM 3041 O O . GLU A 1 389 ? 7.518 -7.834 35.192 1.00 95.50 389 GLU A O 1
ATOM 3046 N N . VAL A 1 390 ? 5.556 -8.894 35.402 1.00 93.44 390 VAL A N 1
ATOM 3047 C CA . VAL A 1 390 ? 4.741 -7.731 35.004 1.00 93.44 390 VAL A CA 1
ATOM 3048 C C . VAL A 1 390 ? 4.951 -6.551 35.958 1.00 93.44 390 VAL A C 1
ATOM 3050 O O . VAL A 1 390 ? 5.070 -5.409 35.506 1.00 93.44 390 VAL A O 1
ATOM 3053 N N . ARG A 1 391 ? 5.063 -6.799 37.271 1.00 96.12 391 ARG A N 1
ATOM 3054 C CA . ARG A 1 391 ? 5.375 -5.748 38.254 1.00 96.12 391 ARG A CA 1
ATOM 3055 C C . ARG A 1 391 ? 6.778 -5.167 38.048 1.00 96.12 391 ARG A C 1
ATOM 3057 O O . ARG A 1 391 ? 6.925 -3.948 38.076 1.00 96.12 391 ARG A O 1
ATOM 3064 N N . ALA A 1 392 ? 7.782 -6.004 37.780 1.00 93.94 392 ALA A N 1
ATOM 3065 C CA . ALA A 1 392 ? 9.141 -5.549 37.487 1.00 93.94 392 ALA A CA 1
ATOM 3066 C C . ALA A 1 392 ? 9.183 -4.655 36.233 1.00 93.94 392 ALA A C 1
ATOM 3068 O O . ALA A 1 392 ? 9.718 -3.547 36.290 1.00 93.94 392 ALA A O 1
ATOM 3069 N N . MET A 1 393 ? 8.522 -5.059 35.142 1.00 90.38 393 MET A N 1
ATOM 3070 C CA . MET A 1 393 ? 8.412 -4.244 33.922 1.00 90.38 393 MET A CA 1
ATOM 3071 C C . MET A 1 393 ? 7.708 -2.896 34.167 1.00 90.38 393 MET A C 1
ATOM 3073 O O . MET A 1 393 ? 8.107 -1.876 33.604 1.00 90.38 393 MET A O 1
ATOM 3077 N N . GLN A 1 394 ? 6.692 -2.848 35.037 1.00 90.31 394 GLN A N 1
ATOM 3078 C CA . GLN A 1 394 ? 6.034 -1.591 35.426 1.00 90.31 394 GLN A CA 1
ATOM 3079 C C . GLN A 1 394 ? 6.961 -0.668 36.241 1.00 90.31 394 GLN A C 1
ATOM 3081 O O . GLN A 1 394 ? 6.951 0.554 36.044 1.00 90.31 394 GLN A O 1
ATOM 3086 N N . GLU A 1 395 ? 7.788 -1.225 37.129 1.00 94.38 395 GLU A N 1
ATOM 3087 C CA . GLU A 1 395 ? 8.783 -0.469 37.898 1.00 94.38 395 GLU A CA 1
ATOM 3088 C C . GLU A 1 395 ? 9.903 0.085 36.997 1.00 94.38 395 GLU A C 1
ATOM 3090 O O . GLU A 1 395 ? 10.259 1.267 37.120 1.00 94.38 395 GLU A O 1
ATOM 3095 N N . GLU A 1 396 ? 10.392 -0.711 36.039 1.00 95.62 396 GLU A N 1
ATOM 3096 C CA . GLU A 1 396 ? 11.374 -0.295 35.028 1.00 95.62 396 GLU A CA 1
ATOM 3097 C C . GLU A 1 396 ? 10.824 0.781 34.086 1.00 95.62 396 GLU A C 1
ATOM 3099 O O . GLU A 1 396 ? 11.455 1.827 33.917 1.00 95.62 396 GLU A O 1
ATOM 3104 N N . LEU A 1 397 ? 9.613 0.611 33.544 1.00 90.94 397 LEU A N 1
ATOM 3105 C CA . LEU A 1 397 ? 8.960 1.629 32.712 1.00 90.94 397 LEU A CA 1
ATOM 3106 C C . LEU A 1 397 ? 8.823 2.959 33.472 1.00 90.94 397 LEU A C 1
ATOM 3108 O O . LEU A 1 397 ? 9.106 4.036 32.939 1.00 90.94 397 LEU A O 1
ATOM 3112 N N . THR A 1 398 ? 8.467 2.887 34.757 1.00 91.69 398 THR A N 1
ATOM 3113 C CA . THR A 1 398 ? 8.395 4.051 35.650 1.00 91.69 398 THR A CA 1
ATOM 3114 C C . THR A 1 398 ? 9.781 4.654 35.926 1.00 91.69 398 THR A C 1
ATOM 3116 O O . THR A 1 398 ? 9.894 5.856 36.180 1.00 91.69 398 THR A O 1
ATOM 3119 N N . ALA A 1 399 ? 10.864 3.871 35.895 1.00 93.94 399 ALA A N 1
ATOM 3120 C CA . ALA A 1 399 ? 12.241 4.373 35.967 1.00 93.94 399 ALA A CA 1
ATOM 3121 C C . ALA A 1 399 ? 12.662 5.094 34.674 1.00 93.94 399 ALA A C 1
ATOM 3123 O O . ALA A 1 399 ? 13.113 6.237 34.750 1.00 93.94 399 ALA A O 1
ATOM 3124 N N . VAL A 1 400 ? 12.412 4.502 33.503 1.00 95.88 400 VAL A N 1
ATOM 3125 C CA . VAL A 1 400 ? 12.709 5.102 32.188 1.00 95.88 400 VAL A CA 1
ATOM 3126 C C . VAL A 1 400 ? 11.967 6.431 31.997 1.00 95.88 400 VAL A C 1
ATOM 3128 O O . VAL A 1 400 ? 12.547 7.407 31.516 1.00 95.88 400 VAL A O 1
ATOM 3131 N N . GLN A 1 401 ? 10.708 6.534 32.439 1.00 91.44 401 GLN A N 1
ATOM 3132 C CA . GLN A 1 401 ? 9.967 7.804 32.424 1.00 91.44 401 GLN A CA 1
ATOM 3133 C C . GLN A 1 401 ? 10.625 8.885 33.303 1.00 91.44 401 GLN A C 1
ATOM 3135 O O . GLN A 1 401 ? 10.727 10.043 32.884 1.00 91.44 401 GLN A O 1
ATOM 3140 N N . ARG A 1 402 ? 11.121 8.521 34.497 1.00 95.56 402 ARG A N 1
ATOM 3141 C CA . ARG A 1 402 ? 11.856 9.437 35.391 1.00 95.56 402 ARG A CA 1
ATOM 3142 C C . ARG A 1 402 ? 13.193 9.874 34.788 1.00 95.56 402 ARG A C 1
ATOM 3144 O O . ARG A 1 402 ? 13.520 11.059 34.851 1.00 95.56 402 ARG A O 1
ATOM 3151 N N . GLU A 1 403 ? 13.937 8.960 34.169 1.00 94.19 403 GLU A N 1
ATOM 3152 C CA . GLU A 1 403 ? 15.194 9.281 33.487 1.00 94.19 403 GLU A CA 1
ATOM 3153 C C . GLU A 1 403 ? 14.965 10.211 32.288 1.00 94.19 403 GLU A C 1
ATOM 3155 O O . GLU A 1 403 ? 15.632 11.239 32.172 1.00 94.19 403 GLU A O 1
ATOM 3160 N N . ARG A 1 404 ? 13.959 9.933 31.449 1.00 90.44 404 ARG A N 1
ATOM 3161 C CA . ARG A 1 404 ? 13.585 10.794 30.316 1.00 90.44 404 ARG A CA 1
ATOM 3162 C C . ARG A 1 404 ? 13.232 12.216 30.765 1.00 90.44 404 ARG A C 1
ATOM 3164 O O . ARG A 1 404 ? 13.697 13.177 30.152 1.00 90.44 404 ARG A O 1
ATOM 3171 N N . ALA A 1 405 ? 12.479 12.364 31.856 1.00 90.62 405 ALA A N 1
ATOM 3172 C CA . ALA A 1 405 ? 12.170 13.670 32.442 1.00 90.62 405 ALA A CA 1
ATOM 3173 C C . ALA A 1 405 ? 13.426 14.389 32.980 1.00 90.62 405 ALA A C 1
ATOM 3175 O O . ALA A 1 405 ? 13.580 15.600 32.793 1.00 90.62 405 ALA A O 1
ATOM 3176 N N . HIS A 1 406 ? 14.354 13.652 33.599 1.00 90.75 406 HIS A N 1
ATOM 3177 C CA . HIS A 1 406 ? 15.631 14.190 34.074 1.00 90.75 406 HIS A CA 1
ATOM 3178 C C . HIS A 1 406 ? 16.538 14.643 32.915 1.00 90.75 406 HIS A C 1
ATOM 3180 O O . HIS A 1 406 ? 17.101 15.738 32.962 1.00 90.75 406 HIS A O 1
ATOM 3186 N N . LEU A 1 407 ? 16.622 13.861 31.834 1.00 90.88 407 LEU A N 1
ATOM 3187 C CA . LEU A 1 407 ? 17.352 14.214 30.613 1.00 90.88 407 LEU A CA 1
ATOM 3188 C C . LEU A 1 407 ? 16.743 15.434 29.906 1.00 90.88 407 LEU A C 1
ATOM 3190 O O . LEU A 1 407 ? 17.483 16.297 29.433 1.00 90.88 407 LEU A O 1
ATOM 3194 N N . GLU A 1 408 ? 15.414 15.572 29.877 1.00 90.88 408 GLU A N 1
ATOM 3195 C CA . GLU A 1 408 ? 14.765 16.767 29.323 1.00 90.88 408 GLU A CA 1
ATOM 3196 C C . GLU A 1 408 ? 15.047 18.020 30.174 1.00 90.88 408 GLU A C 1
ATOM 3198 O O . GLU A 1 408 ? 15.314 19.096 29.630 1.00 90.88 408 GLU A O 1
ATOM 3203 N N . HIS A 1 409 ? 15.053 17.888 31.505 1.00 87.44 409 HIS A N 1
ATOM 3204 C CA . HIS A 1 409 ? 15.459 18.963 32.413 1.00 87.44 409 HIS A CA 1
ATOM 3205 C C . HIS A 1 409 ? 16.935 19.345 32.212 1.00 87.44 409 HIS A C 1
ATOM 3207 O O . HIS A 1 409 ? 17.257 20.526 32.078 1.00 87.44 409 HIS A O 1
ATOM 3213 N N . HIS A 1 410 ? 17.826 18.359 32.078 1.00 85.06 410 HIS A N 1
ATOM 3214 C CA . HIS A 1 410 ? 19.238 18.585 31.768 1.00 85.06 410 HIS A CA 1
ATOM 3215 C C . HIS A 1 410 ? 19.430 19.266 30.400 1.00 85.06 410 HIS A C 1
ATOM 3217 O O . HIS A 1 410 ? 20.231 20.193 30.278 1.00 85.06 410 HIS A O 1
ATOM 3223 N N . ARG A 1 411 ? 18.638 18.906 29.377 1.00 84.00 411 ARG A N 1
ATOM 3224 C CA . ARG A 1 411 ? 18.661 19.588 28.071 1.00 84.00 411 ARG A CA 1
ATOM 3225 C C . ARG A 1 411 ? 18.239 21.057 28.185 1.00 84.00 411 ARG A C 1
ATOM 3227 O O . ARG A 1 411 ? 18.870 21.911 27.569 1.00 84.00 411 ARG A O 1
ATOM 3234 N N . LYS A 1 412 ? 17.234 21.369 29.012 1.00 82.06 412 LYS A N 1
ATOM 3235 C CA . LYS A 1 412 ? 16.814 22.756 29.306 1.00 82.06 412 LYS A CA 1
ATOM 3236 C C . LYS A 1 412 ? 17.886 23.559 30.059 1.00 82.06 412 LYS A C 1
ATOM 3238 O O . LYS A 1 412 ? 17.954 24.767 29.870 1.00 82.06 412 LYS A O 1
ATOM 3243 N N . MET A 1 413 ? 18.738 22.901 30.848 1.00 73.00 413 MET A N 1
ATOM 3244 C CA . MET A 1 413 ? 19.885 23.521 31.533 1.00 73.00 413 MET A CA 1
ATOM 3245 C C . MET A 1 413 ? 21.101 23.753 30.614 1.00 73.00 413 MET A C 1
ATOM 3247 O O . MET A 1 413 ? 21.901 24.642 30.889 1.00 73.00 413 MET A O 1
ATOM 3251 N N . MET A 1 414 ? 21.250 22.968 29.539 1.00 69.25 414 MET A N 1
ATOM 3252 C CA . MET A 1 414 ? 22.427 22.998 28.650 1.00 69.25 414 MET A CA 1
ATOM 3253 C C . MET A 1 414 ? 22.239 23.802 27.351 1.00 69.25 414 MET A C 1
ATOM 3255 O O . MET A 1 414 ? 23.215 24.043 26.641 1.00 69.25 414 MET A O 1
ATOM 3259 N N . CYS A 1 415 ? 21.024 24.250 27.018 1.00 44.25 415 CYS A N 1
ATOM 3260 C CA . CYS A 1 415 ? 20.808 25.171 25.898 1.00 44.25 415 CYS A CA 1
ATOM 3261 C C . CYS A 1 415 ? 21.246 26.608 26.269 1.00 44.25 415 CYS A C 1
ATOM 3263 O O . CYS A 1 415 ? 20.662 27.191 27.185 1.00 44.25 415 CYS A O 1
ATOM 3265 N N . PRO A 1 416 ? 22.220 27.223 25.567 1.00 40.78 416 PRO A N 1
ATOM 3266 C CA . PRO A 1 416 ? 22.677 28.574 25.886 1.00 40.78 416 PRO A CA 1
ATOM 3267 C C . PRO A 1 416 ? 21.636 29.637 25.478 1.00 40.78 416 PRO A C 1
ATOM 3269 O O . PRO A 1 416 ? 21.161 29.615 24.339 1.00 40.78 416 PRO A O 1
ATOM 3272 N N . PRO A 1 417 ? 21.292 30.599 26.356 1.00 54.91 417 PRO A N 1
ATOM 3273 C CA . PRO A 1 417 ? 20.429 31.718 25.991 1.00 54.91 417 PRO A CA 1
ATOM 3274 C C . PRO A 1 417 ? 21.167 32.747 25.105 1.00 54.91 417 PRO A C 1
ATOM 3276 O O . PRO A 1 417 ? 22.388 32.897 25.219 1.00 54.91 417 PRO A O 1
ATOM 3279 N N . PRO A 1 418 ? 20.449 33.499 24.246 1.00 46.28 418 PRO A N 1
ATOM 3280 C CA . PRO A 1 418 ? 21.017 34.627 23.506 1.00 46.28 418 PRO A CA 1
ATOM 3281 C C . PRO A 1 418 ? 21.484 35.765 24.448 1.00 46.28 418 PRO A C 1
ATOM 3283 O O . PRO A 1 418 ? 21.011 35.860 25.582 1.00 46.28 418 PRO A O 1
ATOM 3286 N N . PRO A 1 419 ? 22.429 36.623 24.010 1.00 39.09 419 PRO A N 1
ATOM 3287 C CA . PRO A 1 419 ? 23.269 37.419 24.912 1.00 39.09 419 PRO A CA 1
ATOM 3288 C C . PRO A 1 419 ? 22.564 38.568 25.656 1.00 39.09 419 PRO A C 1
ATOM 3290 O O . PRO A 1 419 ? 21.678 39.244 25.135 1.00 39.09 419 PRO A O 1
ATOM 3293 N N . CYS A 1 420 ? 23.034 38.807 26.883 1.00 39.31 420 CYS A N 1
ATOM 3294 C CA . CYS A 1 420 ? 22.416 39.655 27.908 1.00 39.31 420 CYS A CA 1
ATOM 3295 C C . CYS A 1 420 ? 22.920 41.112 27.927 1.00 39.31 420 CYS A C 1
ATOM 3297 O O . CYS A 1 420 ? 24.051 41.379 27.530 1.00 39.31 420 CYS A O 1
ATOM 3299 N N . TYR A 1 421 ? 22.168 41.998 28.598 1.00 32.84 421 TYR A N 1
ATOM 3300 C CA . TYR A 1 421 ? 22.715 43.123 29.382 1.00 32.84 421 TYR A CA 1
ATOM 3301 C C . TYR A 1 421 ? 21.954 43.275 30.729 1.00 32.84 421 TYR A C 1
ATOM 3303 O O . TYR A 1 421 ? 20.869 42.724 30.892 1.00 32.84 421 TYR A O 1
ATOM 3311 N N . LEU A 1 422 ? 22.574 43.928 31.723 1.00 33.16 422 LEU A N 1
ATOM 3312 C CA . LEU A 1 422 ? 22.331 43.848 33.192 1.00 33.16 422 LEU A CA 1
ATOM 3313 C C . LEU A 1 422 ? 22.233 45.265 33.833 1.00 33.16 422 LEU A C 1
ATOM 3315 O O . LEU A 1 422 ? 22.583 46.208 33.118 1.00 33.16 422 LEU A O 1
ATOM 3319 N N . PRO A 1 423 ? 21.975 45.483 35.161 1.00 57.38 423 PRO A N 1
ATOM 3320 C CA . PRO A 1 423 ? 21.346 44.699 36.265 1.00 57.38 423 PRO A CA 1
ATOM 3321 C C . PRO A 1 423 ? 20.115 45.513 36.836 1.00 57.38 423 PRO A C 1
ATOM 3323 O O . PRO A 1 423 ? 19.365 45.965 35.973 1.00 57.38 423 PRO A O 1
ATOM 3326 N N . PRO A 1 424 ? 19.852 45.858 38.143 1.00 52.81 424 PRO A N 1
ATOM 3327 C CA . PRO A 1 424 ? 20.172 45.297 39.487 1.00 52.81 424 PRO A CA 1
ATOM 3328 C C . PRO A 1 424 ? 19.039 45.260 40.586 1.00 52.81 424 PRO A C 1
ATOM 3330 O O . PRO A 1 424 ? 18.098 46.040 40.581 1.00 52.81 424 PRO A O 1
ATOM 3333 N N . CYS A 1 425 ? 19.265 44.439 41.631 1.00 26.06 425 CYS A N 1
ATOM 3334 C CA . CYS A 1 425 ? 18.958 44.605 43.085 1.00 26.06 425 CYS A CA 1
ATOM 3335 C C . CYS A 1 425 ? 17.553 44.949 43.699 1.00 26.06 425 CYS A C 1
ATOM 3337 O O . CYS A 1 425 ? 17.223 46.121 43.818 1.00 26.06 425 CYS A O 1
ATOM 3339 N N . MET A 1 426 ? 16.941 43.945 44.381 1.00 31.27 426 MET A N 1
ATOM 3340 C CA . MET A 1 426 ? 16.482 43.906 45.821 1.00 31.27 426 MET A CA 1
ATOM 3341 C C . MET A 1 426 ? 15.370 44.863 46.391 1.00 31.27 426 MET A C 1
ATOM 3343 O O . MET A 1 426 ? 15.253 45.982 45.911 1.00 31.27 426 MET A O 1
ATOM 3347 N N . PRO A 1 427 ? 14.694 44.582 47.556 1.00 50.12 427 PRO A N 1
ATOM 3348 C CA . PRO A 1 427 ? 14.225 43.320 48.193 1.00 50.12 427 PRO A CA 1
ATOM 3349 C C . PRO A 1 427 ? 12.700 43.354 48.676 1.00 50.12 427 PRO A C 1
ATOM 3351 O O . PRO A 1 427 ? 11.890 43.597 47.786 1.00 50.12 427 PRO A O 1
ATOM 3354 N N . PRO A 1 428 ? 12.191 43.043 49.924 1.00 61.94 428 PRO A N 1
ATOM 3355 C CA . PRO A 1 428 ? 10.969 42.193 50.097 1.00 61.94 428 PRO A CA 1
ATOM 3356 C C . PRO A 1 428 ? 9.835 42.655 51.094 1.00 61.94 428 PRO A C 1
ATOM 3358 O O . PRO A 1 428 ? 9.957 43.691 51.746 1.00 61.94 428 PRO A O 1
ATOM 3361 N N . PRO A 1 429 ? 8.750 41.851 51.275 1.00 50.50 429 PRO A N 1
ATOM 3362 C CA . PRO A 1 429 ? 7.873 41.803 52.483 1.00 50.50 429 PRO A CA 1
ATOM 3363 C C . PRO A 1 429 ? 7.441 40.347 52.902 1.00 50.50 429 PRO A C 1
ATOM 3365 O O . PRO A 1 429 ? 8.067 39.393 52.455 1.00 50.50 429 PRO A O 1
ATOM 3368 N N . CYS A 1 430 ? 6.329 40.073 53.629 1.00 30.70 430 CYS A N 1
ATOM 3369 C CA . CYS A 1 430 ? 6.158 40.062 55.111 1.00 30.70 430 CYS A CA 1
ATOM 3370 C C . CYS A 1 430 ? 5.051 39.049 55.597 1.00 30.70 430 CYS A C 1
ATOM 3372 O O . CYS A 1 430 ? 4.399 38.421 54.769 1.00 30.70 430 CYS A O 1
ATOM 3374 N N . MET A 1 431 ? 4.833 38.891 56.924 1.00 39.78 431 MET A N 1
ATOM 3375 C CA . MET A 1 431 ? 3.743 38.108 57.615 1.00 39.78 431 MET A CA 1
ATOM 3376 C C . MET A 1 431 ? 2.811 39.061 58.446 1.00 39.78 431 MET A C 1
ATOM 3378 O O . MET A 1 431 ? 2.994 40.264 58.232 1.00 39.78 431 MET A O 1
ATOM 3382 N N . PRO A 1 432 ? 1.917 38.694 59.433 1.00 55.62 432 PRO A N 1
ATOM 3383 C CA . PRO A 1 432 ? 1.284 37.436 59.962 1.00 55.62 432 PRO A CA 1
ATOM 3384 C C . PRO A 1 432 ? -0.296 37.566 59.993 1.00 55.62 432 PRO A C 1
ATOM 3386 O O . PRO A 1 432 ? -0.773 38.124 59.007 1.00 55.62 432 PRO A O 1
ATOM 3389 N N . PRO A 1 433 ? -1.167 37.225 61.012 1.00 54.56 433 PRO A N 1
ATOM 3390 C CA . PRO A 1 433 ? -1.217 36.258 62.161 1.00 54.56 433 PRO A CA 1
ATOM 3391 C C . PRO A 1 433 ? -2.572 35.445 62.353 1.00 54.56 433 PRO A C 1
ATOM 3393 O O . PRO A 1 433 ? -3.531 35.684 61.624 1.00 54.56 433 PRO A O 1
ATOM 3396 N N . PRO A 1 434 ? -2.709 34.533 63.364 1.00 60.31 434 PRO A N 1
ATOM 3397 C CA . PRO A 1 434 ? -3.952 33.787 63.740 1.00 60.31 434 PRO A CA 1
ATOM 3398 C C . PRO A 1 434 ? -4.588 34.139 65.136 1.00 60.31 434 PRO A C 1
ATOM 3400 O O . PRO A 1 434 ? -4.043 34.981 65.845 1.00 60.31 434 PRO A O 1
ATOM 3403 N N . CYS A 1 435 ? -5.720 33.511 65.562 1.00 32.16 435 CYS A N 1
ATOM 3404 C CA . CYS A 1 435 ? -6.509 33.789 66.816 1.00 32.16 435 CYS A CA 1
ATOM 3405 C C . CYS A 1 435 ? -7.292 32.561 67.424 1.00 32.16 435 CYS A C 1
ATOM 3407 O O . CYS A 1 435 ? -7.366 31.532 66.757 1.00 32.16 435 CYS A O 1
ATOM 3409 N N . ALA A 1 436 ? -7.882 32.638 68.655 1.00 40.31 436 ALA A N 1
ATOM 3410 C CA . ALA A 1 436 ? -8.525 31.491 69.385 1.00 40.31 436 ALA A CA 1
ATOM 3411 C C . ALA A 1 436 ? -9.578 31.781 70.538 1.00 40.31 436 ALA A C 1
ATOM 3413 O O . ALA A 1 436 ? -9.576 32.867 71.106 1.00 40.31 436 ALA A O 1
ATOM 3414 N N . SER A 1 437 ? -10.346 30.737 70.972 1.00 45.72 437 SER A N 1
ATOM 3415 C CA . SER A 1 437 ? -10.846 30.347 72.357 1.00 45.72 437 SER A CA 1
ATOM 3416 C C . SER A 1 437 ? -12.181 30.809 73.087 1.00 45.72 437 SER A C 1
ATOM 3418 O O . SER A 1 437 ? -12.322 31.987 73.375 1.00 45.72 437 SER A O 1
ATOM 3420 N N . VAL A 1 438 ? -13.039 29.820 73.525 1.00 41.19 438 VAL A N 1
ATOM 3421 C CA . VAL A 1 438 ? -13.645 29.490 74.904 1.00 41.19 438 VAL A CA 1
ATOM 3422 C C . VAL A 1 438 ? -14.643 30.479 75.645 1.00 41.19 438 VAL A C 1
ATOM 3424 O O . VAL A 1 438 ? -14.548 31.649 75.294 1.00 41.19 438 VAL A O 1
ATOM 3427 N N . PRO A 1 439 ? -15.550 30.189 76.677 1.00 65.25 439 PRO A N 1
ATOM 3428 C CA . PRO A 1 439 ? -16.209 29.007 77.382 1.00 65.25 439 PRO A CA 1
ATOM 3429 C C . PRO A 1 439 ? -17.814 29.031 77.348 1.00 65.25 439 PRO A C 1
ATOM 3431 O O . PRO A 1 439 ? -18.269 29.191 76.219 1.00 65.25 439 PRO A O 1
ATOM 3434 N N . PRO A 1 440 ? -18.741 29.010 78.396 1.00 65.94 440 PRO A N 1
ATOM 3435 C CA . PRO A 1 440 ? -18.938 28.360 79.761 1.00 65.94 440 PRO A CA 1
ATOM 3436 C C . PRO A 1 440 ? -20.397 27.865 80.254 1.00 65.94 440 PRO A C 1
ATOM 3438 O O . PRO A 1 440 ? -21.411 28.322 79.746 1.00 65.94 440 PRO A O 1
ATOM 3441 N N . CYS A 1 441 ? -20.489 27.105 81.393 1.00 37.59 441 CYS A N 1
ATOM 3442 C CA . CYS A 1 441 ? -21.451 27.158 82.584 1.00 37.59 441 CYS A CA 1
ATOM 3443 C C . CYS A 1 441 ? -22.902 26.525 82.765 1.00 37.59 441 CYS A C 1
ATOM 3445 O O . CYS A 1 441 ? -23.823 26.915 82.057 1.00 37.59 441 CYS A O 1
ATOM 3447 N N . MET A 1 442 ? -23.140 25.744 83.878 1.00 42.03 442 MET A N 1
ATOM 3448 C CA . MET A 1 442 ? -24.178 25.870 85.001 1.00 42.03 442 MET A CA 1
ATOM 3449 C C . MET A 1 442 ? -24.748 24.567 85.698 1.00 42.03 442 MET A C 1
ATOM 3451 O O . MET A 1 442 ? -25.209 23.673 84.993 1.00 42.03 442 MET A O 1
ATOM 3455 N N . PRO A 1 443 ? -24.796 24.466 87.068 1.00 59.81 443 PRO A N 1
ATOM 3456 C CA . PRO A 1 443 ? -25.894 23.788 87.855 1.00 59.81 443 PRO A CA 1
ATOM 3457 C C . PRO A 1 443 ? -26.183 24.318 89.322 1.00 59.81 443 PRO A C 1
ATOM 3459 O O . PRO A 1 443 ? -25.364 25.063 89.849 1.00 59.81 443 PRO A O 1
ATOM 3462 N N . MET A 1 444 ? -27.294 23.935 90.024 1.00 44.03 444 MET A N 1
ATOM 3463 C CA . MET A 1 444 ? -27.673 24.368 91.429 1.00 44.03 444 MET A CA 1
ATOM 3464 C C . MET A 1 444 ? -28.718 23.440 92.203 1.00 44.03 444 MET A C 1
ATOM 3466 O O . MET A 1 444 ? -29.079 22.421 91.617 1.00 44.03 444 MET A O 1
ATOM 3470 N N . PRO A 1 445 ? -29.178 23.668 93.489 1.00 64.25 445 PRO A N 1
ATOM 3471 C CA . PRO A 1 445 ? -29.467 22.598 94.500 1.00 64.25 445 PRO A CA 1
ATOM 3472 C C . PRO A 1 445 ? -30.796 22.696 95.347 1.00 64.25 445 PRO A C 1
ATOM 3474 O O . PRO A 1 445 ? -31.639 23.553 95.088 1.00 64.25 445 PRO A O 1
ATOM 3477 N N . CYS A 1 446 ? -30.973 21.881 96.424 1.00 32.91 446 CYS A N 1
ATOM 3478 C CA . CYS A 1 446 ? -32.029 22.052 97.471 1.00 32.91 446 CYS A CA 1
ATOM 3479 C C . CYS A 1 446 ? -31.729 21.480 98.903 1.00 32.91 446 CYS A C 1
ATOM 3481 O O . CYS A 1 446 ? -30.575 21.183 99.199 1.00 32.91 446 CYS A O 1
ATOM 3483 N N . ARG A 1 447 ? -32.721 21.465 99.834 1.00 41.00 447 ARG A N 1
ATOM 3484 C CA . ARG A 1 447 ? -32.593 21.879 101.274 1.00 41.00 447 ARG A CA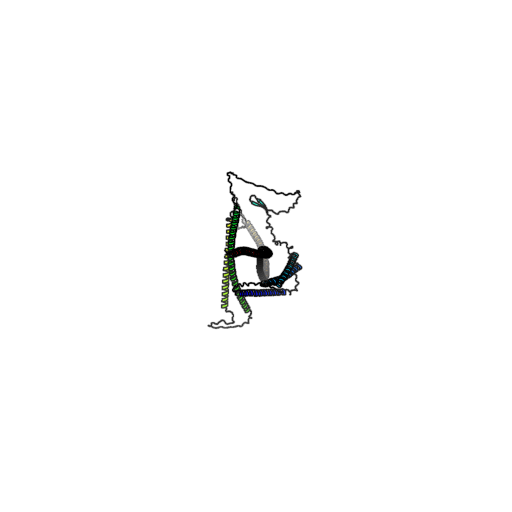 1
ATOM 3485 C C . ARG A 1 447 ? -33.334 21.027 102.361 1.00 41.00 447 ARG A C 1
ATOM 3487 O O . ARG A 1 447 ? -34.151 20.181 102.027 1.00 41.00 447 ARG A O 1
ATOM 3494 N N . SER A 1 448 ? -33.103 21.336 103.656 1.00 44.06 448 SER A N 1
ATOM 3495 C CA . SER A 1 448 ? -33.789 20.857 104.909 1.00 44.06 448 SER A CA 1
ATOM 3496 C C . SER A 1 448 ? -34.262 22.071 105.795 1.00 44.06 448 SER A C 1
ATOM 3498 O O . SER A 1 448 ? -34.183 23.164 105.211 1.00 44.06 448 SER A O 1
ATOM 3500 N N . PRO A 1 449 ? -34.763 22.033 107.090 1.00 59.81 449 PRO A N 1
ATOM 3501 C CA . PRO A 1 449 ? -34.159 21.411 108.315 1.00 59.81 449 PRO A CA 1
ATOM 3502 C C . PRO A 1 449 ? -35.043 20.627 109.394 1.00 59.81 449 PRO A C 1
ATOM 3504 O O . PRO A 1 449 ? -35.160 19.427 109.165 1.00 59.81 449 PRO A O 1
ATOM 3507 N N . PRO A 1 450 ? -35.537 21.112 110.593 1.00 64.38 450 PRO A N 1
ATOM 3508 C CA . PRO A 1 450 ? -35.402 20.363 111.891 1.00 64.38 450 PRO A CA 1
ATOM 3509 C C . PRO A 1 450 ? -36.617 20.323 112.907 1.00 64.38 450 PRO A C 1
ATOM 3511 O O . PRO A 1 450 ? -37.704 20.776 112.565 1.00 64.38 450 PRO A O 1
ATOM 3514 N N . CYS A 1 451 ? -36.371 19.867 114.173 1.00 30.58 451 CYS A N 1
ATOM 3515 C CA . CYS A 1 451 ? -37.045 20.123 115.505 1.00 30.58 451 CYS A CA 1
ATOM 3516 C C . CYS A 1 451 ? -37.682 18.917 116.276 1.00 30.58 451 CYS A C 1
ATOM 3518 O O . CYS A 1 451 ? -38.132 17.980 115.633 1.00 30.58 451 CYS A O 1
ATOM 3520 N N . VAL A 1 452 ? -37.910 18.915 117.618 1.00 38.84 452 VAL A N 1
ATOM 3521 C CA . VAL A 1 452 ? -37.108 19.229 118.858 1.00 38.84 452 VAL A CA 1
ATOM 3522 C C . VAL A 1 452 ? -37.967 18.961 120.139 1.00 38.84 452 VAL A C 1
ATOM 3524 O O . VAL A 1 452 ? -39.186 19.075 120.064 1.00 38.84 452 VAL A O 1
ATOM 3527 N N . MET A 1 453 ? -37.374 18.648 121.314 1.00 36.94 453 MET A N 1
ATOM 3528 C CA . MET A 1 453 ? -38.080 18.464 122.616 1.00 36.94 453 MET A CA 1
ATOM 3529 C C . MET A 1 453 ? -37.443 19.215 123.814 1.00 36.94 453 MET A C 1
ATOM 3531 O O . MET A 1 453 ? -36.217 19.264 123.911 1.00 36.94 453 MET A O 1
ATOM 3535 N N . PRO A 1 454 ? -38.269 19.733 124.749 1.00 56.53 454 PRO A N 1
ATOM 3536 C CA . PRO A 1 454 ? -37.934 19.980 126.172 1.00 56.53 454 PRO A CA 1
ATOM 3537 C C . PRO A 1 454 ? -39.143 19.646 127.110 1.00 56.53 454 PRO A C 1
ATOM 3539 O O . PRO A 1 454 ? -40.105 19.048 126.621 1.00 56.53 454 PRO A O 1
ATOM 3542 N N . PRO A 1 455 ? -39.217 20.072 128.399 1.00 67.81 455 PRO A N 1
ATOM 3543 C CA . PRO A 1 455 ? -38.203 20.570 129.339 1.00 67.81 455 PRO A CA 1
ATOM 3544 C C . PRO A 1 455 ? -37.913 19.456 130.392 1.00 67.81 455 PRO A C 1
ATOM 3546 O O . PRO A 1 455 ? -37.353 18.469 129.914 1.00 67.81 455 PRO A O 1
ATOM 3549 N N . PRO A 1 456 ? -38.270 19.444 131.714 1.00 53.88 456 PRO A N 1
ATOM 3550 C CA . PRO A 1 456 ? -38.744 20.448 132.699 1.00 53.88 456 PRO A CA 1
ATOM 3551 C C . PRO A 1 456 ? -37.699 20.801 133.795 1.00 53.88 456 PRO A C 1
ATOM 3553 O O . PRO A 1 456 ? -36.630 20.203 133.849 1.00 53.88 456 PRO A O 1
ATOM 3556 N N . CYS A 1 457 ? -38.031 21.733 134.705 1.00 28.72 457 CYS A N 1
ATOM 3557 C CA . CYS A 1 457 ? -37.441 21.851 136.055 1.00 28.72 457 CYS A CA 1
ATOM 3558 C C . CYS A 1 457 ? -38.410 22.564 137.031 1.00 28.72 457 CYS A C 1
ATOM 3560 O O . CYS A 1 457 ? -39.422 23.110 136.596 1.00 28.72 457 CYS A O 1
ATOM 3562 N N . THR A 1 458 ? -38.120 22.486 138.334 1.00 33.97 458 THR A N 1
ATOM 3563 C CA . THR A 1 458 ? -39.024 22.697 139.490 1.00 33.97 458 THR A CA 1
ATOM 3564 C C . THR A 1 458 ? -39.449 24.140 139.818 1.00 33.97 458 THR A C 1
ATOM 3566 O O . THR A 1 458 ? -38.901 25.115 139.309 1.00 33.97 458 THR A O 1
ATOM 3569 N N . CYS A 1 459 ? -40.452 24.229 140.700 1.00 30.88 459 CYS A N 1
ATOM 3570 C CA . CYS A 1 459 ? -41.018 25.416 141.350 1.00 30.88 459 CYS A CA 1
ATOM 3571 C C . CYS A 1 459 ? -40.258 25.850 142.626 1.00 30.88 459 CYS A C 1
ATOM 3573 O O . CYS A 1 459 ? -39.208 25.284 142.921 1.00 30.88 459 CYS A O 1
ATOM 3575 N N . ASP A 1 460 ? -40.816 26.869 143.309 1.00 33.88 460 ASP A N 1
ATOM 3576 C CA . ASP A 1 460 ? -40.868 27.155 144.771 1.00 33.88 460 ASP A CA 1
ATOM 3577 C C . ASP A 1 460 ? -40.758 28.682 145.008 1.00 33.88 460 ASP A C 1
ATOM 3579 O O . ASP A 1 460 ? -40.032 29.359 144.282 1.00 33.88 460 ASP A O 1
ATOM 3583 N N . GLU A 1 461 ? -41.410 29.342 145.972 1.00 37.16 461 GLU A N 1
ATOM 3584 C CA . GLU A 1 461 ? -42.620 29.098 146.787 1.00 37.16 461 GLU A CA 1
ATOM 3585 C C . GLU A 1 461 ? -43.084 30.486 147.306 1.00 37.16 461 GLU A C 1
ATOM 3587 O O . GLU A 1 461 ? -42.232 31.345 147.525 1.00 37.16 461 GLU A O 1
ATOM 3592 N N . ASP A 1 462 ? -44.381 30.709 147.577 1.00 31.69 462 ASP A N 1
ATOM 3593 C CA . ASP A 1 462 ? -44.785 31.421 148.810 1.00 31.69 462 ASP A CA 1
ATOM 3594 C C . ASP A 1 462 ? -46.250 31.126 149.216 1.00 31.69 462 ASP A C 1
ATOM 3596 O O . ASP A 1 462 ? -47.124 30.801 148.412 1.00 31.69 462 ASP A O 1
ATOM 3600 N N . THR A 1 463 ? -46.460 31.227 150.521 1.00 39.12 463 THR A N 1
ATOM 3601 C CA . THR A 1 463 ? -47.576 30.847 151.391 1.00 39.12 463 THR A CA 1
ATOM 3602 C C . THR A 1 463 ? -48.960 31.457 151.092 1.00 39.12 463 THR A C 1
ATOM 3604 O O . THR A 1 463 ? -49.073 32.598 150.650 1.00 39.12 463 THR A O 1
ATOM 3607 N N . GLY A 1 464 ? -50.050 30.767 151.501 1.00 39.72 464 GLY A N 1
ATOM 3608 C CA . GLY A 1 464 ? -51.187 31.538 152.048 1.00 39.72 464 GLY A CA 1
ATOM 3609 C C . GLY A 1 464 ? -52.637 31.026 152.120 1.00 39.72 464 GLY A C 1
ATOM 3610 O O . GLY A 1 464 ? -53.422 31.733 152.745 1.00 39.72 464 GLY A O 1
ATOM 3611 N N . SER A 1 465 ? -53.076 29.887 151.557 1.00 46.34 465 SER A N 1
ATOM 3612 C CA . SER A 1 465 ? -54.462 29.399 151.804 1.00 46.34 465 SER A CA 1
ATOM 3613 C C . SER A 1 465 ? -54.653 27.912 151.494 1.00 46.34 465 SER A C 1
ATOM 3615 O O . SER A 1 465 ? -54.455 27.492 150.361 1.00 46.34 465 SER A O 1
ATOM 3617 N N . SER A 1 466 ? -55.033 27.103 152.491 1.00 59.34 466 SER A N 1
ATOM 3618 C CA . SER A 1 466 ? -54.819 25.642 152.433 1.00 59.34 466 SER A CA 1
ATOM 3619 C C . SER A 1 466 ? -56.066 24.766 152.207 1.00 59.34 466 SER A C 1
ATOM 3621 O O . SER A 1 466 ? -55.910 23.600 151.864 1.00 59.34 466 SER A O 1
ATOM 3623 N N . ALA A 1 467 ? -57.291 25.284 152.380 1.00 58.75 467 ALA A N 1
ATOM 3624 C CA . ALA A 1 467 ? -58.516 24.462 152.375 1.00 58.75 467 ALA A CA 1
ATOM 3625 C C . ALA A 1 467 ? -59.437 24.716 151.165 1.00 58.75 467 ALA A C 1
ATOM 3627 O O . ALA A 1 467 ? -59.612 23.832 150.326 1.00 58.75 467 ALA A O 1
ATOM 3628 N N . ASP A 1 468 ? -59.997 25.924 151.026 1.00 62.78 468 ASP A N 1
ATOM 3629 C CA . ASP A 1 468 ? -60.879 26.259 149.892 1.00 62.78 468 ASP A CA 1
ATOM 3630 C C . ASP A 1 468 ? -60.151 26.174 148.544 1.00 62.78 468 ASP A C 1
ATOM 3632 O O . ASP A 1 468 ? -60.728 25.749 147.543 1.00 62.78 468 ASP A O 1
ATOM 3636 N N . GLN A 1 469 ? -58.859 26.513 148.544 1.00 69.44 469 GLN A N 1
ATOM 3637 C CA . GLN A 1 469 ? -57.954 26.348 147.411 1.00 69.44 469 GLN A CA 1
ATOM 3638 C C . GLN A 1 469 ? -57.876 24.875 146.971 1.00 69.44 469 GLN A C 1
ATOM 3640 O O . GLN A 1 469 ? -58.061 24.581 145.796 1.00 69.44 469 GLN A O 1
ATOM 3645 N N . GLN A 1 470 ? -57.748 23.939 147.914 1.00 74.50 470 GLN A N 1
ATOM 3646 C CA . GLN A 1 470 ? -57.667 22.501 147.640 1.00 74.50 470 GLN A CA 1
ATOM 3647 C C . GLN A 1 470 ? -59.004 21.927 147.121 1.00 74.50 470 GLN A C 1
ATOM 3649 O O . GLN A 1 470 ? -59.031 21.085 146.223 1.00 74.50 470 GLN A O 1
ATOM 3654 N N . VAL A 1 471 ? -60.146 22.426 147.616 1.00 77.12 471 VAL A N 1
ATOM 3655 C CA . VAL A 1 471 ? -61.484 22.071 147.092 1.00 77.12 471 VAL A CA 1
ATOM 3656 C C . VAL A 1 471 ? -61.723 22.654 145.693 1.00 77.12 471 VAL A C 1
ATOM 3658 O O . VAL A 1 471 ? -62.414 22.039 144.875 1.00 77.12 471 VAL A O 1
ATOM 3661 N N . LYS A 1 472 ? -61.167 23.834 145.402 1.00 82.81 472 LYS A N 1
ATOM 3662 C CA . LYS A 1 472 ? -61.194 24.451 144.073 1.00 82.81 472 LYS A CA 1
ATOM 3663 C C . LYS A 1 472 ? -60.320 23.666 143.090 1.00 82.81 472 LYS A C 1
ATOM 3665 O O . LYS A 1 472 ? -60.824 23.269 142.045 1.00 82.81 472 LYS A O 1
ATOM 3670 N N . GLU A 1 473 ? -59.087 23.340 143.468 1.00 83.75 473 GLU A N 1
ATOM 3671 C CA . GLU A 1 473 ? -58.160 22.509 142.689 1.00 83.75 473 GLU A CA 1
ATOM 3672 C C . GLU A 1 473 ? -58.754 21.132 142.372 1.00 83.75 473 GLU A C 1
ATOM 3674 O O . GLU A 1 473 ? -58.718 20.708 141.223 1.00 83.75 473 GLU A O 1
ATOM 3679 N N . MET A 1 474 ? -59.401 20.462 143.333 1.00 84.50 474 MET A N 1
ATOM 3680 C CA . MET A 1 474 ? -60.094 19.188 143.079 1.00 84.50 474 MET A CA 1
ATOM 3681 C C . MET A 1 474 ? -61.256 19.313 142.077 1.00 84.50 474 MET A C 1
ATOM 3683 O O . MET A 1 474 ? -61.503 18.389 141.300 1.00 84.50 474 MET A O 1
ATOM 3687 N N . LYS A 1 475 ? -61.974 20.445 142.058 1.00 86.75 475 LYS A N 1
ATOM 3688 C CA . LYS A 1 475 ? -63.021 20.715 141.053 1.00 86.75 475 LYS A CA 1
ATOM 3689 C C . LYS A 1 475 ? -62.422 21.032 139.686 1.00 86.75 475 LYS A C 1
ATOM 3691 O O . LYS A 1 475 ? -62.959 20.585 138.678 1.00 86.75 475 LYS A O 1
ATOM 3696 N N . GLU A 1 476 ? -61.317 21.766 139.646 1.00 89.44 476 GLU A N 1
ATOM 3697 C CA . GLU A 1 476 ? -60.588 22.077 138.415 1.00 89.44 476 GLU A CA 1
ATOM 3698 C C . GLU A 1 476 ? -59.972 20.803 137.813 1.00 89.44 476 GLU A C 1
ATOM 3700 O O . GLU A 1 476 ? -60.191 20.538 136.635 1.00 89.44 476 GLU A O 1
ATOM 3705 N N . GLN A 1 477 ? -59.355 19.933 138.621 1.00 89.44 477 GLN A N 1
ATOM 3706 C CA . GLN A 1 477 ? -58.893 18.600 138.210 1.00 89.44 477 GLN A CA 1
ATOM 3707 C C . GLN A 1 477 ? -60.036 17.707 137.706 1.00 89.44 477 GLN A C 1
ATOM 3709 O O . GLN A 1 477 ? -59.883 17.050 136.678 1.00 89.44 477 GLN A O 1
ATOM 3714 N N . TYR A 1 478 ? -61.194 17.689 138.380 1.00 91.31 478 TYR A N 1
ATOM 3715 C CA . TYR A 1 478 ? -62.354 16.927 137.903 1.00 91.31 478 TYR A CA 1
ATOM 3716 C C . TYR A 1 478 ? -62.882 17.460 136.564 1.00 91.31 478 TYR A C 1
ATOM 3718 O O . TYR A 1 478 ? -63.181 16.670 135.671 1.00 91.31 478 TYR A O 1
ATOM 3726 N N . ASN A 1 479 ? -62.971 18.783 136.399 1.00 92.44 479 ASN A N 1
ATOM 3727 C CA . ASN A 1 479 ? -63.408 19.402 135.147 1.00 92.44 479 ASN A CA 1
ATOM 3728 C C . ASN A 1 479 ? -62.423 19.115 134.006 1.00 92.44 479 ASN A C 1
ATOM 3730 O O . ASN A 1 479 ? -62.860 18.695 132.937 1.00 92.44 479 ASN A O 1
ATOM 3734 N N . LEU A 1 480 ? -61.113 19.251 134.253 1.00 93.88 480 LEU A N 1
ATOM 3735 C CA . LEU A 1 480 ? -60.054 18.889 133.306 1.00 93.88 480 LEU A CA 1
ATOM 3736 C C . LEU A 1 480 ? -60.166 17.418 132.891 1.00 93.88 480 LEU A C 1
ATOM 3738 O O . LEU A 1 480 ? -60.257 17.136 131.703 1.00 93.88 480 LEU A O 1
ATOM 3742 N N . LEU A 1 481 ? -60.281 16.488 133.845 1.00 94.25 481 LEU A N 1
ATOM 3743 C CA . LEU A 1 481 ? -60.450 15.060 133.554 1.00 94.25 481 LEU A CA 1
ATOM 3744 C C . LEU A 1 481 ? -61.755 14.763 132.790 1.00 94.25 481 LEU A C 1
ATOM 3746 O O . LEU A 1 481 ? -61.795 13.873 131.939 1.00 94.25 481 LEU A O 1
ATOM 3750 N N . GLN A 1 482 ? -62.833 15.505 133.066 1.00 94.06 482 GLN A N 1
ATOM 3751 C CA . GLN A 1 482 ? -64.099 15.363 132.348 1.00 94.06 482 GLN A CA 1
ATOM 3752 C C . GLN A 1 482 ? -64.005 15.899 130.910 1.00 94.06 482 GLN A C 1
ATOM 3754 O O . GLN A 1 482 ? -64.608 15.318 130.005 1.00 94.06 482 GLN A O 1
ATOM 3759 N N . ASP A 1 483 ? -63.263 16.983 130.681 1.00 93.81 483 ASP A N 1
ATOM 3760 C CA . ASP A 1 483 ? -63.028 17.547 129.351 1.00 93.81 483 ASP A CA 1
ATOM 3761 C C . ASP A 1 483 ? -62.003 16.733 128.549 1.00 93.81 483 ASP A C 1
ATOM 3763 O O . ASP A 1 483 ? -62.236 16.497 127.363 1.00 93.81 483 ASP A O 1
ATOM 3767 N N . ASP A 1 484 ? -60.975 16.168 129.187 1.00 93.88 484 ASP A N 1
ATOM 3768 C CA . ASP A 1 484 ? -60.087 15.152 128.606 1.00 93.88 484 ASP A CA 1
ATOM 3769 C C . ASP A 1 484 ? -60.870 13.903 128.190 1.00 93.88 484 ASP A C 1
ATOM 3771 O O . ASP A 1 484 ? -60.685 13.392 127.086 1.00 93.88 484 ASP A O 1
ATOM 3775 N N . PHE A 1 485 ? -61.811 13.431 129.016 1.00 96.00 485 PHE A N 1
ATOM 3776 C CA . PHE A 1 485 ? -62.677 12.306 128.657 1.00 96.00 485 PHE A CA 1
ATOM 3777 C C . PHE A 1 485 ? -63.599 12.637 127.470 1.00 96.00 485 PHE A C 1
ATOM 3779 O O . PHE A 1 485 ? -63.728 11.830 126.547 1.00 96.00 485 PHE A O 1
ATOM 3786 N N . LYS A 1 486 ? -64.191 13.841 127.423 1.00 96.19 486 LYS A N 1
ATOM 3787 C CA . LYS A 1 486 ? -64.946 14.324 126.245 1.00 96.19 486 LYS A CA 1
ATOM 3788 C C . LYS A 1 486 ? -64.048 14.449 125.009 1.00 96.19 486 LYS A C 1
ATOM 3790 O O . LYS A 1 486 ? -64.502 14.159 123.904 1.00 96.19 486 LYS A O 1
ATOM 3795 N N . SER A 1 487 ? -62.798 14.875 125.183 1.00 96.69 487 SER A N 1
ATOM 3796 C CA . SER A 1 487 ? -61.798 15.000 124.120 1.00 96.69 487 SER A CA 1
ATOM 3797 C C . SER A 1 487 ? -61.433 13.625 123.559 1.00 96.69 487 SER A C 1
ATOM 3799 O O . SER A 1 487 ? -61.594 13.387 122.363 1.00 96.69 487 SER A O 1
ATOM 3801 N N . LYS A 1 488 ? -61.102 12.659 124.425 1.00 95.88 488 LYS A N 1
ATOM 3802 C CA . LYS A 1 488 ? -60.829 11.268 124.038 1.00 95.88 488 LYS A CA 1
ATOM 3803 C C . LYS A 1 488 ? -62.038 10.558 123.434 1.00 95.88 488 LYS A C 1
ATOM 3805 O O . LYS A 1 488 ? -61.858 9.760 122.522 1.00 95.88 488 LYS A O 1
ATOM 3810 N N . LEU A 1 489 ? -63.269 10.873 123.844 1.00 96.62 489 LEU A N 1
ATOM 3811 C CA . LEU A 1 489 ? -64.468 10.382 123.153 1.00 96.62 489 LEU A CA 1
ATOM 3812 C C . LEU A 1 489 ? -64.609 10.947 121.730 1.00 96.62 489 LEU A C 1
ATOM 3814 O O . LEU A 1 489 ? -65.026 10.209 120.837 1.00 96.62 489 LEU A O 1
ATOM 3818 N N . LYS A 1 490 ? -64.246 12.216 121.495 1.00 95.31 490 LYS A N 1
ATOM 3819 C CA . LYS A 1 490 ? -64.203 12.796 120.140 1.00 95.31 490 LYS A CA 1
ATOM 3820 C C . LYS A 1 490 ? -63.092 12.168 119.301 1.00 95.31 490 LYS A C 1
ATOM 3822 O O . LYS A 1 490 ? -63.367 11.771 118.179 1.00 95.31 490 LYS A O 1
ATOM 3827 N N . GLU A 1 491 ? -61.894 12.013 119.860 1.00 96.19 491 GLU A N 1
ATOM 3828 C CA . GLU A 1 491 ? -60.734 11.370 119.222 1.00 96.19 491 GLU A CA 1
ATOM 3829 C C . GLU A 1 491 ? -61.028 9.909 118.840 1.00 96.19 491 GLU A C 1
ATOM 3831 O O . GLU A 1 491 ? -60.799 9.500 117.710 1.00 96.19 491 GLU A O 1
ATOM 3836 N N . VAL A 1 492 ? -61.646 9.125 119.730 1.00 95.88 492 VAL A N 1
ATOM 3837 C CA . VAL A 1 492 ? -62.123 7.766 119.406 1.00 95.88 492 VAL A CA 1
ATOM 3838 C C . VAL A 1 492 ? -63.254 7.796 118.366 1.00 95.88 492 VAL A C 1
ATOM 3840 O O . VAL A 1 492 ? -63.406 6.847 117.599 1.00 95.88 492 VAL A O 1
ATOM 3843 N N . GLY A 1 493 ? -64.041 8.872 118.308 1.00 96.56 493 GLY A N 1
ATOM 3844 C CA . GLY A 1 493 ? -65.023 9.114 117.252 1.00 96.56 493 GLY A CA 1
ATOM 3845 C C . GLY A 1 493 ? -64.379 9.351 115.882 1.00 96.56 493 GLY A C 1
ATOM 3846 O O . GLY A 1 493 ? -64.763 8.687 114.919 1.00 96.56 493 GLY A O 1
ATOM 3847 N N . THR A 1 494 ? -63.383 10.239 115.794 1.00 95.88 494 THR A N 1
ATOM 3848 C CA . THR A 1 494 ? -62.674 10.527 114.536 1.00 95.88 494 THR A CA 1
ATOM 3849 C C . THR A 1 494 ? -61.842 9.330 114.092 1.00 95.88 494 THR A C 1
ATOM 3851 O O . THR A 1 494 ? -62.036 8.873 112.974 1.00 95.88 494 THR A O 1
ATOM 3854 N N . LEU A 1 495 ? -61.072 8.694 114.984 1.00 95.62 495 LEU A N 1
ATOM 3855 C CA . LEU A 1 495 ? -60.290 7.483 114.682 1.00 95.62 495 LEU A CA 1
ATOM 3856 C C . LEU A 1 495 ? -61.148 6.312 114.166 1.00 95.62 495 LEU A C 1
ATOM 3858 O O . LEU A 1 495 ? -60.670 5.498 113.372 1.00 95.62 495 LEU A O 1
ATOM 3862 N N . ARG A 1 496 ? -62.418 6.207 114.592 1.00 95.69 496 ARG A N 1
ATOM 3863 C CA . ARG A 1 496 ? -63.379 5.223 114.053 1.00 95.69 496 ARG A CA 1
ATOM 3864 C C . ARG A 1 496 ? -63.863 5.590 112.652 1.00 95.69 496 ARG A C 1
ATOM 3866 O O . ARG A 1 496 ? -63.940 4.700 111.811 1.00 95.69 496 ARG A O 1
ATOM 3873 N N . ALA A 1 497 ? -64.167 6.863 112.400 1.00 96.00 497 ALA A N 1
ATOM 3874 C CA . ALA A 1 497 ? -64.532 7.340 111.066 1.00 96.00 497 ALA A CA 1
ATOM 3875 C C . ALA A 1 497 ? -63.348 7.222 110.088 1.00 96.00 497 ALA A C 1
ATOM 3877 O O . ALA A 1 497 ? -63.511 6.734 108.977 1.00 96.00 497 ALA A O 1
ATOM 3878 N N . GLU A 1 498 ? -62.139 7.566 110.531 1.00 94.94 498 GLU A N 1
ATOM 3879 C CA . GLU A 1 498 ? -60.882 7.387 109.799 1.00 94.94 498 GLU A CA 1
ATOM 3880 C C . GLU A 1 498 ? -60.618 5.905 109.493 1.00 94.94 498 GLU A C 1
ATOM 3882 O O . GLU A 1 498 ? -60.307 5.575 108.355 1.00 94.94 498 GLU A O 1
ATOM 3887 N N . ASN A 1 499 ? -60.835 4.985 110.446 1.00 93.75 499 ASN A N 1
ATOM 3888 C CA . ASN A 1 499 ? -60.766 3.539 110.176 1.00 93.75 499 ASN A CA 1
ATOM 3889 C C . ASN A 1 499 ? -61.778 3.086 109.115 1.00 93.75 499 ASN A C 1
ATOM 3891 O O . ASN A 1 499 ? -61.445 2.266 108.264 1.00 93.75 499 ASN A O 1
ATOM 3895 N N . GLN A 1 500 ? -63.011 3.597 109.159 1.00 95.88 500 GLN A N 1
ATOM 3896 C CA . GLN A 1 500 ? -64.047 3.264 108.176 1.00 95.88 500 GLN A CA 1
ATOM 3897 C C . GLN A 1 500 ? -63.708 3.813 106.782 1.00 95.88 500 GLN A C 1
ATOM 3899 O O . GLN A 1 500 ? -63.870 3.093 105.798 1.00 95.88 500 GLN A O 1
ATOM 3904 N N . ASN A 1 501 ? -63.170 5.033 106.703 1.00 96.00 501 ASN A N 1
ATOM 3905 C CA . ASN A 1 501 ? -62.702 5.638 105.456 1.00 96.00 501 ASN A CA 1
ATOM 3906 C C . ASN A 1 501 ? -61.509 4.865 104.874 1.00 96.00 501 ASN A C 1
ATOM 3908 O O . ASN A 1 501 ? -61.570 4.448 103.722 1.00 96.00 501 ASN A O 1
ATOM 3912 N N . LEU A 1 502 ? -60.483 4.571 105.682 1.00 95.62 502 LEU A N 1
ATOM 3913 C CA . LEU A 1 502 ? -59.319 3.778 105.266 1.00 95.62 502 LEU A CA 1
ATOM 3914 C C . LEU A 1 502 ? -59.713 2.365 104.807 1.00 95.62 502 LEU A C 1
ATOM 3916 O O . LEU A 1 502 ? -59.131 1.843 103.861 1.00 95.62 502 LEU A O 1
ATOM 3920 N N . HIS A 1 503 ? -60.723 1.745 105.428 1.00 95.00 503 HIS A N 1
ATOM 3921 C CA . HIS A 1 503 ? -61.275 0.479 104.942 1.00 95.00 503 HIS A CA 1
ATOM 3922 C C . HIS A 1 503 ? -61.984 0.621 103.586 1.00 95.00 503 HIS A C 1
ATOM 3924 O O . HIS A 1 503 ? -61.829 -0.255 102.737 1.00 95.00 503 HIS A O 1
ATOM 3930 N N . ALA A 1 504 ? -62.733 1.704 103.358 1.00 95.94 504 ALA A N 1
ATOM 3931 C CA . ALA A 1 504 ? -63.384 1.962 102.073 1.00 95.94 504 ALA A CA 1
ATOM 3932 C C . ALA A 1 504 ? -62.367 2.261 100.954 1.00 95.94 504 ALA A C 1
ATOM 3934 O O . ALA A 1 504 ? -62.502 1.737 99.850 1.00 95.94 504 ALA A O 1
ATOM 3935 N N . GLU A 1 505 ? -61.321 3.037 101.249 1.00 95.31 505 GLU A N 1
ATOM 3936 C CA . GLU A 1 505 ? -60.192 3.301 100.346 1.00 95.31 505 GLU A CA 1
ATOM 3937 C C . GLU A 1 505 ? -59.432 2.007 100.002 1.00 95.31 505 GLU A C 1
ATOM 3939 O O . GLU A 1 505 ? -59.130 1.749 98.838 1.00 95.31 505 GLU A O 1
ATOM 3944 N N . LEU A 1 506 ? -59.193 1.141 100.992 1.00 95.00 506 LEU A N 1
ATOM 3945 C CA . LEU A 1 506 ? -58.512 -0.142 100.803 1.00 95.00 506 LEU A CA 1
ATOM 3946 C C . LEU A 1 506 ? -59.317 -1.118 99.926 1.00 95.00 506 LEU A C 1
ATOM 3948 O O . LEU A 1 506 ? -58.725 -1.816 99.101 1.00 95.00 506 LEU A O 1
ATOM 3952 N N . GLU A 1 507 ? -60.647 -1.166 100.054 1.00 94.69 507 GLU A N 1
ATOM 3953 C CA . GLU A 1 507 ? -61.488 -1.955 99.139 1.00 94.69 507 GLU A CA 1
ATOM 3954 C C . GLU A 1 507 ? -61.585 -1.323 97.739 1.00 94.69 507 GLU A C 1
ATOM 3956 O O . GLU A 1 507 ? -61.564 -2.050 96.744 1.00 94.69 507 GLU A O 1
ATOM 3961 N N . ALA A 1 508 ? -61.599 0.010 97.622 1.00 95.88 508 ALA A N 1
ATOM 3962 C CA . ALA A 1 508 ? -61.546 0.683 96.322 1.00 95.88 508 ALA A CA 1
ATOM 3963 C C . ALA A 1 508 ? -60.244 0.358 95.563 1.00 95.88 508 ALA A C 1
ATOM 3965 O O . ALA A 1 508 ? -60.288 0.004 94.382 1.00 95.88 508 ALA A O 1
ATOM 3966 N N . GLU A 1 509 ? -59.091 0.370 96.242 1.00 92.69 509 GLU A N 1
ATOM 3967 C CA . GLU A 1 509 ? -57.822 -0.031 95.624 1.00 92.69 509 GLU A CA 1
ATOM 3968 C C . GLU A 1 509 ? -57.742 -1.539 95.324 1.00 92.69 509 GLU A C 1
ATOM 3970 O O . GLU A 1 509 ? -57.096 -1.948 94.356 1.00 92.69 509 GLU A O 1
ATOM 3975 N N . ARG A 1 510 ? -58.459 -2.392 96.070 1.00 94.06 510 ARG A N 1
ATOM 3976 C CA . ARG A 1 510 ? -58.619 -3.814 95.711 1.00 94.06 510 ARG A CA 1
ATOM 3977 C C . ARG A 1 510 ? -59.391 -4.003 94.406 1.00 94.06 510 ARG A C 1
ATOM 3979 O O . ARG A 1 510 ? -59.010 -4.870 93.619 1.00 94.06 510 ARG A O 1
ATOM 3986 N N . GLU A 1 511 ? -60.426 -3.207 94.142 1.00 94.19 511 GLU A N 1
ATOM 3987 C CA . GLU A 1 511 ? -61.115 -3.228 92.843 1.00 94.19 511 GLU A CA 1
ATOM 3988 C C . GLU A 1 511 ? -60.242 -2.643 91.719 1.00 94.19 511 GLU A C 1
ATOM 3990 O O . GLU A 1 511 ? -60.140 -3.255 90.652 1.00 94.19 511 GLU A O 1
ATOM 3995 N N . ASN A 1 512 ? -59.517 -1.543 91.965 1.00 94.06 512 ASN A N 1
ATOM 3996 C CA . ASN A 1 512 ? -58.539 -1.006 91.007 1.00 94.06 512 ASN A CA 1
ATOM 3997 C C . ASN A 1 512 ? -57.511 -2.072 90.594 1.00 94.06 512 ASN A C 1
ATOM 3999 O O . ASN A 1 512 ? -57.267 -2.275 89.402 1.00 94.06 512 ASN A O 1
ATOM 4003 N N . LEU A 1 513 ? -56.941 -2.802 91.560 1.00 93.31 513 LEU A N 1
ATOM 4004 C CA . LEU A 1 513 ? -55.971 -3.870 91.302 1.00 93.31 513 LEU A CA 1
ATOM 4005 C C . LEU A 1 513 ? -56.546 -5.000 90.435 1.00 93.31 513 LEU A C 1
ATOM 4007 O O . LEU A 1 513 ? -55.848 -5.466 89.534 1.00 93.31 513 LEU A O 1
ATOM 4011 N N . LYS A 1 514 ? -57.809 -5.403 90.631 1.00 95.44 514 LYS A N 1
ATOM 4012 C CA . LYS A 1 514 ? -58.477 -6.385 89.752 1.00 95.44 514 LYS A CA 1
ATOM 4013 C C . LYS A 1 514 ? -58.603 -5.860 88.320 1.00 95.44 514 LYS A C 1
ATOM 4015 O O . LYS A 1 514 ? -58.268 -6.574 87.378 1.00 95.44 514 LYS A O 1
ATOM 4020 N N . VAL A 1 515 ? -59.011 -4.599 88.150 1.00 96.44 515 VAL A N 1
ATOM 4021 C CA . VAL A 1 515 ? -59.118 -3.950 86.830 1.00 96.44 515 VAL A CA 1
ATOM 4022 C C . VAL A 1 515 ? -57.753 -3.859 86.136 1.00 96.44 515 VAL A C 1
ATOM 4024 O O . VAL A 1 515 ? -57.666 -4.064 84.924 1.00 96.44 515 VAL A O 1
ATOM 4027 N N . TYR A 1 516 ? -56.669 -3.591 86.871 1.00 93.12 516 TYR A N 1
ATOM 4028 C CA . TYR A 1 516 ? -55.315 -3.611 86.306 1.00 93.12 516 TYR A CA 1
ATOM 4029 C C . TYR A 1 516 ? -54.838 -5.028 85.955 1.00 93.12 516 TYR A C 1
ATOM 4031 O O . TYR A 1 516 ? -54.262 -5.209 84.884 1.00 93.12 516 TYR A O 1
ATOM 4039 N N . GLN A 1 517 ? -55.132 -6.041 86.775 1.00 92.44 517 GLN A N 1
ATOM 4040 C CA . GLN A 1 517 ? -54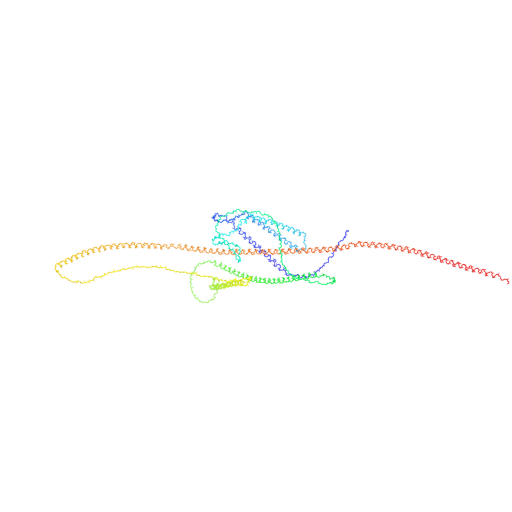.835 -7.446 86.456 1.00 92.44 517 GLN A CA 1
ATOM 4041 C C . GLN A 1 517 ? -55.578 -7.922 85.197 1.00 92.44 517 GLN A C 1
ATOM 4043 O O . GLN A 1 517 ? -54.982 -8.579 84.344 1.00 92.44 517 GLN A O 1
ATOM 4048 N N . GLU A 1 518 ? -56.848 -7.546 85.023 1.00 94.81 518 GLU A N 1
ATOM 4049 C CA . GLU A 1 518 ? -57.616 -7.887 83.819 1.00 94.81 518 GLU A CA 1
ATOM 4050 C C . GLU A 1 518 ? -57.065 -7.187 82.561 1.00 94.81 518 GLU A C 1
ATOM 4052 O O . GLU A 1 518 ? -57.031 -7.787 81.486 1.00 94.81 518 GLU A O 1
ATOM 4057 N N . LYS A 1 519 ? -56.577 -5.943 82.684 1.00 95.44 519 LYS A N 1
ATOM 4058 C CA . LYS A 1 519 ? -55.882 -5.232 81.593 1.00 95.44 519 LYS A CA 1
ATOM 4059 C C . LYS A 1 519 ? -54.557 -5.898 81.219 1.00 95.44 519 LYS A C 1
ATOM 4061 O O . LYS A 1 519 ? -54.306 -6.075 80.032 1.00 95.44 519 LYS A O 1
ATOM 4066 N N . ILE A 1 520 ? -53.739 -6.287 82.203 1.00 93.81 520 ILE A N 1
ATOM 4067 C CA . ILE A 1 520 ? -52.476 -7.007 81.964 1.00 93.81 520 ILE A CA 1
ATOM 4068 C C . ILE A 1 520 ? -52.759 -8.302 81.203 1.00 93.81 520 ILE A C 1
ATOM 4070 O O . ILE A 1 520 ? -52.187 -8.511 80.139 1.00 93.81 520 ILE A O 1
ATOM 4074 N N . ARG A 1 521 ? -53.724 -9.103 81.668 1.00 95.06 521 ARG A N 1
ATOM 4075 C CA . ARG A 1 521 ? -54.113 -10.351 81.001 1.00 95.06 521 ARG A CA 1
ATOM 4076 C C . ARG A 1 521 ? -54.565 -10.145 79.549 1.00 95.06 521 ARG A C 1
ATOM 4078 O O . ARG A 1 521 ? -54.191 -10.929 78.685 1.00 95.06 521 ARG A O 1
ATOM 4085 N N . LYS A 1 522 ? -55.341 -9.093 79.261 1.00 94.56 522 LYS A N 1
ATOM 4086 C CA . LYS A 1 522 ? -55.754 -8.768 77.881 1.00 94.56 522 LYS A CA 1
ATOM 4087 C C . LYS A 1 522 ? -54.557 -8.429 76.993 1.00 94.56 522 LYS A C 1
ATOM 4089 O O . LYS A 1 522 ? -54.472 -8.950 75.889 1.00 94.56 522 LYS A O 1
ATOM 4094 N N . LEU A 1 523 ? -53.606 -7.641 77.497 1.00 90.81 523 LEU A N 1
ATOM 4095 C CA . LEU A 1 523 ? -52.364 -7.325 76.781 1.00 90.81 523 LEU A CA 1
ATOM 4096 C C . LEU A 1 523 ? -51.478 -8.568 76.575 1.00 90.81 523 LEU A C 1
ATOM 4098 O O . LEU A 1 523 ? -50.848 -8.697 75.529 1.00 90.81 523 LEU A O 1
ATOM 4102 N N . GLU A 1 524 ? -51.446 -9.502 77.530 1.00 90.00 524 GLU A N 1
ATOM 4103 C CA . GLU A 1 524 ? -50.757 -10.793 77.385 1.00 90.00 524 GLU A CA 1
ATOM 4104 C C . GLU A 1 524 ? -51.408 -11.673 76.305 1.00 90.00 524 GLU A C 1
ATOM 4106 O O . GLU A 1 524 ? -50.700 -12.223 75.459 1.00 90.00 524 GLU A O 1
ATOM 4111 N N . ASP A 1 525 ? -52.741 -11.779 76.291 1.00 91.88 525 ASP A N 1
ATOM 4112 C CA . ASP A 1 525 ? -53.492 -12.534 75.278 1.00 91.88 525 ASP A CA 1
ATOM 4113 C C . ASP A 1 525 ? -53.364 -11.890 73.871 1.00 91.88 525 ASP A C 1
ATOM 4115 O O . ASP A 1 525 ? -53.145 -12.603 72.888 1.00 91.88 525 ASP A O 1
ATOM 4119 N N . GLU A 1 526 ? -53.391 -10.554 73.760 1.00 90.25 526 GLU A N 1
ATOM 4120 C CA . GLU A 1 526 ? -53.135 -9.804 72.514 1.00 90.25 526 GLU A CA 1
ATOM 4121 C C . GLU A 1 526 ? -51.701 -10.008 71.991 1.00 90.25 526 GLU A C 1
ATOM 4123 O O . GLU A 1 526 ? -51.493 -10.346 70.821 1.00 90.25 526 GLU A O 1
ATOM 4128 N N . LEU A 1 527 ? -50.693 -9.860 72.857 1.00 84.62 527 LEU A N 1
ATOM 4129 C CA . LEU A 1 527 ? -49.282 -10.028 72.496 1.00 84.62 527 LEU A CA 1
ATOM 4130 C C . LEU A 1 527 ? -48.970 -11.484 72.111 1.00 84.62 527 LEU A C 1
ATOM 4132 O O . LEU A 1 527 ? -48.171 -11.738 71.205 1.00 84.62 527 LEU A O 1
ATOM 4136 N N . LYS A 1 528 ? -49.654 -12.451 72.731 1.00 86.62 528 LYS A N 1
ATOM 4137 C CA . LYS A 1 528 ? -49.606 -13.870 72.362 1.00 86.62 528 LYS A CA 1
ATOM 4138 C C . LYS A 1 528 ? -50.258 -14.149 71.005 1.00 86.62 528 LYS A C 1
ATOM 4140 O O . LYS A 1 528 ? -49.718 -14.959 70.252 1.00 86.62 528 LYS A O 1
ATOM 4145 N N . ALA A 1 529 ? -51.353 -13.470 70.656 1.00 83.56 529 ALA A N 1
ATOM 4146 C CA . ALA A 1 529 ? -51.957 -13.570 69.325 1.00 83.56 529 ALA A CA 1
ATOM 4147 C C . ALA A 1 529 ? -51.007 -13.031 68.236 1.00 83.56 529 ALA A C 1
ATOM 4149 O O . ALA A 1 529 ? -50.747 -13.717 67.247 1.00 83.56 529 ALA A O 1
ATOM 4150 N N . LEU A 1 530 ? -50.397 -11.862 68.469 1.00 77.00 530 LEU A N 1
ATOM 4151 C CA . LEU A 1 530 ? -49.389 -11.268 67.578 1.00 77.00 530 LEU A CA 1
ATOM 4152 C C . LEU A 1 530 ? -48.124 -12.138 67.435 1.00 77.00 530 LEU A C 1
ATOM 4154 O O . LEU A 1 530 ? -47.522 -12.188 66.362 1.00 77.00 530 LEU A O 1
ATOM 4158 N N . LEU A 1 531 ? -47.718 -12.857 68.489 1.00 73.00 531 LEU A N 1
ATOM 4159 C CA . LEU A 1 531 ? -46.636 -13.845 68.408 1.00 73.00 531 LEU A CA 1
ATOM 4160 C C . LEU A 1 531 ? -47.043 -15.112 67.644 1.00 73.00 531 LEU A C 1
ATOM 4162 O O . LEU A 1 531 ? -46.212 -15.647 66.912 1.00 73.00 531 LEU A O 1
ATOM 4166 N N . GLY A 1 532 ? -48.290 -15.576 67.775 1.00 64.81 532 GLY A N 1
ATOM 4167 C CA . GLY A 1 532 ? -48.820 -16.707 67.005 1.00 64.81 532 GLY A CA 1
ATOM 4168 C C . GLY A 1 532 ? -48.832 -16.435 65.498 1.00 64.81 532 GLY A C 1
ATOM 4169 O O . GLY A 1 532 ? -48.427 -17.287 64.706 1.00 64.81 532 GLY A O 1
ATOM 4170 N N . ASP A 1 533 ? -49.181 -15.210 65.102 1.00 60.88 533 ASP A N 1
ATOM 4171 C CA . ASP A 1 533 ? -49.206 -14.797 63.695 1.00 60.88 533 ASP A CA 1
ATOM 4172 C C . ASP A 1 533 ? -47.821 -14.738 63.026 1.00 60.88 533 ASP A C 1
ATOM 4174 O O . ASP A 1 533 ? -47.743 -14.712 61.796 1.00 60.88 533 ASP A O 1
ATOM 4178 N N . LYS A 1 534 ? -46.714 -14.870 63.779 1.00 56.75 534 LYS A N 1
ATOM 4179 C CA . LYS A 1 534 ? -45.379 -15.103 63.191 1.00 56.75 534 LYS A CA 1
ATOM 4180 C C . LYS A 1 534 ? -45.307 -16.376 62.340 1.00 56.75 534 LYS A C 1
ATOM 4182 O O . LYS A 1 534 ? -44.447 -16.442 61.466 1.00 56.75 534 LYS A O 1
ATOM 4187 N N . GLY A 1 535 ? -46.220 -17.338 62.518 1.00 56.12 535 GLY A N 1
ATOM 4188 C CA . GLY A 1 535 ? -46.352 -18.490 61.617 1.00 56.12 535 GLY A CA 1
ATOM 4189 C C . GLY A 1 535 ? -46.632 -18.095 60.158 1.00 56.12 535 GLY A C 1
ATOM 4190 O O . GLY A 1 535 ? -46.127 -18.738 59.242 1.00 56.12 535 GLY A O 1
ATOM 4191 N N . LYS A 1 536 ? -47.343 -16.981 59.924 1.00 56.25 536 LYS A N 1
ATOM 4192 C CA . LYS A 1 536 ? -47.586 -16.421 58.578 1.00 56.25 536 LYS A CA 1
ATOM 4193 C C . LYS A 1 536 ? -46.341 -15.745 57.985 1.00 56.25 536 LYS A C 1
ATOM 4195 O O . LYS A 1 536 ? -46.251 -15.573 56.774 1.00 56.25 536 LYS A O 1
ATOM 4200 N N . GLY A 1 537 ? -45.353 -15.408 58.819 1.00 57.56 537 GLY A N 1
ATOM 4201 C CA . GLY A 1 537 ? -44.076 -14.825 58.400 1.00 57.56 537 GLY A CA 1
ATOM 4202 C C . GLY A 1 537 ? -43.177 -15.770 57.592 1.00 57.56 537 GLY A C 1
ATOM 4203 O O . GLY A 1 537 ? -42.184 -15.313 57.032 1.00 57.56 537 GLY A O 1
ATOM 4204 N N . ALA A 1 538 ? -43.517 -17.062 57.500 1.00 62.03 538 ALA A N 1
ATOM 4205 C CA . ALA A 1 538 ? -42.816 -18.019 56.645 1.00 62.03 538 ALA A CA 1
ATOM 4206 C C . ALA A 1 538 ? -42.900 -17.628 55.157 1.00 62.03 538 ALA A C 1
ATOM 4208 O O . ALA A 1 538 ? -41.862 -17.485 54.519 1.00 62.03 538 ALA A O 1
ATOM 4209 N N . GLY A 1 539 ? -44.101 -17.336 54.642 1.00 73.25 539 GLY A N 1
ATOM 4210 C CA . GLY A 1 539 ? -44.286 -16.928 53.241 1.00 73.25 539 GLY A CA 1
ATOM 4211 C C . GLY A 1 539 ? -43.632 -15.581 52.908 1.00 73.25 539 GLY A C 1
ATOM 4212 O O . GLY A 1 539 ? -43.108 -15.403 51.816 1.00 73.25 539 GLY A O 1
ATOM 4213 N N . LEU A 1 540 ? -43.563 -14.654 53.872 1.00 77.81 540 LEU A N 1
ATOM 4214 C CA . LEU A 1 540 ? -42.812 -13.398 53.718 1.00 77.81 540 LEU A CA 1
ATOM 4215 C C . LEU A 1 540 ? -41.293 -13.625 53.640 1.00 77.81 540 LEU A C 1
ATOM 4217 O O . LEU A 1 540 ? -40.604 -12.887 52.942 1.00 77.81 540 LEU A O 1
ATOM 4221 N N . LYS A 1 541 ? -40.757 -14.643 54.329 1.00 83.12 541 LYS A N 1
ATOM 4222 C CA . LYS A 1 541 ? -39.356 -15.062 54.165 1.00 83.12 541 LYS A CA 1
ATOM 4223 C C . LYS A 1 541 ? -39.112 -15.750 52.826 1.00 83.12 541 LYS A C 1
ATOM 4225 O O . LYS A 1 541 ? -38.067 -15.531 52.231 1.00 83.12 541 LYS A O 1
ATOM 4230 N N . GLU A 1 542 ? -40.050 -16.573 52.376 1.00 86.06 542 GLU A N 1
ATOM 4231 C CA . GLU A 1 542 ? -39.983 -17.270 51.090 1.00 86.06 542 GLU A CA 1
ATOM 4232 C C . GLU A 1 542 ? -39.970 -16.265 49.929 1.00 86.06 542 GLU A C 1
ATOM 4234 O O . GLU A 1 542 ? -39.040 -16.278 49.129 1.00 86.06 542 GLU A O 1
ATOM 4239 N N . GLN A 1 543 ? -40.879 -15.283 49.947 1.00 87.38 543 GLN A N 1
ATOM 4240 C CA . GLN A 1 543 ? -40.883 -14.141 49.022 1.00 87.38 543 GLN A CA 1
ATOM 4241 C C . GLN A 1 543 ? -39.598 -13.302 49.090 1.00 87.38 543 GLN A C 1
ATOM 4243 O O . GLN A 1 543 ? -39.131 -12.818 48.062 1.00 87.38 543 GLN A O 1
ATOM 4248 N N . LEU A 1 544 ? -39.004 -13.120 50.277 1.00 85.44 544 LEU A N 1
ATOM 4249 C CA . LEU A 1 544 ? -37.735 -12.399 50.413 1.00 85.44 544 LEU A CA 1
ATOM 4250 C C . LEU A 1 544 ? -36.581 -13.165 49.747 1.00 85.44 544 LEU A C 1
ATOM 4252 O O . LEU A 1 544 ? -35.820 -12.567 48.993 1.00 85.44 544 LEU A O 1
ATOM 4256 N N . MET A 1 545 ? -36.485 -14.478 49.977 1.00 90.69 545 MET A N 1
ATOM 4257 C CA . MET A 1 545 ? -35.468 -15.332 49.350 1.00 90.69 545 MET A CA 1
ATOM 4258 C C . MET A 1 545 ? -35.678 -15.448 47.834 1.00 90.69 545 MET A C 1
ATOM 4260 O O . MET A 1 545 ? -34.706 -15.451 47.086 1.00 90.69 545 MET A O 1
ATOM 4264 N N . GLU A 1 546 ? -36.926 -15.484 47.361 1.00 94.12 546 GLU A N 1
ATOM 4265 C CA . GLU A 1 546 ? -37.239 -15.469 45.929 1.00 94.12 546 GLU A CA 1
ATOM 4266 C C . GLU A 1 546 ? -36.846 -14.132 45.274 1.00 94.12 546 GLU A C 1
ATOM 4268 O O . GLU A 1 546 ? -36.245 -14.128 44.201 1.00 94.12 546 GLU A O 1
ATOM 4273 N N . LEU A 1 547 ? -37.081 -12.996 45.941 1.00 91.00 547 LEU A N 1
ATOM 4274 C CA . LEU A 1 547 ? -36.603 -11.686 45.483 1.00 91.00 547 LEU A CA 1
ATOM 4275 C C . LEU A 1 547 ? -35.070 -11.575 45.512 1.00 91.00 547 LEU A C 1
ATOM 4277 O O . LEU A 1 547 ? -34.493 -10.984 44.599 1.00 91.00 547 LEU A O 1
ATOM 4281 N N . GLU A 1 548 ? -34.387 -12.159 46.502 1.00 94.38 548 GLU A N 1
ATOM 4282 C CA . GLU A 1 548 ? -32.918 -12.245 46.517 1.00 94.38 548 GLU A CA 1
ATOM 4283 C C . GLU A 1 548 ? -32.385 -13.134 45.380 1.00 94.38 548 GLU A C 1
ATOM 4285 O O . GLU A 1 548 ? -31.423 -12.752 44.711 1.00 94.38 548 GLU A O 1
ATOM 4290 N N . GLN A 1 549 ? -33.041 -14.264 45.094 1.00 97.19 549 GLN A N 1
ATOM 4291 C CA . GLN A 1 549 ? -32.725 -15.156 43.973 1.00 97.19 549 GLN A CA 1
ATOM 4292 C C . GLN A 1 549 ? -32.913 -14.443 42.621 1.00 97.19 549 GLN A C 1
ATOM 4294 O O . GLN A 1 549 ? -32.019 -14.480 41.774 1.00 97.19 549 GLN A O 1
ATOM 4299 N N . GLN A 1 550 ? -34.037 -13.745 42.425 1.00 91.62 550 GLN A N 1
ATOM 4300 C CA . GLN A 1 550 ? -34.305 -12.950 41.220 1.00 91.62 550 GLN A CA 1
ATOM 4301 C C . GLN A 1 550 ? -33.296 -11.801 41.067 1.00 91.62 550 GLN A C 1
ATOM 4303 O O . GLN A 1 550 ? -32.772 -11.585 39.974 1.00 91.62 550 GLN A O 1
ATOM 4308 N N . LEU A 1 551 ? -32.951 -11.107 42.158 1.00 91.44 551 LEU A N 1
ATOM 4309 C CA . LEU A 1 551 ? -31.930 -10.055 42.163 1.00 91.44 551 LEU A CA 1
ATOM 4310 C C . LEU A 1 551 ? -30.528 -10.602 41.852 1.00 91.44 551 LEU A C 1
ATOM 4312 O O . LEU A 1 551 ? -29.746 -9.916 41.196 1.00 91.44 551 LEU A O 1
ATOM 4316 N N . ALA A 1 552 ? -30.194 -11.815 42.298 1.00 94.94 552 ALA A N 1
ATOM 4317 C CA . ALA A 1 552 ? -28.933 -12.474 41.963 1.00 94.94 552 ALA A CA 1
ATOM 4318 C C . ALA A 1 552 ? -28.862 -12.833 40.469 1.00 94.94 552 ALA A C 1
ATOM 4320 O O . ALA A 1 552 ? -27.873 -12.506 39.816 1.00 94.94 552 ALA A O 1
ATOM 4321 N N . VAL A 1 553 ? -29.930 -13.410 39.904 1.00 97.38 553 VAL A N 1
ATOM 4322 C CA . VAL A 1 553 ? -30.022 -13.720 38.463 1.00 97.38 553 VAL A CA 1
ATOM 4323 C C . VAL A 1 553 ? -29.970 -12.446 37.612 1.00 97.38 553 VAL A C 1
ATOM 4325 O O . VAL A 1 553 ? -29.253 -12.408 36.615 1.00 97.38 553 VAL A O 1
ATOM 4328 N N . ALA A 1 554 ? -30.665 -11.379 38.018 1.00 90.44 554 ALA A N 1
ATOM 4329 C CA . ALA A 1 554 ? -30.622 -10.089 37.330 1.00 90.44 554 ALA A CA 1
ATOM 4330 C C . ALA A 1 554 ? -29.225 -9.443 37.379 1.00 90.44 554 ALA A C 1
ATOM 4332 O O . ALA A 1 554 ? -28.769 -8.893 36.381 1.00 90.44 554 ALA A O 1
ATOM 4333 N N . LYS A 1 555 ? -28.519 -9.546 38.515 1.00 92.12 555 LYS A N 1
ATOM 4334 C CA . LYS A 1 555 ? -27.126 -9.086 38.645 1.00 92.12 555 LYS A CA 1
ATOM 4335 C C . LYS A 1 555 ? -26.149 -9.895 37.799 1.00 92.12 555 LYS A C 1
ATOM 4337 O O . LYS A 1 555 ? -25.184 -9.307 37.328 1.00 92.12 555 LYS A O 1
ATOM 4342 N N . GLN A 1 556 ? -26.371 -11.200 37.628 1.00 97.19 556 GLN A N 1
ATOM 4343 C CA . GLN A 1 556 ? -25.519 -12.010 36.759 1.00 97.19 556 GLN A CA 1
ATOM 4344 C C . GLN A 1 556 ? -25.728 -11.609 35.298 1.00 97.19 556 GLN A C 1
ATOM 4346 O O . GLN A 1 556 ? -24.785 -11.123 34.693 1.00 97.19 556 GLN A O 1
ATOM 4351 N N . ARG A 1 557 ? -26.976 -11.611 34.804 1.00 90.25 557 ARG A N 1
ATOM 4352 C CA . ARG A 1 557 ? -27.302 -11.164 33.434 1.00 90.25 557 ARG A CA 1
ATOM 4353 C C . ARG A 1 557 ? -26.807 -9.757 33.103 1.00 90.25 557 ARG A C 1
ATOM 4355 O O . ARG A 1 557 ? -26.469 -9.484 31.960 1.00 90.25 557 ARG A O 1
ATOM 4362 N N . PHE A 1 558 ? -26.786 -8.854 34.085 1.00 90.19 558 PHE A N 1
ATOM 4363 C CA . PHE A 1 558 ? -26.235 -7.514 33.894 1.00 90.19 558 PHE A CA 1
ATOM 4364 C C . PHE A 1 558 ? -24.707 -7.515 33.745 1.00 90.19 558 PHE A C 1
ATOM 4366 O O . PHE A 1 558 ? -24.201 -6.699 32.989 1.00 90.19 558 PHE A O 1
ATOM 4373 N N . LYS A 1 559 ? -23.980 -8.416 34.422 1.00 96.12 559 LYS A N 1
ATOM 4374 C CA . LYS A 1 559 ? -22.543 -8.614 34.180 1.00 96.12 559 LYS A CA 1
ATOM 4375 C C . LYS A 1 559 ? -22.293 -9.269 32.833 1.00 96.12 559 LYS A C 1
ATOM 4377 O O . LYS A 1 559 ? -21.522 -8.722 32.068 1.00 96.12 559 LYS A O 1
ATOM 4382 N N . ASP A 1 560 ? -22.999 -10.361 32.537 1.00 93.12 560 ASP A N 1
ATOM 4383 C CA . ASP A 1 560 ? -22.862 -11.095 31.275 1.00 93.12 560 ASP A CA 1
ATOM 4384 C C . ASP A 1 560 ? -23.004 -10.113 30.086 1.00 93.12 560 ASP A C 1
ATOM 4386 O O . ASP A 1 560 ? -22.113 -9.997 29.251 1.00 93.12 560 ASP A O 1
ATOM 4390 N N . ALA A 1 561 ? -24.042 -9.265 30.112 1.00 88.75 561 ALA A N 1
ATOM 4391 C CA . ALA A 1 561 ? -24.269 -8.213 29.116 1.00 88.75 561 ALA A CA 1
ATOM 4392 C C . ALA A 1 561 ? -23.323 -6.989 29.212 1.00 88.75 561 ALA A C 1
ATOM 4394 O O . ALA A 1 561 ? -23.283 -6.178 28.287 1.00 88.75 561 ALA A O 1
ATOM 4395 N N . GLN A 1 562 ? -22.588 -6.792 30.314 1.00 90.25 562 GLN A N 1
ATOM 4396 C CA . GLN A 1 562 ? -21.495 -5.811 30.381 1.00 90.25 562 GLN A CA 1
ATOM 4397 C C . GLN A 1 562 ? -20.217 -6.366 29.750 1.00 90.25 562 GLN A C 1
ATOM 4399 O O . GLN A 1 562 ? -19.556 -5.630 29.020 1.00 90.25 562 GLN A O 1
ATOM 4404 N N . ASP A 1 563 ? -19.912 -7.639 29.995 1.00 95.38 563 ASP A N 1
ATOM 4405 C CA . ASP A 1 563 ? -18.751 -8.339 29.451 1.00 95.38 563 ASP A CA 1
ATOM 4406 C C . ASP A 1 563 ? -18.894 -8.457 27.912 1.00 95.38 563 ASP A C 1
ATOM 4408 O O . ASP A 1 563 ? -17.996 -8.042 27.179 1.00 95.38 563 ASP A O 1
ATOM 4412 N N . GLU A 1 564 ? -20.079 -8.845 27.411 1.00 94.62 564 GLU A N 1
ATOM 4413 C CA . GLU A 1 564 ? -20.454 -8.797 25.980 1.00 94.62 564 GLU A CA 1
ATOM 4414 C C . GLU A 1 564 ? -20.293 -7.385 25.370 1.00 94.62 564 GLU A C 1
ATOM 4416 O O . GLU A 1 564 ? -19.804 -7.218 24.250 1.00 94.62 564 GLU A O 1
ATOM 4421 N N . LEU A 1 565 ? -20.674 -6.331 26.106 1.00 88.62 565 LEU A N 1
ATOM 4422 C CA . LEU A 1 565 ? -20.517 -4.938 25.664 1.00 88.62 565 LEU A CA 1
ATOM 4423 C C . LEU A 1 565 ? -19.062 -4.449 25.678 1.00 88.62 565 LEU A C 1
ATOM 4425 O O . LEU A 1 565 ? -18.771 -3.428 25.050 1.00 88.62 565 LEU A O 1
ATOM 4429 N N . GLU A 1 566 ? -18.158 -5.112 26.395 1.00 94.50 566 GLU A N 1
ATOM 4430 C CA . GLU A 1 566 ? -16.725 -4.812 26.371 1.00 94.50 566 GLU A CA 1
ATOM 4431 C C . GLU A 1 566 ? -16.013 -5.596 25.261 1.00 94.50 566 GLU A C 1
ATOM 4433 O O . GLU A 1 566 ? -15.215 -4.998 24.538 1.00 94.50 566 GLU A O 1
ATOM 4438 N N . GLU A 1 567 ? -16.408 -6.845 24.996 1.00 97.00 567 GLU A N 1
ATOM 4439 C CA . GLU A 1 567 ? -15.984 -7.605 23.810 1.00 97.00 567 GLU A CA 1
ATOM 4440 C C . GLU A 1 567 ? -16.364 -6.886 22.502 1.00 97.00 567 GLU A C 1
ATOM 4442 O O . GLU A 1 567 ? -15.501 -6.626 21.659 1.00 97.00 567 GLU A O 1
ATOM 4447 N N . LEU A 1 568 ? -17.621 -6.443 22.360 1.00 92.69 568 LEU A N 1
ATOM 4448 C CA . LEU A 1 568 ? -18.073 -5.695 21.177 1.00 92.69 568 LEU A CA 1
ATOM 4449 C C . LEU A 1 568 ? -17.330 -4.360 20.983 1.00 92.69 568 LEU A C 1
ATOM 4451 O O . LEU A 1 568 ? -17.129 -3.928 19.847 1.00 92.69 568 LEU A O 1
ATOM 4455 N N . ARG A 1 569 ? -16.884 -3.698 22.062 1.00 90.88 569 ARG A N 1
ATOM 4456 C CA . ARG A 1 569 ? -16.053 -2.481 21.957 1.00 90.88 569 ARG A CA 1
ATOM 4457 C C . ARG A 1 569 ? -14.652 -2.789 21.448 1.00 90.88 569 ARG A C 1
ATOM 4459 O O . ARG A 1 569 ? -14.137 -2.017 20.644 1.00 90.88 569 ARG A O 1
ATOM 4466 N N . LEU A 1 570 ? -14.051 -3.890 21.901 1.00 95.00 570 LEU A N 1
ATOM 4467 C CA . LEU A 1 570 ? -12.743 -4.337 21.421 1.00 95.00 570 LEU A CA 1
ATOM 4468 C C . LEU A 1 570 ? -12.811 -4.725 19.938 1.00 95.00 570 LEU A C 1
ATOM 4470 O O . LEU A 1 570 ? -11.958 -4.293 19.170 1.00 95.00 570 LEU A O 1
ATOM 4474 N N . LEU A 1 571 ? -13.868 -5.428 19.513 1.00 96.94 571 LEU A N 1
ATOM 4475 C CA . LEU A 1 571 ? -14.093 -5.771 18.104 1.00 96.94 571 LEU A CA 1
ATOM 4476 C C . LEU A 1 571 ? -14.240 -4.526 17.211 1.00 96.94 571 LEU A C 1
ATOM 4478 O O . LEU A 1 571 ? -13.610 -4.447 16.159 1.00 96.94 571 LEU A O 1
ATOM 4482 N N . VAL A 1 572 ? -15.019 -3.525 17.637 1.00 91.50 572 VAL A N 1
ATOM 4483 C CA . VAL A 1 572 ? -15.154 -2.250 16.901 1.00 91.50 572 VAL A CA 1
ATOM 4484 C C . VAL A 1 572 ? -13.831 -1.472 16.865 1.00 91.50 572 VAL A C 1
ATOM 4486 O O . VAL A 1 572 ? -13.522 -0.834 15.859 1.00 91.50 572 VAL A O 1
ATOM 4489 N N . GLN A 1 573 ? -13.027 -1.529 17.931 1.00 95.69 573 GLN A N 1
ATOM 4490 C CA . GLN A 1 573 ? -11.706 -0.900 17.958 1.00 95.69 573 GLN A CA 1
ATOM 4491 C C . GLN A 1 573 ? -10.716 -1.593 17.005 1.00 95.69 573 GLN A C 1
ATOM 4493 O O . GLN A 1 573 ? -9.959 -0.902 16.324 1.00 95.69 573 GLN A O 1
ATOM 4498 N N . ASP A 1 574 ? -10.742 -2.924 16.920 1.00 95.25 574 ASP A N 1
ATOM 4499 C CA . ASP A 1 574 ? -9.912 -3.689 15.984 1.00 95.25 574 ASP A CA 1
ATOM 4500 C C . ASP A 1 574 ? -10.322 -3.433 14.525 1.00 95.25 574 ASP A C 1
ATOM 4502 O O . ASP A 1 574 ? -9.481 -3.089 13.698 1.00 95.25 574 ASP A O 1
ATOM 4506 N N . GLN A 1 575 ? -11.625 -3.451 14.217 1.00 88.75 575 GLN A N 1
ATOM 4507 C CA . GLN A 1 575 ? -12.135 -3.092 12.886 1.00 88.75 575 GLN A CA 1
ATOM 4508 C C . GLN A 1 575 ? -11.745 -1.662 12.469 1.00 88.75 575 GLN A C 1
ATOM 4510 O O . GLN A 1 575 ? -11.390 -1.434 11.312 1.00 88.75 575 GLN A O 1
ATOM 4515 N N . GLN A 1 576 ? -11.757 -0.698 13.398 1.00 85.81 576 GLN A N 1
ATOM 4516 C CA . GLN A 1 576 ? -11.275 0.660 13.126 1.00 85.81 576 GLN A CA 1
ATOM 4517 C C . GLN A 1 576 ? -9.768 0.678 12.813 1.00 85.81 576 GLN A C 1
ATOM 4519 O O . GLN A 1 576 ? -9.361 1.338 11.858 1.00 85.81 576 GLN A O 1
ATOM 4524 N N . GLN A 1 577 ? -8.953 -0.070 13.565 1.00 92.94 577 GLN A N 1
ATOM 4525 C CA . GLN A 1 577 ? -7.516 -0.199 13.305 1.00 92.94 577 GLN A CA 1
ATOM 4526 C C . GLN A 1 577 ? -7.251 -0.823 11.924 1.00 92.94 577 GLN A C 1
ATOM 4528 O O . GLN A 1 577 ? -6.497 -0.252 11.138 1.00 92.94 577 GLN A O 1
ATOM 4533 N N . GLN A 1 578 ? -7.942 -1.916 11.577 1.00 94.88 578 GLN A N 1
ATOM 4534 C CA . GLN A 1 578 ? -7.855 -2.536 10.249 1.00 94.88 578 GLN A CA 1
ATOM 4535 C C . GLN A 1 578 ? -8.191 -1.537 9.127 1.00 94.88 578 GLN A C 1
ATOM 4537 O O . GLN A 1 578 ? -7.474 -1.463 8.128 1.00 94.88 578 GLN A O 1
ATOM 4542 N N . MET A 1 579 ? -9.249 -0.733 9.286 1.00 86.06 579 MET A N 1
ATOM 4543 C CA . MET A 1 579 ? -9.641 0.283 8.299 1.00 86.06 579 MET A CA 1
ATOM 4544 C C . MET A 1 579 ? -8.588 1.384 8.116 1.00 86.06 579 MET A C 1
ATOM 4546 O O . MET A 1 579 ? -8.354 1.823 6.985 1.00 86.06 579 MET A O 1
ATOM 4550 N N . ASP A 1 580 ? -7.927 1.817 9.191 1.00 89.25 580 ASP A N 1
ATOM 4551 C CA . ASP A 1 580 ? -6.825 2.779 9.101 1.00 89.25 580 ASP A CA 1
ATOM 4552 C C . ASP A 1 580 ? -5.557 2.150 8.484 1.00 89.25 580 ASP A C 1
ATOM 4554 O O . ASP A 1 580 ? -4.870 2.807 7.699 1.00 89.25 580 ASP A O 1
ATOM 4558 N N . ASP A 1 581 ? -5.290 0.862 8.710 1.00 91.44 581 ASP A N 1
ATOM 4559 C CA . ASP A 1 581 ? -4.179 0.144 8.068 1.00 91.44 581 ASP A CA 1
ATOM 4560 C C . ASP A 1 581 ? -4.411 -0.087 6.564 1.00 91.44 581 ASP A C 1
ATOM 4562 O O . ASP A 1 581 ? -3.509 0.162 5.755 1.00 91.44 581 ASP A O 1
ATOM 4566 N N . TYR A 1 582 ? -5.632 -0.443 6.143 1.00 91.88 582 TYR A N 1
ATOM 4567 C CA . TYR A 1 582 ? -6.006 -0.472 4.721 1.00 91.88 582 TYR A CA 1
ATOM 4568 C C . TYR A 1 582 ? -5.859 0.906 4.065 1.00 91.88 582 TYR A C 1
ATOM 4570 O O . TYR A 1 582 ? -5.343 1.015 2.948 1.00 91.88 582 TYR A O 1
ATOM 4578 N N . ARG A 1 583 ? -6.253 1.976 4.767 1.00 93.81 583 ARG A N 1
ATOM 4579 C CA . ARG A 1 583 ? -6.088 3.360 4.305 1.00 93.81 583 ARG A CA 1
ATOM 4580 C C . ARG A 1 583 ? -4.615 3.732 4.121 1.00 93.81 583 ARG A C 1
ATOM 4582 O O . ARG A 1 583 ? -4.272 4.349 3.111 1.00 93.81 583 ARG A O 1
ATOM 4589 N N . ASN A 1 584 ? -3.750 3.349 5.058 1.00 93.94 584 ASN A N 1
ATOM 4590 C CA . ASN A 1 584 ? -2.307 3.579 4.968 1.00 93.94 584 ASN A CA 1
ATOM 4591 C C . ASN A 1 584 ? -1.700 2.821 3.775 1.00 93.94 584 ASN A C 1
ATOM 4593 O O . ASN A 1 584 ? -1.006 3.424 2.956 1.00 93.94 584 ASN A O 1
ATOM 4597 N N . LYS A 1 585 ? -2.044 1.537 3.607 1.00 94.25 585 LYS A N 1
ATOM 4598 C CA . LYS A 1 585 ? -1.582 0.701 2.485 1.00 94.25 585 LYS A CA 1
ATOM 4599 C C . LYS A 1 585 ? -2.037 1.235 1.120 1.00 94.25 585 LYS A C 1
ATOM 4601 O O . LYS A 1 585 ? -1.268 1.207 0.158 1.00 94.25 585 LYS A O 1
ATOM 4606 N N . TYR A 1 586 ? -3.255 1.774 1.029 1.00 92.88 586 TYR A N 1
ATOM 4607 C CA . TYR A 1 586 ? -3.744 2.448 -0.178 1.00 92.88 586 TYR A CA 1
ATOM 4608 C C . TYR A 1 586 ? -2.926 3.708 -0.504 1.00 92.88 586 TYR A C 1
ATOM 4610 O O . TYR A 1 586 ? -2.526 3.901 -1.651 1.00 92.88 586 TYR A O 1
ATOM 4618 N N . LEU A 1 587 ? -2.634 4.550 0.496 1.00 90.94 587 LEU A N 1
ATOM 4619 C CA . LEU A 1 587 ? -1.832 5.766 0.312 1.00 90.94 587 LEU A CA 1
ATOM 4620 C C . LEU A 1 587 ? -0.392 5.458 -0.124 1.00 90.94 587 LEU A C 1
ATOM 4622 O O . LEU A 1 587 ? 0.125 6.129 -1.017 1.00 90.94 587 LEU A O 1
ATOM 4626 N N . GLU A 1 588 ? 0.232 4.425 0.445 1.00 92.81 588 GLU A N 1
ATOM 4627 C CA . GLU A 1 588 ? 1.557 3.962 0.019 1.00 92.81 588 GLU A CA 1
ATOM 4628 C C . GLU A 1 588 ? 1.537 3.441 -1.427 1.00 92.81 588 GLU A C 1
ATOM 4630 O O . GLU A 1 588 ? 2.366 3.844 -2.243 1.00 92.81 588 GLU A O 1
ATOM 4635 N N . THR A 1 589 ? 0.542 2.620 -1.781 1.00 85.62 589 THR A N 1
ATOM 4636 C CA . THR A 1 589 ? 0.377 2.099 -3.151 1.00 85.62 589 THR A CA 1
ATOM 4637 C C . THR A 1 589 ? 0.192 3.241 -4.160 1.00 85.62 589 THR A C 1
ATOM 4639 O O . THR A 1 589 ? 0.842 3.261 -5.204 1.00 85.62 589 THR A O 1
ATOM 4642 N N . MET A 1 590 ? -0.627 4.248 -3.831 1.00 89.56 590 MET A N 1
ATOM 4643 C CA . MET A 1 590 ? -0.798 5.457 -4.648 1.00 89.56 590 MET A CA 1
ATOM 4644 C C . MET A 1 590 ? 0.512 6.239 -4.826 1.00 89.56 590 MET A C 1
ATOM 4646 O O . MET A 1 590 ? 0.807 6.693 -5.932 1.00 89.56 590 MET A O 1
ATOM 4650 N N . GLN A 1 591 ? 1.323 6.371 -3.771 1.00 93.56 591 GLN A N 1
ATOM 4651 C CA . GLN A 1 591 ? 2.628 7.033 -3.851 1.00 93.56 591 GLN A CA 1
ATOM 4652 C C . GLN A 1 591 ? 3.609 6.264 -4.755 1.00 93.56 591 GLN A C 1
ATOM 4654 O O . GLN A 1 591 ? 4.348 6.886 -5.521 1.00 93.56 591 GLN A O 1
ATOM 4659 N N . GLN A 1 592 ? 3.602 4.928 -4.706 1.00 92.06 592 GLN A N 1
ATOM 4660 C CA . GLN A 1 592 ? 4.412 4.092 -5.599 1.00 92.06 592 GLN A CA 1
ATOM 4661 C C . GLN A 1 592 ? 3.978 4.245 -7.067 1.00 92.06 592 GLN A C 1
ATOM 4663 O O . GLN A 1 592 ? 4.835 4.393 -7.938 1.00 92.06 592 GLN A O 1
ATOM 4668 N N . VAL A 1 593 ? 2.668 4.300 -7.343 1.00 92.31 593 VAL A N 1
ATOM 4669 C CA . VAL A 1 593 ? 2.127 4.553 -8.693 1.00 92.31 593 VAL A CA 1
ATOM 4670 C C . VAL A 1 593 ? 2.513 5.946 -9.208 1.00 92.31 593 VAL A C 1
ATOM 4672 O O . VAL A 1 593 ? 2.918 6.071 -10.364 1.00 92.31 593 VAL A O 1
ATOM 4675 N N . GLU A 1 594 ? 2.462 6.993 -8.376 1.00 92.94 594 GLU A N 1
ATOM 4676 C CA . GLU A 1 594 ? 2.943 8.327 -8.772 1.00 92.94 594 GLU A CA 1
ATOM 4677 C C . GLU A 1 594 ? 4.435 8.339 -9.134 1.00 92.94 594 GLU A C 1
ATOM 4679 O O . GLU A 1 594 ? 4.828 9.005 -10.093 1.00 92.94 594 GLU A O 1
ATOM 4684 N N . GLU A 1 595 ? 5.273 7.619 -8.386 1.00 93.38 595 GLU A N 1
ATOM 4685 C CA . GLU A 1 595 ? 6.717 7.583 -8.632 1.00 93.38 595 GLU A CA 1
ATOM 4686 C C . GLU A 1 595 ? 7.067 6.743 -9.872 1.00 93.38 595 GLU A C 1
ATOM 4688 O O . GLU A 1 595 ? 7.851 7.189 -10.710 1.00 93.38 595 GLU A O 1
ATOM 4693 N N . GLN A 1 596 ? 6.412 5.592 -10.072 1.00 93.00 596 GLN A N 1
ATOM 4694 C CA . GLN A 1 596 ? 6.507 4.826 -11.323 1.00 93.00 596 GLN A CA 1
ATOM 4695 C C . GLN A 1 596 ? 6.078 5.670 -12.530 1.00 93.00 596 GLN A C 1
ATOM 4697 O O . GLN A 1 596 ? 6.750 5.664 -13.562 1.00 93.00 596 GLN A O 1
ATOM 4702 N N . ARG A 1 597 ? 5.012 6.471 -12.397 1.00 92.38 597 ARG A N 1
ATOM 4703 C CA . ARG A 1 597 ? 4.559 7.378 -13.459 1.00 92.38 597 ARG A CA 1
ATOM 4704 C C . ARG A 1 597 ? 5.632 8.413 -13.832 1.00 92.38 597 ARG A C 1
ATOM 4706 O O . ARG A 1 597 ? 5.836 8.662 -15.015 1.00 92.38 597 ARG A O 1
ATOM 4713 N N . ARG A 1 598 ? 6.365 8.966 -12.856 1.00 97.50 598 ARG A N 1
ATOM 4714 C CA . ARG A 1 598 ? 7.501 9.882 -13.110 1.00 97.50 598 ARG A CA 1
ATOM 4715 C C . ARG A 1 598 ? 8.671 9.179 -13.801 1.00 97.50 598 ARG A C 1
ATOM 4717 O O . ARG A 1 598 ? 9.330 9.785 -14.642 1.00 97.50 598 ARG A O 1
ATOM 4724 N N . GLN A 1 599 ? 8.930 7.913 -13.471 1.00 95.75 599 GLN A N 1
ATOM 4725 C CA . GLN A 1 599 ? 9.959 7.108 -14.141 1.00 95.75 599 GLN A CA 1
ATOM 4726 C C . GLN A 1 599 ? 9.587 6.833 -15.606 1.00 95.75 599 GLN A C 1
ATOM 4728 O O . GLN A 1 599 ? 10.446 6.954 -16.478 1.00 95.75 599 GLN A O 1
ATOM 4733 N N . ILE A 1 600 ? 8.306 6.575 -15.896 1.00 90.88 600 ILE A N 1
ATOM 4734 C CA . ILE A 1 600 ? 7.786 6.472 -17.269 1.00 90.88 600 ILE A CA 1
ATOM 4735 C C . ILE A 1 600 ? 7.936 7.813 -18.006 1.00 90.88 600 ILE A C 1
ATOM 4737 O O . ILE A 1 600 ? 8.549 7.832 -19.072 1.00 90.88 600 ILE A O 1
ATOM 4741 N N . ASP A 1 601 ? 7.491 8.936 -17.422 1.00 96.50 601 ASP A N 1
ATOM 4742 C CA . ASP A 1 601 ? 7.642 10.275 -18.026 1.00 96.50 601 ASP A CA 1
ATOM 4743 C C . ASP A 1 601 ? 9.129 10.579 -18.373 1.00 96.50 601 ASP A C 1
ATOM 4745 O O . ASP A 1 601 ? 9.433 11.171 -19.413 1.00 96.50 601 ASP A O 1
ATOM 4749 N N . LEU A 1 602 ? 10.082 10.150 -17.528 1.00 94.88 602 LEU A N 1
ATOM 4750 C CA . LEU A 1 602 ? 11.529 10.267 -17.775 1.00 94.88 602 LEU A CA 1
ATOM 4751 C C . LEU A 1 602 ? 12.020 9.356 -18.915 1.00 94.88 602 LEU A C 1
ATOM 4753 O O . LEU A 1 602 ? 12.771 9.814 -19.782 1.00 94.88 602 LEU A O 1
ATOM 4757 N N . MET A 1 603 ? 11.600 8.087 -18.935 1.00 94.38 603 MET A N 1
ATOM 4758 C CA . MET A 1 603 ? 11.967 7.128 -19.984 1.00 94.38 603 MET A CA 1
ATOM 4759 C C . MET A 1 603 ? 11.397 7.518 -21.352 1.00 94.38 603 MET A C 1
ATOM 4761 O O . MET A 1 603 ? 12.079 7.353 -22.364 1.00 94.38 603 MET A O 1
ATOM 4765 N N . GLU A 1 604 ? 10.192 8.091 -21.407 1.00 94.94 604 GLU A N 1
ATOM 4766 C CA . GLU A 1 604 ? 9.613 8.616 -22.645 1.00 94.94 604 GLU A CA 1
ATOM 4767 C C . GLU A 1 604 ? 10.437 9.778 -23.215 1.00 94.94 604 GLU A C 1
ATOM 4769 O O . GLU A 1 604 ? 10.726 9.787 -24.413 1.00 94.94 604 GLU A O 1
ATOM 4774 N N . MET A 1 605 ? 10.882 10.722 -22.376 1.00 95.06 605 MET A N 1
ATOM 4775 C CA . MET A 1 605 ? 11.759 11.818 -22.813 1.00 95.06 605 MET A CA 1
ATOM 4776 C C . MET A 1 605 ? 13.122 11.318 -23.320 1.00 95.06 605 MET A C 1
ATOM 4778 O O . MET A 1 605 ? 13.643 11.845 -24.305 1.00 95.06 605 MET A O 1
ATOM 4782 N N . GLU A 1 606 ? 13.705 10.289 -22.695 1.00 95.69 606 GLU A N 1
ATOM 4783 C CA . GLU A 1 606 ? 14.935 9.662 -23.198 1.00 95.69 606 GLU A CA 1
ATOM 4784 C C . GLU A 1 606 ? 14.696 8.929 -24.529 1.00 95.69 606 GLU A C 1
ATOM 4786 O O . GLU A 1 606 ? 15.471 9.106 -25.469 1.00 95.69 606 GLU A O 1
ATOM 4791 N N . ASN A 1 607 ? 13.604 8.173 -24.660 1.00 96.56 607 ASN A N 1
ATOM 4792 C CA . ASN A 1 607 ? 13.256 7.475 -25.899 1.00 96.56 607 ASN A CA 1
ATOM 4793 C C . ASN A 1 607 ? 13.028 8.465 -27.060 1.00 96.56 607 ASN A C 1
ATOM 4795 O O . ASN A 1 607 ? 13.570 8.284 -28.151 1.00 96.56 607 ASN A O 1
ATOM 4799 N N . GLN A 1 608 ? 12.333 9.581 -26.808 1.00 98.00 608 GLN A N 1
ATOM 4800 C CA . GLN A 1 608 ? 12.202 10.689 -27.764 1.00 98.00 608 GLN A CA 1
ATOM 4801 C C . GLN A 1 608 ? 13.579 11.236 -28.180 1.00 98.00 608 GLN A C 1
ATOM 4803 O O . GLN A 1 608 ? 13.872 11.314 -29.374 1.00 98.00 608 GLN A O 1
ATOM 4808 N N . ARG A 1 609 ? 14.468 11.522 -27.217 1.00 98.12 609 ARG A N 1
ATOM 4809 C CA . ARG A 1 609 ? 15.842 12.008 -27.463 1.00 98.12 609 ARG A CA 1
ATOM 4810 C C . ARG A 1 609 ? 16.684 11.027 -28.292 1.00 98.12 609 ARG A C 1
ATOM 4812 O O . ARG A 1 609 ? 17.429 11.449 -29.178 1.00 98.12 609 ARG A O 1
ATOM 4819 N N . VAL A 1 610 ? 16.582 9.726 -28.017 1.00 97.31 610 VAL A N 1
ATOM 4820 C CA . VAL A 1 610 ? 17.279 8.669 -28.769 1.00 97.31 610 VAL A CA 1
ATOM 4821 C C . VAL A 1 610 ? 16.704 8.543 -30.181 1.00 97.31 610 VAL A C 1
ATOM 4823 O O . VAL A 1 610 ? 17.470 8.484 -31.142 1.00 97.31 610 VAL A O 1
ATOM 4826 N N . SER A 1 611 ? 15.379 8.588 -30.332 1.00 97.75 611 SER A N 1
ATOM 4827 C CA . SER A 1 611 ? 14.702 8.572 -31.632 1.00 97.75 611 SER A CA 1
ATOM 4828 C C . SER A 1 611 ? 15.092 9.776 -32.499 1.00 97.75 611 SER A C 1
ATOM 4830 O O . SER A 1 611 ? 15.436 9.603 -33.670 1.00 97.75 611 SER A O 1
ATOM 4832 N N . GLU A 1 612 ? 15.148 10.989 -31.938 1.00 98.25 612 GLU A N 1
ATOM 4833 C CA . GLU A 1 612 ? 15.669 12.173 -32.636 1.00 98.25 612 GLU A CA 1
ATOM 4834 C C . GLU A 1 612 ? 17.129 11.983 -33.075 1.00 98.25 612 GLU A C 1
ATOM 4836 O O . GLU A 1 612 ? 17.474 12.264 -34.226 1.00 98.25 612 GLU A O 1
ATOM 4841 N N . GLN A 1 613 ? 17.989 11.456 -32.195 1.00 98.25 613 GLN A N 1
ATOM 4842 C CA . GLN A 1 613 ? 19.398 11.200 -32.505 1.00 98.25 613 GLN A CA 1
ATOM 4843 C C . GLN A 1 613 ? 19.568 10.170 -33.637 1.00 98.25 613 GLN A C 1
ATOM 4845 O O . GLN A 1 613 ? 20.365 10.397 -34.551 1.00 98.25 613 GLN A O 1
ATOM 4850 N N . VAL A 1 614 ? 18.802 9.074 -33.619 1.00 97.50 614 VAL A N 1
ATOM 4851 C CA . VAL A 1 614 ? 18.800 8.053 -34.682 1.00 97.50 614 VAL A CA 1
ATOM 4852 C C . VAL A 1 614 ? 18.301 8.644 -36.003 1.00 97.50 614 VAL A C 1
ATOM 4854 O O . VAL A 1 614 ? 18.944 8.463 -37.037 1.00 97.50 614 VAL A O 1
ATOM 4857 N N . ASN A 1 615 ? 17.217 9.425 -35.983 1.00 97.88 615 ASN A N 1
ATOM 4858 C CA . ASN A 1 615 ? 16.704 10.106 -37.174 1.00 97.88 615 ASN A CA 1
ATOM 4859 C C . ASN A 1 615 ? 17.726 11.092 -37.769 1.00 97.88 615 ASN A C 1
ATOM 4861 O O . ASN A 1 615 ? 17.892 11.144 -38.990 1.00 97.88 615 ASN A O 1
ATOM 4865 N N . LEU A 1 616 ? 18.453 11.843 -36.935 1.00 98.31 616 LEU A N 1
ATOM 4866 C CA . LEU A 1 616 ? 19.527 12.730 -37.390 1.00 98.31 616 LEU A CA 1
ATOM 4867 C C . LEU A 1 616 ? 20.683 11.956 -38.042 1.00 98.31 616 LEU A C 1
ATOM 4869 O O . LEU A 1 616 ? 21.196 12.400 -39.072 1.00 98.31 616 LEU A O 1
ATOM 4873 N N . GLU A 1 617 ? 21.072 10.800 -37.500 1.00 98.12 617 GLU A N 1
ATOM 4874 C CA . GLU A 1 617 ? 22.133 9.974 -38.090 1.00 98.12 617 GLU A CA 1
ATOM 4875 C C . GLU A 1 617 ? 21.693 9.325 -39.412 1.00 98.12 617 GLU A C 1
ATOM 4877 O O . GLU A 1 617 ? 22.438 9.358 -40.391 1.00 98.12 617 GLU A O 1
ATOM 4882 N N . ILE A 1 618 ? 20.442 8.859 -39.506 1.00 97.81 618 ILE A N 1
ATOM 4883 C CA . ILE A 1 618 ? 19.852 8.371 -40.763 1.00 97.81 618 ILE A CA 1
ATOM 4884 C C . ILE A 1 618 ? 19.900 9.460 -41.847 1.00 97.81 618 ILE A C 1
ATOM 4886 O O . ILE A 1 618 ? 20.280 9.174 -42.983 1.00 97.81 618 ILE A O 1
ATOM 4890 N N . GLN A 1 619 ? 19.577 10.721 -41.524 1.00 98.12 619 GLN A N 1
ATOM 4891 C CA . GLN A 1 619 ? 19.674 11.818 -42.500 1.00 98.12 619 GLN A CA 1
ATOM 4892 C C . GLN A 1 619 ? 21.135 12.151 -42.862 1.00 98.12 619 GLN A C 1
ATOM 4894 O O . GLN A 1 619 ? 21.403 12.447 -44.026 1.00 98.12 619 GLN A O 1
ATOM 4899 N N . ARG A 1 620 ? 22.097 12.059 -41.927 1.00 98.38 620 ARG A N 1
ATOM 4900 C CA . ARG A 1 620 ? 23.539 12.212 -42.232 1.00 98.38 620 ARG A CA 1
ATOM 4901 C C . ARG A 1 620 ? 24.012 11.157 -43.229 1.00 98.38 620 ARG A C 1
ATOM 4903 O O . ARG A 1 620 ? 24.570 11.512 -44.265 1.00 98.38 620 ARG A O 1
ATOM 4910 N N . VAL A 1 621 ? 23.739 9.883 -42.948 1.00 98.38 621 VAL A N 1
ATOM 4911 C CA . VAL A 1 621 ? 24.105 8.747 -43.808 1.00 98.38 621 VAL A CA 1
ATOM 4912 C C . VAL A 1 621 ? 23.430 8.866 -45.178 1.00 98.38 621 VAL A C 1
ATOM 4914 O O . VAL A 1 621 ? 24.094 8.771 -46.209 1.00 98.38 621 VAL A O 1
ATOM 4917 N N . LYS A 1 622 ? 22.130 9.178 -45.215 1.00 97.44 622 LYS A N 1
ATOM 4918 C CA . LYS A 1 622 ? 21.381 9.428 -46.456 1.00 97.44 622 LYS A CA 1
ATOM 4919 C C . LYS A 1 622 ? 21.991 10.556 -47.294 1.00 97.44 622 LYS A C 1
ATOM 4921 O O . LYS A 1 622 ? 22.098 10.404 -48.509 1.00 97.44 622 LYS A O 1
ATOM 4926 N N . ASN A 1 623 ? 22.406 11.661 -46.674 1.00 97.94 623 ASN A N 1
ATOM 4927 C CA . ASN A 1 623 ? 23.044 12.770 -47.384 1.00 97.94 623 ASN A CA 1
ATOM 4928 C C . ASN A 1 623 ? 24.404 12.354 -47.967 1.00 97.94 623 ASN A C 1
ATOM 4930 O O . ASN A 1 623 ? 24.650 12.620 -49.139 1.00 97.94 623 ASN A O 1
ATOM 4934 N N . GLN A 1 624 ? 25.230 11.611 -47.219 1.00 97.88 624 GLN A N 1
ATOM 4935 C CA . GLN A 1 624 ? 26.493 11.056 -47.734 1.00 97.88 624 GLN A CA 1
ATOM 4936 C C . GLN A 1 624 ? 26.265 10.118 -48.934 1.00 97.88 624 GLN A C 1
ATOM 4938 O O . GLN A 1 624 ? 26.977 10.206 -49.935 1.00 97.88 624 GLN A O 1
ATOM 4943 N N . PHE A 1 625 ? 25.239 9.260 -48.888 1.00 97.62 625 PHE A N 1
ATOM 4944 C CA . PHE A 1 625 ? 24.853 8.441 -50.042 1.00 97.62 625 PHE A CA 1
ATOM 4945 C C . PHE A 1 625 ? 24.383 9.293 -51.231 1.00 97.62 625 PHE A C 1
ATOM 4947 O O . PHE A 1 625 ? 24.765 9.006 -52.364 1.00 97.62 625 PHE A O 1
ATOM 4954 N N . GLN A 1 626 ? 23.609 10.362 -51.009 1.00 97.69 626 GLN A N 1
ATOM 4955 C CA . GLN A 1 626 ? 23.188 11.267 -52.087 1.00 97.69 626 GLN A CA 1
ATOM 4956 C C . GLN A 1 626 ? 24.358 12.049 -52.702 1.00 97.69 626 GLN A C 1
ATOM 4958 O O . GLN A 1 626 ? 24.385 12.218 -53.921 1.00 97.69 626 GLN A O 1
ATOM 4963 N N . GLU A 1 627 ? 25.338 12.479 -51.905 1.00 97.38 627 GLU A N 1
ATOM 4964 C CA . GLU A 1 627 ? 26.586 13.082 -52.391 1.00 97.38 627 GLU A CA 1
ATOM 4965 C C . GLU A 1 627 ? 27.370 12.087 -53.262 1.00 97.38 627 GLU A C 1
ATOM 4967 O O . GLU A 1 627 ? 27.758 12.417 -54.383 1.00 97.38 627 GLU A O 1
ATOM 4972 N N . LYS A 1 628 ? 27.515 10.830 -52.819 1.00 97.00 628 LYS A N 1
ATOM 4973 C CA . LYS A 1 628 ? 28.197 9.781 -53.597 1.00 97.00 628 LYS A CA 1
ATOM 4974 C C . LYS A 1 628 ? 27.458 9.402 -54.881 1.00 97.00 628 LYS A C 1
ATOM 4976 O O . LYS A 1 628 ? 28.098 9.193 -55.908 1.00 97.00 628 LYS A O 1
ATOM 4981 N N . VAL A 1 629 ? 26.125 9.382 -54.877 1.00 97.44 629 VAL A N 1
ATOM 4982 C CA . VAL A 1 629 ? 25.332 9.200 -56.106 1.00 97.44 629 VAL A CA 1
ATOM 4983 C C . VAL A 1 629 ? 25.538 10.373 -57.074 1.00 97.44 629 VAL A C 1
ATOM 4985 O O . VAL A 1 629 ? 25.689 10.144 -58.274 1.00 97.44 629 VAL A O 1
ATOM 4988 N N . GLN A 1 630 ? 25.626 11.614 -56.582 1.00 96.50 630 GLN A N 1
ATOM 4989 C CA . GLN A 1 630 ? 25.923 12.789 -57.415 1.00 96.50 630 GLN A CA 1
ATOM 4990 C C . GLN A 1 630 ? 27.356 12.779 -57.979 1.00 96.50 630 GLN A C 1
ATOM 4992 O O . GLN A 1 630 ? 27.543 13.153 -59.136 1.00 96.50 630 GLN A O 1
ATOM 4997 N N . GLU A 1 631 ? 28.352 12.302 -57.222 1.00 95.69 631 GLU A N 1
ATOM 4998 C CA . GLU A 1 631 ? 29.728 12.093 -57.712 1.00 95.69 631 GLU A CA 1
ATOM 4999 C C . GLU A 1 631 ? 29.802 11.068 -58.857 1.00 95.69 631 GLU A C 1
ATOM 5001 O O . GLU A 1 631 ? 30.579 11.247 -59.798 1.00 95.69 631 GLU A O 1
ATOM 5006 N N . LEU A 1 632 ? 28.995 10.003 -58.797 1.00 95.44 632 LEU A N 1
ATOM 5007 C CA . LEU A 1 632 ? 28.974 8.933 -59.802 1.00 95.44 632 LEU A CA 1
ATOM 5008 C C . LEU A 1 632 ? 28.118 9.275 -61.036 1.00 95.44 632 LEU A C 1
ATOM 5010 O O . LEU A 1 632 ? 28.426 8.821 -62.140 1.00 95.44 632 LEU A O 1
ATOM 5014 N N . MET A 1 633 ? 27.079 10.102 -60.874 1.00 96.00 633 MET A N 1
ATOM 5015 C CA . MET A 1 633 ? 26.122 10.486 -61.922 1.00 96.00 633 MET A CA 1
ATOM 5016 C C . MET A 1 633 ? 26.737 10.925 -63.273 1.00 96.00 633 MET A C 1
ATOM 5018 O O . MET A 1 633 ? 26.206 10.499 -64.299 1.00 96.00 633 MET A O 1
ATOM 5022 N N . PRO A 1 634 ? 27.821 11.729 -63.356 1.00 96.31 634 PRO A N 1
ATOM 5023 C CA . PRO A 1 634 ? 28.386 12.148 -64.644 1.00 96.31 634 PRO A CA 1
ATOM 5024 C C . PRO A 1 634 ? 29.278 11.096 -65.328 1.00 96.31 634 PRO A C 1
ATOM 5026 O O . PRO A 1 634 ? 29.665 11.296 -66.482 1.00 96.31 634 PRO A O 1
ATOM 5029 N N . LEU A 1 635 ? 29.638 9.987 -64.666 1.00 95.75 635 LEU A N 1
ATOM 5030 C CA . LEU A 1 635 ? 30.577 9.002 -65.223 1.00 95.75 635 LEU A CA 1
ATOM 5031 C C . LEU A 1 635 ? 30.122 8.370 -66.557 1.00 95.75 635 LEU A C 1
ATOM 5033 O O . LEU A 1 635 ? 30.973 8.258 -67.443 1.00 95.75 635 LEU A O 1
ATOM 5037 N N . PRO A 1 636 ? 28.838 8.009 -66.777 1.00 96.56 636 PRO A N 1
ATOM 5038 C CA . PRO A 1 636 ? 28.385 7.464 -68.058 1.00 96.56 636 PRO A CA 1
ATOM 5039 C C . PRO A 1 636 ? 28.545 8.454 -69.219 1.00 96.56 636 PRO A C 1
ATOM 5041 O O . PRO A 1 636 ? 28.981 8.066 -70.303 1.00 96.56 636 PRO A O 1
ATOM 5044 N N . ASP A 1 637 ? 28.262 9.742 -68.996 1.00 95.94 637 ASP A N 1
ATOM 5045 C CA . ASP A 1 637 ? 28.438 10.777 -70.019 1.00 95.94 637 ASP A CA 1
ATOM 5046 C C . ASP A 1 637 ? 29.916 11.103 -70.253 1.00 95.94 637 ASP A C 1
ATOM 5048 O O . ASP A 1 637 ? 30.324 11.302 -71.398 1.00 95.94 637 ASP A O 1
ATOM 5052 N N . ILE A 1 638 ? 30.755 11.106 -69.213 1.00 96.81 638 ILE A N 1
ATOM 5053 C CA . ILE A 1 638 ? 32.212 11.240 -69.372 1.00 96.81 638 ILE A CA 1
ATOM 5054 C C . ILE A 1 638 ? 32.760 10.071 -70.205 1.00 96.81 638 ILE A C 1
ATOM 5056 O O . ILE A 1 638 ? 33.500 10.311 -71.160 1.00 96.81 638 ILE A O 1
ATOM 5060 N N . LEU A 1 639 ? 32.353 8.832 -69.907 1.00 96.44 639 LEU A N 1
ATOM 5061 C CA . LEU A 1 639 ? 32.751 7.626 -70.641 1.00 96.44 639 LEU A CA 1
ATOM 5062 C C . LEU A 1 639 ? 32.281 7.653 -72.104 1.00 96.44 639 LEU A C 1
ATOM 5064 O O . LEU A 1 639 ? 33.056 7.375 -73.016 1.00 96.44 639 LEU A O 1
ATOM 5068 N N . LYS A 1 640 ? 31.034 8.057 -72.351 1.00 96.81 640 LYS A N 1
ATOM 5069 C CA . LYS A 1 640 ? 30.481 8.227 -73.702 1.00 96.81 640 LYS A CA 1
ATOM 5070 C C . LYS A 1 640 ? 31.235 9.296 -74.498 1.00 96.81 640 LYS A C 1
ATOM 5072 O O . LYS A 1 640 ? 31.526 9.100 -75.678 1.00 96.81 640 LYS A O 1
ATOM 5077 N N . ASN A 1 641 ? 31.610 10.403 -73.855 1.00 96.62 641 ASN A N 1
ATOM 5078 C CA . ASN A 1 641 ? 32.399 11.470 -74.471 1.00 96.62 641 ASN A CA 1
ATOM 5079 C C . ASN A 1 641 ? 33.859 11.061 -74.743 1.00 96.62 641 ASN A C 1
ATOM 5081 O O . ASN A 1 641 ? 34.421 11.476 -75.757 1.00 96.62 641 ASN A O 1
ATOM 5085 N N . THR A 1 642 ? 34.496 10.252 -73.887 1.00 96.50 642 THR A N 1
ATOM 5086 C CA . THR A 1 642 ? 35.848 9.728 -74.165 1.00 96.50 642 THR A CA 1
ATOM 5087 C C . THR A 1 642 ? 35.826 8.640 -75.237 1.00 96.50 642 THR A C 1
ATOM 5089 O O . THR A 1 642 ? 36.699 8.644 -76.103 1.00 96.50 642 THR A O 1
ATOM 5092 N N . GLN A 1 643 ? 34.802 7.782 -75.263 1.00 96.94 643 GLN A N 1
ATOM 5093 C CA . GLN A 1 643 ? 34.586 6.798 -76.329 1.00 96.94 643 GLN A CA 1
ATOM 5094 C C . GLN A 1 643 ? 34.355 7.472 -77.693 1.00 96.94 643 GLN A C 1
ATOM 5096 O O . GLN A 1 643 ? 34.949 7.059 -78.688 1.00 96.94 643 GLN A O 1
ATOM 5101 N N . MET A 1 644 ? 33.566 8.552 -77.738 1.00 96.38 644 MET A N 1
ATOM 5102 C CA . MET A 1 644 ? 33.358 9.349 -78.954 1.00 96.38 644 MET A CA 1
ATOM 5103 C C . MET A 1 644 ? 34.668 9.986 -79.445 1.00 96.38 644 MET A C 1
ATOM 5105 O O . MET A 1 644 ? 35.037 9.803 -80.602 1.00 96.38 644 MET A O 1
ATOM 5109 N N . LYS A 1 645 ? 35.436 10.631 -78.556 1.00 96.56 645 LYS A N 1
ATOM 5110 C CA . LYS A 1 645 ? 36.755 11.205 -78.894 1.00 96.56 645 LYS A CA 1
ATOM 5111 C C . LYS A 1 645 ? 37.773 10.156 -79.348 1.00 96.56 645 LYS A C 1
ATOM 5113 O O . LYS A 1 645 ? 38.608 10.441 -80.204 1.00 96.56 645 LYS A O 1
ATOM 5118 N N . LEU A 1 646 ? 37.712 8.939 -78.803 1.00 96.81 646 LEU A N 1
ATOM 5119 C CA . LEU A 1 646 ? 38.534 7.818 -79.261 1.00 96.81 646 LEU A CA 1
ATOM 5120 C C . LEU A 1 646 ? 38.159 7.404 -80.692 1.00 96.81 646 LEU A C 1
ATOM 5122 O O . LEU A 1 646 ? 39.050 7.186 -81.511 1.00 96.81 646 LEU A O 1
ATOM 5126 N N . GLN A 1 647 ? 36.865 7.352 -81.015 1.00 97.00 647 GLN A N 1
ATOM 5127 C CA . GLN A 1 647 ? 36.377 7.059 -82.365 1.00 97.00 647 GLN A CA 1
ATOM 5128 C C . GLN A 1 647 ? 36.768 8.160 -83.372 1.00 97.00 647 GLN A C 1
ATOM 5130 O O . GLN A 1 647 ? 37.233 7.848 -84.469 1.00 97.00 647 GLN A O 1
ATOM 5135 N N . GLU A 1 648 ? 36.668 9.437 -82.988 1.00 96.06 648 GLU A N 1
ATOM 5136 C CA . GLU A 1 648 ? 37.160 10.578 -83.779 1.00 96.06 648 GLU A CA 1
ATOM 5137 C C . GLU A 1 648 ? 38.673 10.475 -84.038 1.00 96.06 648 GLU A C 1
ATOM 5139 O O . GLU A 1 648 ? 39.129 10.619 -85.175 1.00 96.06 648 GLU A O 1
ATOM 5144 N N . ALA A 1 649 ? 39.465 10.162 -83.005 1.00 95.75 649 ALA A N 1
ATOM 5145 C CA . ALA A 1 649 ? 40.911 9.987 -83.125 1.00 95.75 649 ALA A CA 1
ATOM 5146 C C . ALA A 1 649 ? 41.286 8.802 -84.037 1.00 95.75 649 ALA A C 1
ATOM 5148 O O . ALA A 1 649 ? 42.194 8.927 -84.859 1.00 95.75 649 ALA A O 1
ATOM 5149 N N . GLN A 1 650 ? 40.561 7.682 -83.954 1.00 96.06 650 GLN A N 1
ATOM 5150 C CA . GLN A 1 650 ? 40.725 6.534 -84.856 1.00 96.06 650 GLN A CA 1
ATOM 5151 C C . GLN A 1 650 ? 40.371 6.889 -86.309 1.00 96.06 650 GLN A C 1
ATOM 5153 O O . GLN A 1 650 ? 41.104 6.524 -87.229 1.00 96.06 650 GLN A O 1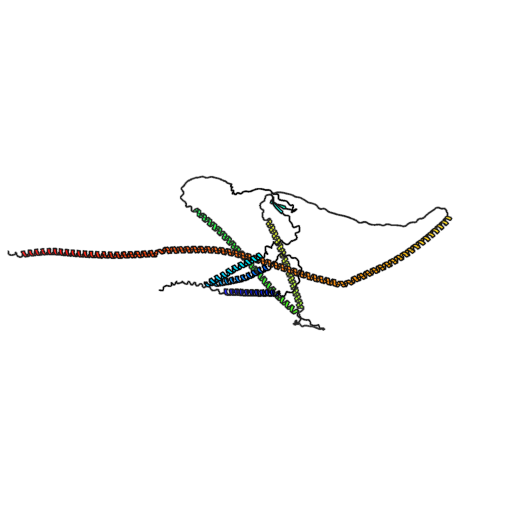
ATOM 5158 N N . GLN A 1 651 ? 39.297 7.652 -86.536 1.00 97.25 651 GLN A N 1
ATOM 5159 C CA . GLN A 1 651 ? 38.929 8.133 -87.871 1.00 97.25 651 GLN A CA 1
ATOM 5160 C C . GLN A 1 651 ? 39.999 9.072 -88.455 1.00 97.25 651 GLN A C 1
ATOM 5162 O O . GLN A 1 651 ? 40.343 8.956 -89.635 1.00 97.25 651 GLN A O 1
ATOM 5167 N N . MET A 1 652 ? 40.564 9.962 -87.634 1.00 95.38 652 MET A N 1
ATOM 5168 C CA . MET A 1 652 ? 41.674 10.837 -88.027 1.00 95.38 652 MET A CA 1
ATOM 5169 C C . MET A 1 652 ? 42.966 10.057 -88.310 1.00 95.38 652 MET A C 1
ATOM 5171 O O . MET A 1 652 ? 43.666 10.386 -89.269 1.00 95.38 652 MET A O 1
ATOM 5175 N N . HIS A 1 653 ? 43.259 8.999 -87.545 1.00 95.31 653 HIS A N 1
ATOM 5176 C CA . HIS A 1 653 ? 44.393 8.102 -87.794 1.00 95.31 653 HIS A CA 1
ATOM 5177 C C . HIS A 1 653 ? 44.270 7.412 -89.160 1.00 95.31 653 HIS A C 1
ATOM 5179 O O . HIS A 1 653 ? 45.158 7.552 -89.998 1.00 95.31 653 HIS A O 1
ATOM 5185 N N . LEU A 1 654 ? 43.122 6.783 -89.439 1.00 96.25 654 LEU A N 1
ATOM 5186 C CA . LEU A 1 654 ? 42.839 6.122 -90.721 1.00 96.25 654 LEU A CA 1
ATOM 5187 C C . LEU A 1 654 ? 42.914 7.085 -91.919 1.00 96.25 654 LEU A C 1
ATOM 5189 O O . LEU A 1 654 ? 43.295 6.691 -93.024 1.00 96.25 654 LEU A O 1
ATOM 5193 N N . LEU A 1 655 ? 42.553 8.357 -91.726 1.00 96.69 655 LEU A N 1
ATOM 5194 C CA . LEU A 1 655 ? 42.684 9.393 -92.752 1.00 96.69 655 LEU A CA 1
ATOM 5195 C C . LEU A 1 655 ? 44.155 9.799 -92.962 1.00 96.69 655 LEU A C 1
ATOM 5197 O O . LEU A 1 655 ? 44.590 9.945 -94.105 1.00 96.69 655 LEU A O 1
ATOM 5201 N N . ALA A 1 656 ? 44.939 9.918 -91.887 1.00 94.56 656 ALA A N 1
ATOM 5202 C CA . ALA A 1 656 ? 46.377 10.169 -91.963 1.00 94.56 656 ALA A CA 1
ATOM 5203 C C . ALA A 1 656 ? 47.141 9.003 -92.620 1.00 94.56 656 ALA A C 1
ATOM 5205 O O . ALA A 1 656 ? 48.003 9.244 -93.463 1.00 94.56 656 ALA A O 1
ATOM 5206 N N . GLU A 1 657 ? 46.788 7.751 -92.318 1.00 94.06 657 GLU A N 1
ATOM 5207 C CA . GLU A 1 657 ? 47.339 6.554 -92.969 1.00 94.06 657 GLU A CA 1
ATOM 5208 C C . GLU A 1 657 ? 47.074 6.564 -94.478 1.00 94.06 657 GLU A C 1
ATOM 5210 O O . GLU A 1 657 ? 48.014 6.455 -95.265 1.00 94.06 657 GLU A O 1
ATOM 5215 N N . ARG A 1 658 ? 45.828 6.812 -94.906 1.00 95.62 658 ARG A N 1
ATOM 5216 C CA . ARG A 1 658 ? 45.470 6.914 -96.334 1.00 95.62 658 ARG A CA 1
ATOM 5217 C C . ARG A 1 658 ? 46.215 8.039 -97.060 1.00 95.62 658 ARG A C 1
ATOM 5219 O O . ARG A 1 658 ? 46.603 7.863 -98.218 1.00 95.62 658 ARG A O 1
ATOM 5226 N N . ASN A 1 659 ? 46.450 9.168 -96.391 1.00 96.12 659 ASN A N 1
ATOM 5227 C CA . ASN A 1 659 ? 47.260 10.261 -96.932 1.00 96.12 659 ASN A CA 1
ATOM 5228 C C . ASN A 1 659 ? 48.740 9.858 -97.054 1.00 96.12 659 ASN A C 1
ATOM 5230 O O . ASN A 1 659 ? 49.343 10.070 -98.105 1.00 96.12 659 ASN A O 1
ATOM 5234 N N . ASN A 1 660 ? 49.307 9.219 -96.027 1.00 95.06 660 ASN A N 1
ATOM 5235 C CA . ASN A 1 660 ? 50.681 8.710 -96.038 1.00 95.06 660 ASN A CA 1
ATOM 5236 C C . ASN A 1 660 ? 50.888 7.633 -97.116 1.00 95.06 660 ASN A C 1
ATOM 5238 O O . ASN A 1 660 ? 51.909 7.643 -97.806 1.00 95.06 660 ASN A O 1
ATOM 5242 N N . GLU A 1 661 ? 49.911 6.747 -97.330 1.00 94.94 661 GLU A N 1
ATOM 5243 C CA . GLU A 1 661 ? 49.911 5.821 -98.462 1.00 94.94 661 GLU A CA 1
ATOM 5244 C C . GLU A 1 661 ? 49.918 6.568 -99.800 1.00 94.94 661 GLU A C 1
ATOM 5246 O O . GLU A 1 661 ? 50.711 6.226 -100.674 1.00 94.94 661 GLU A O 1
ATOM 5251 N N . SER A 1 662 ? 49.069 7.589 -99.981 1.00 95.94 662 SER A N 1
ATOM 5252 C CA . SER A 1 662 ? 49.021 8.360 -101.233 1.00 95.94 662 SER A CA 1
ATOM 5253 C C . SER A 1 662 ? 50.356 9.046 -101.523 1.00 95.94 662 SER A C 1
ATOM 5255 O O . SER A 1 662 ? 50.910 8.870 -102.607 1.00 95.94 662 SER A O 1
ATOM 5257 N N . ILE A 1 663 ? 50.936 9.712 -100.520 1.00 94.62 663 ILE A N 1
ATOM 5258 C CA . ILE A 1 663 ? 52.269 10.324 -100.602 1.00 94.62 663 ILE A CA 1
ATOM 5259 C C . ILE A 1 663 ? 53.335 9.260 -100.912 1.00 94.62 663 ILE A C 1
ATOM 5261 O O . ILE A 1 663 ? 54.230 9.497 -101.719 1.00 94.62 663 ILE A O 1
ATOM 5265 N N . THR A 1 664 ? 53.231 8.055 -100.343 1.00 95.31 664 THR A N 1
ATOM 5266 C CA . THR A 1 664 ? 54.157 6.945 -100.629 1.00 95.31 664 THR A CA 1
ATOM 5267 C C . THR A 1 664 ? 54.025 6.438 -102.069 1.00 95.31 664 THR A C 1
ATOM 5269 O O . THR A 1 664 ? 55.041 6.186 -102.723 1.00 95.31 664 THR A O 1
ATOM 5272 N N . ARG A 1 665 ? 52.798 6.335 -102.601 1.00 95.38 665 ARG A N 1
ATOM 5273 C CA . ARG A 1 665 ? 52.534 5.988 -104.010 1.00 95.38 665 ARG A CA 1
ATOM 5274 C C . ARG A 1 665 ? 53.105 7.056 -104.949 1.00 95.38 665 ARG A C 1
ATOM 5276 O O . ARG A 1 665 ? 53.833 6.713 -105.877 1.00 95.38 665 ARG A O 1
ATOM 5283 N N . GLU A 1 666 ? 52.869 8.337 -104.668 1.00 94.88 666 GLU A N 1
ATOM 5284 C CA . GLU A 1 666 ? 53.436 9.458 -105.428 1.00 94.88 666 GLU A CA 1
ATOM 5285 C C . GLU A 1 666 ? 54.970 9.465 -105.388 1.00 94.88 666 GLU A C 1
ATOM 5287 O O . GLU A 1 666 ? 55.612 9.530 -106.437 1.00 94.88 666 GLU A O 1
ATOM 5292 N N . LEU A 1 667 ? 55.580 9.319 -104.207 1.00 93.56 667 LEU A N 1
ATOM 5293 C CA . LEU A 1 667 ? 57.034 9.211 -104.054 1.00 93.56 667 LEU A CA 1
ATOM 5294 C C . LEU A 1 667 ? 57.610 8.036 -104.851 1.00 93.56 667 LEU A C 1
ATOM 5296 O O . LEU A 1 667 ? 58.687 8.172 -105.429 1.00 93.56 667 LEU A O 1
ATOM 5300 N N . ASN A 1 668 ? 56.912 6.901 -104.923 1.00 93.88 668 ASN A N 1
ATOM 5301 C CA . ASN A 1 668 ? 57.337 5.773 -105.751 1.00 93.88 668 ASN A CA 1
ATOM 5302 C C . ASN A 1 668 ? 57.217 6.089 -107.252 1.00 93.88 668 ASN A C 1
ATOM 5304 O O . ASN A 1 668 ? 58.192 5.888 -107.971 1.00 93.88 668 ASN A O 1
ATOM 5308 N N . MET A 1 669 ? 56.133 6.727 -107.709 1.00 95.00 669 MET A N 1
ATOM 5309 C CA . MET A 1 669 ? 56.036 7.235 -109.088 1.00 95.00 669 MET A CA 1
ATOM 5310 C C . MET A 1 669 ? 57.136 8.260 -109.423 1.00 95.00 669 MET A C 1
ATOM 5312 O O . MET A 1 669 ? 57.618 8.310 -110.556 1.00 95.00 669 MET A O 1
ATOM 5316 N N . TYR A 1 670 ? 57.562 9.093 -108.467 1.00 93.94 670 TYR A N 1
ATOM 5317 C CA . TYR A 1 670 ? 58.691 10.010 -108.660 1.00 93.94 670 TYR A CA 1
ATOM 5318 C C . TYR A 1 670 ? 60.042 9.279 -108.693 1.00 93.94 670 TYR A C 1
ATOM 5320 O O . TYR A 1 670 ? 60.875 9.625 -109.530 1.00 93.94 670 TYR A O 1
ATOM 5328 N N . LYS A 1 671 ? 60.253 8.235 -107.877 1.00 94.25 671 LYS A N 1
ATOM 5329 C CA . LYS A 1 671 ? 61.432 7.348 -107.978 1.00 94.25 671 LYS A CA 1
ATOM 5330 C C . LYS A 1 671 ? 61.484 6.638 -109.333 1.00 94.25 671 LYS A C 1
ATOM 5332 O O . LYS A 1 671 ? 62.541 6.610 -109.950 1.00 94.25 671 LYS A O 1
ATOM 5337 N N . GLU A 1 672 ? 60.358 6.125 -109.827 1.00 94.25 672 GLU A N 1
ATOM 5338 C CA . GLU A 1 672 ? 60.248 5.490 -111.148 1.00 94.25 672 GLU A CA 1
ATOM 5339 C C . GLU A 1 672 ? 60.564 6.475 -112.281 1.00 94.25 672 GLU A C 1
ATOM 5341 O O . GLU A 1 672 ? 61.365 6.164 -113.162 1.00 94.25 672 GLU A O 1
ATOM 5346 N N . LYS A 1 673 ? 60.021 7.701 -112.229 1.00 95.00 673 LYS A N 1
ATOM 5347 C CA . LYS A 1 673 ? 60.366 8.780 -113.174 1.00 95.00 673 LYS A CA 1
ATOM 5348 C C . LYS A 1 673 ? 61.853 9.143 -113.116 1.00 95.00 673 LYS A C 1
ATOM 5350 O O . LYS A 1 673 ? 62.471 9.314 -114.164 1.00 95.00 673 LYS A O 1
ATOM 5355 N N . LEU A 1 674 ? 62.444 9.234 -111.922 1.00 92.44 674 LEU A N 1
ATOM 5356 C CA . LEU A 1 674 ? 63.877 9.496 -111.741 1.00 92.44 674 LEU A CA 1
ATOM 5357 C C . LEU A 1 674 ? 64.743 8.342 -112.263 1.00 92.44 674 LEU A C 1
ATOM 5359 O O . LEU A 1 674 ? 65.760 8.601 -112.904 1.00 92.44 674 LEU A O 1
ATOM 5363 N N . ALA A 1 675 ? 64.337 7.088 -112.063 1.00 91.62 675 ALA A N 1
ATOM 5364 C CA . ALA A 1 675 ? 65.015 5.919 -112.618 1.00 91.62 675 ALA A CA 1
ATOM 5365 C C . ALA A 1 675 ? 64.918 5.892 -114.152 1.00 91.62 675 ALA A C 1
ATOM 5367 O O . ALA A 1 675 ? 65.927 5.708 -114.826 1.00 91.62 675 ALA A O 1
ATOM 5368 N N . ALA A 1 676 ? 63.742 6.174 -114.722 1.00 91.38 676 ALA A N 1
ATOM 5369 C CA . ALA A 1 676 ? 63.551 6.277 -116.167 1.00 91.38 676 ALA A CA 1
ATOM 5370 C C . ALA A 1 676 ?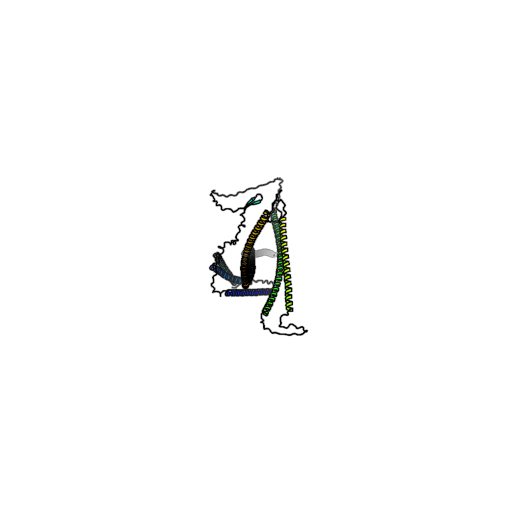 64.395 7.408 -116.786 1.00 91.38 676 ALA A C 1
ATOM 5372 O O . ALA A 1 676 ? 65.060 7.186 -117.797 1.00 91.38 676 ALA A O 1
ATOM 5373 N N . LEU A 1 677 ? 64.436 8.590 -116.158 1.00 90.81 677 LEU A N 1
ATOM 5374 C CA . LEU A 1 677 ? 65.305 9.697 -116.575 1.00 90.81 677 LEU A CA 1
ATOM 5375 C C . LEU A 1 677 ? 66.791 9.347 -116.431 1.00 90.81 677 LEU A C 1
ATOM 5377 O O . LEU A 1 677 ? 67.573 9.658 -117.324 1.00 90.81 677 LEU A O 1
ATOM 5381 N N . THR A 1 678 ? 67.187 8.661 -115.356 1.00 90.38 678 THR A N 1
ATOM 5382 C CA . THR A 1 678 ? 68.571 8.197 -115.161 1.00 90.38 678 THR A CA 1
ATOM 5383 C C . THR A 1 678 ? 68.965 7.212 -116.258 1.00 90.38 678 THR A C 1
ATOM 5385 O O . THR A 1 678 ? 69.991 7.410 -116.902 1.00 90.38 678 THR A O 1
ATOM 5388 N N . ASN A 1 679 ? 68.108 6.235 -116.565 1.00 89.62 679 ASN A N 1
ATOM 5389 C CA . ASN A 1 679 ? 68.314 5.272 -117.647 1.00 89.62 679 ASN A CA 1
ATOM 5390 C C . ASN A 1 679 ? 68.388 5.959 -119.023 1.00 89.62 679 ASN A C 1
ATOM 5392 O O . ASN A 1 679 ? 69.237 5.603 -119.835 1.00 89.62 679 ASN A O 1
ATOM 5396 N N . GLN A 1 680 ? 67.560 6.977 -119.291 1.00 89.69 680 GLN A N 1
ATOM 5397 C CA . GLN A 1 680 ? 67.670 7.800 -120.506 1.00 89.69 680 GLN A CA 1
ATOM 5398 C C . GLN A 1 680 ? 69.001 8.564 -120.567 1.00 89.69 680 GLN A C 1
ATOM 5400 O O . GLN A 1 680 ? 69.598 8.678 -121.636 1.00 89.69 680 GLN A O 1
ATOM 5405 N N . LEU A 1 681 ? 69.496 9.057 -119.431 1.00 84.88 681 LEU A N 1
ATOM 5406 C CA . LEU A 1 681 ? 70.773 9.766 -119.328 1.00 84.88 681 LEU A CA 1
ATOM 5407 C C . LEU A 1 681 ? 71.964 8.799 -119.487 1.00 84.88 681 LEU A C 1
ATOM 5409 O O . LEU A 1 681 ? 72.973 9.163 -120.088 1.00 84.88 681 LEU A O 1
ATOM 5413 N N . GLU A 1 682 ? 71.855 7.554 -119.019 1.00 84.75 682 GLU A N 1
ATOM 5414 C CA . GLU A 1 682 ? 72.841 6.497 -119.281 1.00 84.75 682 GLU A CA 1
ATOM 5415 C C . GLU A 1 682 ? 72.818 6.012 -120.732 1.00 84.75 682 GLU A C 1
ATOM 5417 O O . GLU A 1 682 ? 73.885 5.868 -121.328 1.00 84.75 682 GLU A O 1
ATOM 5422 N N . LEU A 1 683 ? 71.640 5.866 -121.346 1.00 81.88 683 LEU A N 1
ATOM 5423 C CA . LEU A 1 683 ? 71.505 5.620 -122.785 1.00 81.88 683 LEU A CA 1
ATOM 5424 C C . LEU A 1 683 ? 72.136 6.760 -123.596 1.00 81.88 683 LEU A C 1
ATOM 5426 O O . LEU A 1 683 ? 72.957 6.496 -124.468 1.00 81.88 683 LEU A O 1
ATOM 5430 N N . ALA A 1 684 ? 71.866 8.021 -123.250 1.00 77.69 684 ALA A N 1
ATOM 5431 C CA . ALA A 1 684 ? 72.471 9.180 -123.906 1.00 77.69 684 ALA A CA 1
ATOM 5432 C C . ALA A 1 684 ? 74.000 9.246 -123.714 1.00 77.69 684 ALA A C 1
ATOM 5434 O O . ALA A 1 684 ? 74.723 9.548 -124.663 1.00 77.69 684 ALA A O 1
ATOM 5435 N N . LYS A 1 685 ? 74.524 8.916 -122.522 1.00 78.88 685 LYS A N 1
ATOM 5436 C CA . LYS A 1 685 ? 75.975 8.763 -122.278 1.00 78.88 685 LYS A CA 1
ATOM 5437 C C . LYS A 1 685 ? 76.569 7.616 -123.098 1.00 78.88 685 LYS A C 1
ATOM 5439 O O . LYS A 1 685 ? 77.674 7.758 -123.621 1.00 78.88 685 LYS A O 1
ATOM 5444 N N . SER A 1 686 ? 75.850 6.500 -123.215 1.00 75.25 686 SER A N 1
ATOM 5445 C CA . SER A 1 686 ? 76.242 5.344 -124.022 1.00 75.25 686 SER A CA 1
ATOM 5446 C C . SER A 1 686 ? 76.309 5.726 -125.498 1.00 75.25 686 SER A C 1
ATOM 5448 O O . SER A 1 686 ? 77.353 5.537 -126.114 1.00 75.25 686 SER A O 1
ATOM 5450 N N . ASP A 1 687 ? 75.283 6.384 -126.042 1.00 74.00 687 ASP A N 1
ATOM 5451 C CA . ASP A 1 687 ? 75.262 6.897 -127.415 1.00 74.00 687 ASP A CA 1
ATOM 5452 C C . ASP A 1 687 ? 76.319 7.979 -127.666 1.00 74.00 687 ASP A C 1
ATOM 5454 O O . ASP A 1 687 ? 76.935 8.001 -128.733 1.00 74.00 687 ASP A O 1
ATOM 5458 N N . GLU A 1 688 ? 76.615 8.844 -126.693 1.00 70.88 688 GLU A N 1
ATOM 5459 C CA . GLU A 1 688 ? 77.707 9.813 -126.811 1.00 70.88 688 GLU A CA 1
ATOM 5460 C C . GLU A 1 688 ? 79.079 9.110 -126.804 1.00 70.88 688 GLU A C 1
ATOM 5462 O O . GLU A 1 688 ? 79.970 9.468 -127.582 1.00 70.88 688 GLU A O 1
ATOM 5467 N N . ALA A 1 689 ? 79.252 8.056 -125.998 1.00 66.88 689 ALA A N 1
ATOM 5468 C CA . ALA A 1 689 ? 80.431 7.191 -126.024 1.00 66.88 689 ALA A CA 1
ATOM 5469 C C . ALA A 1 689 ? 80.534 6.399 -127.342 1.00 66.88 689 ALA A C 1
ATOM 5471 O O . ALA A 1 689 ? 81.625 6.288 -127.906 1.00 66.88 689 ALA A O 1
ATOM 5472 N N . LEU A 1 690 ? 79.411 5.938 -127.897 1.00 62.78 690 LEU A N 1
ATOM 5473 C CA . LEU A 1 690 ? 79.304 5.270 -129.195 1.00 62.78 690 LEU A CA 1
ATOM 5474 C C . LEU A 1 690 ? 79.570 6.254 -130.346 1.00 62.78 690 LEU A C 1
ATOM 5476 O O . LEU A 1 690 ? 80.207 5.895 -131.334 1.00 62.78 690 LEU A O 1
ATOM 5480 N N . GLY A 1 691 ? 79.192 7.525 -130.197 1.00 62.25 691 GLY A N 1
ATOM 5481 C CA . GLY A 1 691 ? 79.548 8.638 -131.077 1.00 62.25 691 GLY A CA 1
ATOM 5482 C C . GLY A 1 691 ? 81.040 8.978 -131.015 1.00 62.25 691 GLY A C 1
ATOM 5483 O O . GLY A 1 691 ? 81.688 9.134 -132.054 1.00 62.25 691 GLY A O 1
ATOM 5484 N N . LYS A 1 692 ? 81.632 9.004 -129.815 1.00 63.09 692 LYS A N 1
ATOM 5485 C CA . LYS A 1 692 ? 83.085 9.134 -129.595 1.00 63.09 692 LYS A CA 1
ATOM 5486 C C . LYS A 1 692 ? 83.847 7.928 -130.170 1.00 63.09 692 LYS A C 1
ATOM 5488 O O . LYS A 1 692 ? 84.898 8.114 -130.786 1.00 63.09 692 LYS A O 1
ATOM 5493 N N . ALA A 1 693 ? 83.301 6.714 -130.075 1.00 59.44 693 ALA A N 1
ATOM 5494 C CA . ALA A 1 693 ? 83.848 5.498 -130.681 1.00 59.44 693 ALA A CA 1
ATOM 5495 C C . ALA A 1 693 ? 83.730 5.499 -132.218 1.00 59.44 693 ALA A C 1
ATOM 5497 O O . ALA A 1 693 ? 84.709 5.199 -132.905 1.00 59.44 693 ALA A O 1
ATOM 5498 N N . LYS A 1 694 ? 82.585 5.922 -132.775 1.00 59.38 694 LYS A N 1
ATOM 5499 C CA . LYS A 1 694 ? 82.375 6.153 -134.219 1.00 59.38 694 LYS A CA 1
ATOM 5500 C C . LYS A 1 694 ? 83.328 7.227 -134.757 1.00 59.38 694 LYS A C 1
ATOM 5502 O O . LYS A 1 694 ? 83.932 7.029 -135.806 1.00 59.38 694 LYS A O 1
ATOM 5507 N N . ARG A 1 695 ? 83.577 8.315 -134.014 1.00 58.62 695 ARG A N 1
ATOM 5508 C CA . ARG A 1 695 ? 84.623 9.304 -134.352 1.00 58.62 695 ARG A CA 1
ATOM 5509 C C . ARG A 1 695 ? 86.030 8.692 -134.309 1.00 58.62 695 ARG A C 1
ATOM 5511 O O . ARG A 1 695 ? 86.789 8.872 -135.258 1.00 58.62 695 ARG A O 1
ATOM 5518 N N . ARG A 1 696 ? 86.383 7.917 -133.274 1.00 58.53 696 ARG A N 1
ATOM 5519 C CA . ARG A 1 696 ? 87.687 7.220 -133.183 1.00 58.53 696 ARG A CA 1
ATOM 5520 C C . ARG A 1 696 ? 87.906 6.222 -134.332 1.00 58.53 696 ARG A C 1
ATOM 5522 O O . ARG A 1 696 ? 88.987 6.206 -134.919 1.00 58.53 696 ARG A O 1
ATOM 5529 N N . THR A 1 697 ? 86.896 5.434 -134.700 1.00 57.56 697 THR A N 1
ATOM 5530 C CA . THR A 1 697 ? 86.971 4.485 -135.829 1.00 57.56 697 THR A CA 1
ATOM 5531 C C . THR A 1 697 ? 86.954 5.182 -137.189 1.00 57.56 697 THR A C 1
ATOM 5533 O O . THR A 1 697 ? 87.716 4.777 -138.064 1.00 57.56 697 THR A O 1
ATOM 5536 N N . ALA A 1 698 ? 86.216 6.284 -137.361 1.00 58.22 698 ALA A N 1
ATOM 5537 C CA . ALA A 1 698 ? 86.307 7.125 -138.557 1.00 58.22 698 ALA A CA 1
ATOM 5538 C C . ALA A 1 698 ? 87.728 7.688 -138.751 1.00 58.22 698 ALA A C 1
ATOM 5540 O O . ALA A 1 698 ? 88.282 7.588 -139.845 1.00 58.22 698 ALA A O 1
ATOM 5541 N N . THR A 1 699 ? 88.370 8.187 -137.688 1.00 58.72 699 THR A N 1
ATOM 5542 C CA . THR A 1 699 ? 89.775 8.635 -137.731 1.00 58.72 699 THR A CA 1
ATOM 5543 C C . THR A 1 699 ? 90.741 7.480 -138.031 1.00 58.72 699 THR A C 1
ATOM 5545 O O . THR A 1 699 ? 91.676 7.657 -138.814 1.00 58.72 699 THR A O 1
ATOM 5548 N N . LYS A 1 700 ? 90.498 6.275 -137.489 1.00 59.25 700 LYS A N 1
ATOM 5549 C CA . LYS A 1 700 ? 91.291 5.069 -137.802 1.00 59.25 700 LYS A CA 1
ATOM 5550 C C . LYS A 1 700 ? 91.143 4.654 -139.275 1.00 59.25 700 LYS A C 1
ATOM 5552 O O . LYS A 1 700 ? 92.152 4.418 -139.931 1.00 59.25 700 LYS A O 1
ATOM 5557 N N . ASN A 1 701 ? 89.929 4.675 -139.829 1.00 55.12 701 ASN A N 1
ATOM 5558 C CA . ASN A 1 701 ? 89.679 4.434 -141.256 1.00 55.12 701 ASN A CA 1
ATOM 5559 C C . ASN A 1 701 ? 90.287 5.520 -142.158 1.00 55.12 701 ASN A C 1
ATOM 5561 O O . ASN A 1 701 ? 90.767 5.206 -143.246 1.00 55.12 701 ASN A O 1
ATOM 5565 N N . ARG A 1 702 ? 90.339 6.781 -141.706 1.00 57.56 702 ARG A N 1
ATOM 5566 C CA . ARG A 1 702 ? 91.042 7.860 -142.422 1.00 57.56 702 ARG A CA 1
ATOM 5567 C C . ARG A 1 702 ? 92.554 7.607 -142.487 1.00 57.56 702 ARG A C 1
ATOM 5569 O O . ARG A 1 702 ? 93.138 7.816 -143.543 1.00 57.56 702 ARG A O 1
ATOM 5576 N N . ARG A 1 703 ? 93.166 7.091 -141.409 1.00 58.34 703 ARG A N 1
ATOM 5577 C CA . ARG A 1 703 ? 94.578 6.653 -141.399 1.00 58.34 703 ARG A CA 1
ATOM 5578 C C . ARG A 1 703 ? 94.824 5.416 -142.271 1.00 58.34 703 ARG A C 1
ATOM 5580 O O . ARG A 1 703 ? 95.779 5.413 -143.036 1.00 58.34 703 ARG A O 1
ATOM 5587 N N . LEU A 1 704 ? 93.949 4.408 -142.231 1.00 56.44 704 LEU A N 1
ATOM 5588 C CA . LEU A 1 704 ? 94.074 3.215 -143.085 1.00 56.44 704 LEU A CA 1
ATOM 5589 C C . LEU A 1 704 ? 93.952 3.558 -144.582 1.00 56.44 704 LEU A C 1
ATOM 5591 O O . LEU A 1 704 ? 94.743 3.074 -145.385 1.00 56.44 704 LEU A O 1
ATOM 5595 N N . ARG A 1 705 ? 93.038 4.467 -144.961 1.00 56.72 705 ARG A N 1
ATOM 5596 C CA . ARG A 1 705 ? 92.942 4.997 -146.337 1.00 56.72 705 ARG A CA 1
ATOM 5597 C C . ARG A 1 705 ? 94.090 5.935 -146.741 1.00 56.72 705 ARG A C 1
ATOM 5599 O O . ARG A 1 705 ? 94.207 6.222 -147.930 1.00 56.72 705 ARG A O 1
ATOM 5606 N N . ALA A 1 706 ? 94.907 6.409 -145.798 1.00 56.94 706 ALA A N 1
ATOM 5607 C CA . ALA A 1 706 ? 96.142 7.134 -146.098 1.00 56.94 706 ALA A CA 1
ATOM 5608 C C . ALA A 1 706 ? 97.286 6.151 -146.395 1.00 56.94 706 ALA A C 1
ATOM 5610 O O . ALA A 1 706 ? 97.814 6.174 -147.501 1.00 56.94 706 ALA A O 1
ATOM 5611 N N . GLY A 1 707 ? 97.575 5.210 -145.486 1.00 58.09 707 GLY A N 1
ATOM 5612 C CA . GLY A 1 707 ? 98.640 4.214 -145.693 1.00 58.09 707 GLY A CA 1
ATOM 5613 C C . GLY A 1 707 ? 98.427 3.338 -146.938 1.00 58.09 707 GLY A C 1
ATOM 5614 O O . GLY A 1 707 ? 99.368 3.063 -147.677 1.00 58.09 707 GLY A O 1
ATOM 5615 N N . ALA A 1 708 ? 97.172 2.997 -147.257 1.00 55.81 708 ALA A N 1
ATOM 5616 C CA . ALA A 1 708 ? 96.823 2.277 -148.487 1.00 55.81 708 ALA A CA 1
ATOM 5617 C C . ALA A 1 708 ? 97.080 3.064 -149.795 1.00 55.81 708 ALA A C 1
ATOM 5619 O O . ALA A 1 708 ? 96.934 2.497 -150.873 1.00 55.81 708 ALA A O 1
ATOM 5620 N N . ARG A 1 709 ? 97.437 4.357 -149.729 1.00 54.09 709 ARG A N 1
ATOM 5621 C CA . ARG A 1 709 ? 97.807 5.186 -150.893 1.00 54.09 709 ARG A CA 1
ATOM 5622 C C . ARG A 1 709 ? 99.313 5.400 -151.046 1.00 54.09 709 ARG A C 1
ATOM 5624 O O . ARG A 1 709 ? 99.741 5.822 -152.115 1.00 54.09 709 ARG A O 1
ATOM 5631 N N . GLU A 1 710 ? 100.105 5.104 -150.019 1.00 52.81 710 GLU A N 1
ATOM 5632 C CA . GLU A 1 710 ? 101.570 5.210 -150.072 1.00 52.81 710 GLU A CA 1
ATOM 5633 C C . GLU A 1 710 ? 102.201 3.909 -150.599 1.00 52.81 710 GLU A C 1
ATOM 5635 O O . GLU A 1 710 ? 103.154 3.958 -151.370 1.00 52.81 710 GLU A O 1
ATOM 5640 N N . TYR A 1 711 ? 101.587 2.749 -150.329 1.00 52.53 711 TYR A N 1
ATOM 5641 C CA . TYR A 1 711 ? 102.045 1.442 -150.837 1.00 52.53 711 TYR A CA 1
ATOM 5642 C C . TYR A 1 711 ? 101.803 1.204 -152.349 1.00 52.53 711 TYR A C 1
ATOM 5644 O O . TYR A 1 711 ? 102.085 0.127 -152.861 1.00 52.53 711 TYR A O 1
ATOM 5652 N N . GLN A 1 712 ? 101.277 2.196 -153.080 1.00 50.97 712 GLN A N 1
ATOM 5653 C CA . GLN A 1 712 ? 101.106 2.171 -154.545 1.00 50.97 712 GLN A CA 1
ATOM 5654 C C . GLN A 1 712 ? 101.955 3.236 -155.264 1.00 50.97 712 GLN A C 1
ATOM 5656 O O . GLN A 1 712 ? 101.620 3.663 -156.367 1.00 50.97 712 GLN A O 1
ATOM 5661 N N . ARG A 1 713 ? 103.056 3.693 -154.653 1.00 49.59 713 ARG A N 1
ATOM 5662 C CA . ARG A 1 713 ? 104.019 4.591 -155.315 1.00 49.59 713 ARG A CA 1
ATOM 5663 C C . ARG A 1 713 ? 105.470 4.149 -155.101 1.00 49.59 713 ARG A C 1
ATOM 5665 O O . ARG A 1 713 ? 106.305 4.924 -154.650 1.00 49.59 713 ARG A O 1
ATOM 5672 N N . GLY A 1 714 ? 105.728 2.886 -155.436 1.00 41.88 714 GLY A N 1
ATOM 5673 C CA . GLY A 1 714 ? 107.051 2.257 -155.446 1.00 41.88 714 GLY A CA 1
ATOM 5674 C C . GLY A 1 714 ? 107.424 1.724 -156.832 1.00 41.88 714 GLY A C 1
ATOM 5675 O O . GLY A 1 714 ? 107.540 0.518 -156.995 1.00 41.88 714 GLY A O 1
ATOM 5676 N N . GLU A 1 715 ? 107.592 2.619 -157.810 1.00 44.72 715 GLU A N 1
ATOM 5677 C CA . GLU A 1 715 ? 108.224 2.337 -159.114 1.00 44.72 715 GLU A CA 1
ATOM 5678 C C . GLU A 1 715 ? 109.097 3.535 -159.540 1.00 44.72 715 GLU A C 1
ATOM 5680 O O . GLU A 1 715 ? 108.752 4.287 -160.453 1.00 44.72 715 GLU A O 1
ATOM 5685 N N . SER A 1 716 ? 110.197 3.757 -158.812 1.00 35.22 716 SER A N 1
ATOM 5686 C CA . SER A 1 716 ? 111.423 4.489 -159.201 1.00 35.22 716 SER A CA 1
ATOM 5687 C C . SER A 1 716 ? 112.458 4.332 -158.088 1.00 35.22 716 SER A C 1
ATOM 5689 O O . SER A 1 716 ? 112.111 4.712 -156.947 1.00 35.22 716 SER A O 1
#